Protein AF-0000000082895063 (afdb_homodimer)

Radius of gyration: 37.81 Å; Cα contacts (8 Å, |Δi|>4): 625; chains: 2; bounding box: 54×129×69 Å

Foldseek 3Di:
DQDPVNVVLVVLLVCFQPQVVFQAWEAEPNDIGGDHLVLCVVQFVLSVCCVVVCVPVPPHSYHYDYQAHPVLVSQLSSCSRRVDRDDDDPVSLLSNLVVCLVRVPVSSVVVSLVVCLVVDDLQCLQVQLQSCVVSVPVVSNVSSLVVCQAVVVSNLPYVSLLVHDPVSLLSNLQVHHPPDDLVSNLLSVLSSCVSCVVCVVCVLVSLVSRPLVPDDPVSLVPDDPVSSVVSVVSVVVVVVVVVVVD/DQDPVNVVLVVLLVCFQPQVVFQAWEAEPNDIGGDHLVLCVVQFVLSVCCVVVCVPVPPHSYHYDYQAHPVLVSQLSSCSRRVDRDDDDPVSLLSNLVVCLVRVPVSSVVRSLVVCLVVDDLQCLQVQLQSCVVSVPVVSNVSSLVVCQAVVVSNLPYVSLLVHDPVSLLSNLQVHHPPDDLVSNLLSVLSSCVSCVVCVVCVLVSLVSRPLVPDDPVSLVPDDPVSSVVSVVSVVVVVVVVVVVD

pLDDT: mean 90.24, std 10.37, range [38.94, 98.44]

Organism: Panagrellus redivivus (NCBI:txid6233)

Structure (mmCIF, N/CA/C/O backbone):
data_AF-0000000082895063-model_v1
#
loop_
_entity.id
_entity.type
_entity.pdbx_description
1 polymer 'BTB domain-containing protein'
#
loop_
_atom_site.group_PDB
_atom_site.id
_atom_site.type_symbol
_atom_site.label_atom_id
_atom_site.label_alt_id
_atom_site.label_comp_id
_atom_site.label_asym_id
_atom_site.label_entity_id
_atom_site.label_seq_id
_atom_site.pdbx_PDB_ins_code
_atom_site.Cartn_x
_atom_site.Cartn_y
_atom_site.Cartn_z
_atom_site.occupancy
_atom_site.B_iso_or_equiv
_atom_site.auth_seq_id
_atom_site.auth_comp_id
_atom_site.auth_asym_id
_atom_site.auth_atom_id
_atom_site.pdbx_PDB_model_num
ATOM 1 N N . MET A 1 1 ? -6.609 -13.266 4.059 1 52.47 1 MET A N 1
ATOM 2 C CA . MET A 1 1 ? -5.238 -13.453 3.6 1 52.47 1 MET A CA 1
ATOM 3 C C . MET A 1 1 ? -4.652 -12.148 3.074 1 52.47 1 MET A C 1
ATOM 5 O O . MET A 1 1 ? -5.383 -11.297 2.561 1 52.47 1 MET A O 1
ATOM 9 N N . ALA A 1 2 ? -3.572 -11.992 3.398 1 65.88 2 ALA A N 1
ATOM 10 C CA . ALA A 1 2 ? -2.955 -10.719 3.031 1 65.88 2 ALA A CA 1
ATOM 11 C C . ALA A 1 2 ? -2.965 -10.523 1.518 1 65.88 2 ALA A C 1
ATOM 13 O O . ALA A 1 2 ? -2.643 -11.445 0.763 1 65.88 2 ALA A O 1
ATOM 14 N N . THR A 1 3 ? -3.561 -9.398 1.114 1 83.06 3 THR A N 1
ATOM 15 C CA . THR A 1 3 ? -3.584 -9.086 -0.309 1 83.06 3 THR A CA 1
ATOM 16 C C . THR A 1 3 ? -2.182 -8.758 -0.814 1 83.06 3 THR A C 1
ATOM 18 O O . THR A 1 3 ? -1.252 -8.594 -0.021 1 83.06 3 THR A O 1
ATOM 21 N N . GLY A 1 4 ? -1.984 -8.875 -2.049 1 87.88 4 GLY A N 1
ATOM 22 C CA . GLY A 1 4 ? -0.728 -8.477 -2.662 1 87.88 4 GLY A CA 1
ATOM 23 C C . GLY A 1 4 ? -0.306 -7.066 -2.301 1 87.88 4 GLY A C 1
ATOM 24 O O . GLY A 1 4 ? 0.881 -6.801 -2.102 1 87.88 4 GLY A O 1
ATOM 25 N N . ILE A 1 5 ? -1.251 -6.242 -2.07 1 90.44 5 ILE A N 1
ATOM 26 C CA . ILE A 1 5 ? -1.004 -4.848 -1.712 1 90.44 5 ILE A CA 1
ATOM 27 C C . ILE A 1 5 ? -0.494 -4.77 -0.275 1 90.44 5 ILE A C 1
ATOM 29 O O . ILE A 1 5 ? 0.453 -4.035 0.014 1 90.44 5 ILE A O 1
ATOM 33 N N . ASP A 1 6 ? -1.131 -5.578 0.596 1 92.56 6 ASP A N 1
ATOM 34 C CA . ASP A 1 6 ? -0.684 -5.617 1.984 1 92.56 6 ASP A CA 1
ATOM 35 C C . ASP A 1 6 ? 0.779 -6.043 2.08 1 92.56 6 ASP A C 1
ATOM 37 O O . ASP A 1 6 ? 1.545 -5.488 2.867 1 92.56 6 ASP A O 1
ATOM 41 N N . CYS A 1 7 ? 1.082 -6.992 1.25 1 92 7 CYS A N 1
ATOM 42 C CA . CYS A 1 7 ? 2.453 -7.496 1.244 1 92 7 CYS A CA 1
ATOM 43 C C . CYS A 1 7 ? 3.42 -6.43 0.738 1 92 7 CYS A C 1
ATOM 45 O O . CYS A 1 7 ? 4.5 -6.25 1.302 1 92 7 CYS A O 1
ATOM 47 N N . LEU A 1 8 ? 3 -5.754 -0.27 1 94.81 8 LEU A N 1
ATOM 48 C CA . LEU A 1 8 ? 3.828 -4.688 -0.82 1 94.81 8 LEU A CA 1
ATOM 49 C C . LEU A 1 8 ? 4.098 -3.613 0.228 1 94.81 8 LEU A C 1
ATOM 51 O O . LEU A 1 8 ? 5.25 -3.232 0.449 1 94.81 8 LEU A O 1
ATOM 55 N N . VAL A 1 9 ? 3.08 -3.125 0.876 1 95.38 9 VAL A N 1
ATOM 56 C CA . VAL A 1 9 ? 3.176 -2.059 1.866 1 95.38 9 VAL A CA 1
ATOM 57 C C . VAL A 1 9 ? 4.078 -2.498 3.018 1 95.38 9 VAL A C 1
ATOM 59 O O . VAL A 1 9 ? 4.934 -1.735 3.473 1 95.38 9 VAL A O 1
ATOM 62 N N . LYS A 1 10 ? 3.896 -3.76 3.396 1 95.5 10 LYS A N 1
ATOM 63 C CA . LYS A 1 10 ? 4.688 -4.293 4.5 1 95.5 10 LYS A CA 1
ATOM 64 C C . LYS A 1 10 ? 6.164 -4.383 4.125 1 95.5 10 LYS A C 1
ATOM 66 O O . LYS A 1 10 ? 7.035 -3.99 4.902 1 95.5 10 LYS A O 1
ATOM 71 N N . GLN A 1 11 ? 6.391 -4.863 3.014 1 94.94 11 GLN A N 1
ATOM 72 C CA . GLN A 1 11 ? 7.77 -5.082 2.584 1 94.94 11 GLN A CA 1
ATOM 73 C C . GLN A 1 11 ? 8.492 -3.758 2.352 1 94.94 11 GLN A C 1
ATOM 75 O O . GLN A 1 11 ? 9.664 -3.613 2.701 1 94.94 11 GLN A O 1
ATOM 80 N N . ILE A 1 12 ? 7.793 -2.801 1.774 1 96.56 12 ILE A N 1
ATOM 81 C CA . ILE A 1 12 ? 8.383 -1.475 1.634 1 96.56 12 ILE A CA 1
ATOM 82 C C . ILE A 1 12 ? 8.586 -0.849 3.012 1 96.56 12 ILE A C 1
ATOM 84 O O . ILE A 1 12 ? 9.617 -0.233 3.279 1 96.56 12 ILE A O 1
ATOM 88 N N . GLY A 1 13 ? 7.562 -1.01 3.832 1 97 13 GLY A N 1
ATOM 89 C CA . GLY A 1 13 ? 7.652 -0.51 5.195 1 97 13 GLY A CA 1
ATOM 90 C C . GLY A 1 13 ? 8.844 -1.058 5.953 1 97 13 GLY A C 1
ATOM 91 O O . GLY A 1 13 ? 9.406 -0.377 6.816 1 97 13 GLY A O 1
ATOM 92 N N . ASP A 1 14 ? 9.234 -2.271 5.602 1 96.5 14 ASP A N 1
ATOM 93 C CA . ASP A 1 14 ? 10.352 -2.93 6.281 1 96.5 14 ASP A CA 1
ATOM 94 C C . ASP A 1 14 ? 11.672 -2.227 5.984 1 96.5 14 ASP A C 1
ATOM 96 O O . ASP A 1 14 ? 12.664 -2.441 6.68 1 96.5 14 ASP A O 1
ATOM 100 N N . LEU A 1 15 ? 11.664 -1.4 5 1 96.88 15 LEU A N 1
ATOM 101 C CA . LEU A 1 15 ? 12.875 -0.655 4.66 1 96.88 15 LEU A CA 1
ATOM 102 C C . LEU A 1 15 ? 13.086 0.504 5.629 1 96.88 15 LEU A C 1
ATOM 104 O O . LEU A 1 15 ? 14.188 1.058 5.703 1 96.88 15 LEU A O 1
ATOM 108 N N . TYR A 1 16 ? 12.016 0.877 6.352 1 96.94 16 TYR A N 1
ATOM 109 C CA . TYR A 1 16 ? 12.07 1.995 7.285 1 96.94 16 TYR A CA 1
ATOM 110 C C . TYR A 1 16 ? 13.172 1.788 8.312 1 96.94 16 TYR A C 1
ATOM 112 O O . TYR A 1 16 ? 13.148 0.815 9.07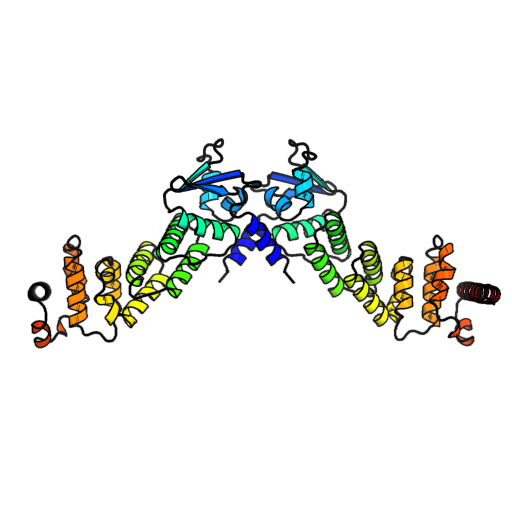 1 96.94 16 TYR A O 1
ATOM 120 N N . LEU A 1 17 ? 14.188 2.643 8.266 1 95.94 17 LEU A N 1
ATOM 121 C CA . LEU A 1 17 ? 15.344 2.691 9.148 1 95.94 17 LEU A CA 1
ATOM 122 C C . LEU A 1 17 ? 16.203 1.439 8.992 1 95.94 17 LEU A C 1
ATOM 124 O O . LEU A 1 17 ? 16.922 1.057 9.914 1 95.94 17 LEU A O 1
ATOM 128 N N . ASN A 1 18 ? 15.969 0.751 7.891 1 93.5 18 ASN A N 1
ATOM 129 C CA . ASN A 1 18 ? 16.812 -0.405 7.59 1 93.5 18 ASN A CA 1
ATOM 130 C C . ASN A 1 18 ? 18.094 0.006 6.887 1 93.5 18 ASN A C 1
ATOM 132 O O . ASN A 1 18 ? 18.062 0.599 5.805 1 93.5 18 ASN A O 1
ATOM 136 N N . GLU A 1 19 ? 19.172 -0.323 7.445 1 91.31 19 GLU A N 1
ATOM 137 C CA . GLU A 1 19 ? 20.469 0.069 6.902 1 91.31 19 GLU A CA 1
ATOM 138 C C . GLU A 1 19 ? 20.844 -0.791 5.703 1 91.31 19 GLU A C 1
ATOM 140 O O . GLU A 1 19 ? 21.656 -0.378 4.867 1 91.31 19 GLU A O 1
ATOM 145 N N . GLU A 1 20 ? 20.031 -1.882 5.664 1 82.62 20 GLU A N 1
ATOM 146 C CA . GLU A 1 20 ? 20.344 -2.783 4.559 1 82.62 20 GLU A CA 1
ATOM 147 C C . GLU A 1 20 ? 20 -2.148 3.215 1 82.62 20 GLU A C 1
ATOM 149 O O . GLU A 1 20 ? 18.875 -1.661 3.023 1 82.62 20 GLU A O 1
ATOM 154 N N . GLN A 1 21 ? 20.859 -1.847 2.338 1 83.44 21 GLN A N 1
ATOM 155 C CA . GLN A 1 21 ? 20.766 -1.361 0.965 1 83.44 21 GLN A CA 1
ATOM 156 C C . GLN A 1 21 ? 20.516 0.144 0.93 1 83.44 21 GLN A C 1
ATOM 158 O O . GLN A 1 21 ? 20.094 0.684 -0.093 1 83.44 21 GLN A O 1
ATOM 163 N N . SER A 1 22 ? 20.5 0.754 2.207 1 91.94 22 SER A N 1
ATOM 164 C CA . SER A 1 22 ? 20.406 2.211 2.211 1 91.94 22 SER A CA 1
ATOM 165 C C . SER A 1 22 ? 21.5 2.84 1.362 1 91.94 22 SER A C 1
ATOM 167 O O . SER A 1 22 ? 22.625 2.328 1.311 1 91.94 22 SER A O 1
ATOM 169 N N . ASP A 1 23 ? 21.156 3.84 0.649 1 90.5 23 ASP A N 1
ATOM 170 C CA . ASP A 1 23 ? 22.141 4.469 -0.213 1 90.5 23 ASP A CA 1
ATOM 171 C C . ASP A 1 23 ? 22.219 5.973 0.047 1 90.5 23 ASP A C 1
ATOM 173 O O . ASP A 1 23 ? 22.938 6.691 -0.655 1 90.5 23 ASP A O 1
ATOM 177 N N . VAL A 1 24 ? 21.547 6.457 1.042 1 92.19 24 VAL A N 1
ATOM 178 C CA . VAL A 1 24 ? 21.609 7.859 1.438 1 92.19 24 VAL A CA 1
ATOM 179 C C . VAL A 1 24 ? 21.375 7.984 2.943 1 92.19 24 VAL A C 1
ATOM 181 O O . VAL A 1 24 ? 20.688 7.164 3.541 1 92.19 24 VAL A O 1
ATOM 184 N N . THR A 1 25 ? 22.031 8.859 3.537 1 94.62 25 THR A N 1
ATOM 185 C CA . THR A 1 25 ? 21.875 9.141 4.961 1 94.62 25 THR A CA 1
ATOM 186 C C . THR A 1 25 ? 21.328 10.547 5.18 1 94.62 25 THR A C 1
ATOM 188 O O . THR A 1 25 ? 21.875 11.523 4.66 1 94.62 25 THR A O 1
ATOM 191 N N . ILE A 1 26 ? 20.281 10.664 5.926 1 94.44 26 ILE A N 1
ATOM 192 C CA . ILE A 1 26 ? 19.703 11.953 6.258 1 94.44 26 ILE A CA 1
ATOM 193 C C . ILE A 1 26 ? 20.141 12.375 7.66 1 94.44 26 ILE A C 1
ATOM 195 O O . ILE A 1 26 ? 20.016 11.594 8.609 1 94.44 26 ILE A O 1
ATOM 199 N N . VAL A 1 27 ? 20.672 13.508 7.75 1 96 27 VAL A N 1
ATOM 200 C CA . VAL A 1 27 ? 21.156 14.008 9.039 1 96 27 VAL A CA 1
ATOM 201 C C . VAL A 1 27 ? 20.25 15.133 9.523 1 96 27 VAL A C 1
ATOM 203 O O . VAL A 1 27 ? 20 16.094 8.805 1 96 27 VAL A O 1
ATOM 206 N N . VAL A 1 28 ? 19.672 14.969 10.703 1 96.38 28 VAL A N 1
ATOM 207 C CA . VAL A 1 28 ? 18.812 15.961 11.344 1 96.38 28 VAL A CA 1
ATOM 208 C C . VAL A 1 28 ? 19.297 16.203 12.773 1 96.38 28 VAL A C 1
ATOM 210 O O . VAL A 1 28 ? 19.297 15.297 13.609 1 96.38 28 VAL A O 1
ATOM 213 N N . GLN A 1 29 ? 19.719 17.328 13.07 1 96.69 29 GLN A N 1
ATOM 214 C CA . GLN A 1 29 ? 20.172 17.719 14.398 1 96.69 29 GLN A CA 1
ATOM 215 C C . GLN A 1 29 ? 21.266 16.766 14.898 1 96.69 29 GLN A C 1
ATOM 217 O O . GLN A 1 29 ? 21.234 16.312 16.047 1 96.69 29 GLN A O 1
ATOM 222 N N . GLY A 1 30 ? 22.125 16.344 14.031 1 95.06 30 GLY A N 1
ATOM 223 C CA . GLY A 1 30 ? 23.266 15.516 14.391 1 95.06 30 GLY A CA 1
ATOM 224 C C . GLY A 1 30 ? 22.953 14.031 14.383 1 95.06 30 GLY A C 1
ATOM 225 O O . GLY A 1 30 ? 23.844 13.203 14.508 1 95.06 30 GLY A O 1
ATOM 226 N N . PHE A 1 31 ? 21.688 13.734 14.234 1 97.06 31 PHE A N 1
ATOM 227 C CA . PHE A 1 31 ? 21.297 12.328 14.156 1 97.06 31 PHE A CA 1
ATOM 228 C C . PHE A 1 31 ? 21.266 11.867 12.703 1 97.06 31 PHE A C 1
ATOM 230 O O . PHE A 1 31 ? 20.812 12.602 11.82 1 97.06 31 PHE A O 1
ATOM 237 N N . SER A 1 32 ? 21.734 10.633 12.523 1 96.19 32 SER A N 1
ATOM 238 C CA . SER A 1 32 ? 21.797 10.078 11.172 1 96.19 32 SER A CA 1
ATOM 239 C C . SER A 1 32 ? 20.703 9.023 10.969 1 96.19 32 SER A C 1
ATOM 241 O O . SER A 1 32 ? 20.531 8.133 11.797 1 96.19 32 SER A O 1
ATOM 243 N N . PHE A 1 33 ? 19.969 9.156 9.875 1 97.12 33 PHE A N 1
ATOM 244 C CA . PHE A 1 33 ? 18.922 8.211 9.516 1 97.12 33 PHE A CA 1
ATOM 245 C C . PHE A 1 33 ? 19.188 7.602 8.148 1 97.12 33 PHE A C 1
ATOM 247 O O . PHE A 1 33 ? 19.219 8.312 7.137 1 97.12 33 PHE A O 1
ATOM 254 N N . PRO A 1 34 ? 19.406 6.262 8.133 1 96.88 34 PRO A N 1
ATOM 255 C CA . PRO A 1 34 ? 19.547 5.629 6.816 1 96.88 34 PRO A CA 1
ATOM 256 C C . PRO A 1 34 ? 18.266 5.691 5.992 1 96.88 34 PRO A C 1
ATOM 258 O O . PRO A 1 34 ? 17.172 5.562 6.539 1 96.88 34 PRO A O 1
ATOM 261 N N . ALA A 1 35 ? 18.375 5.973 4.695 1 95.69 35 ALA A N 1
ATOM 262 C CA . ALA A 1 35 ? 17.219 6.039 3.805 1 95.69 35 ALA A CA 1
ATOM 263 C C . ALA A 1 35 ? 17.578 5.527 2.412 1 95.69 35 ALA A C 1
ATOM 265 O O . ALA A 1 35 ? 18.672 5.027 2.188 1 95.69 35 ALA A O 1
ATOM 266 N N . HIS A 1 36 ? 16.672 5.434 1.548 1 94.06 36 HIS A N 1
ATOM 267 C CA . HIS A 1 36 ? 16.812 4.953 0.178 1 94.06 36 HIS A CA 1
ATOM 268 C C . HIS A 1 36 ? 16.422 6.023 -0.828 1 94.06 36 HIS A C 1
ATOM 270 O O . HIS A 1 36 ? 15.289 6.52 -0.799 1 94.06 36 HIS A O 1
ATOM 276 N N . ARG A 1 37 ? 17.328 6.371 -1.665 1 92.19 37 ARG A N 1
ATOM 277 C CA . ARG A 1 37 ? 17.141 7.445 -2.635 1 92.19 37 ARG A CA 1
ATOM 278 C C . ARG A 1 37 ? 15.875 7.215 -3.453 1 92.19 37 ARG A C 1
ATOM 280 O O . ARG A 1 37 ? 15.094 8.148 -3.682 1 92.19 37 ARG A O 1
ATOM 287 N N . LEU A 1 38 ? 15.664 5.996 -3.902 1 92.94 38 LEU A N 1
ATOM 288 C CA . LEU A 1 38 ? 14.531 5.656 -4.75 1 92.94 38 LEU A CA 1
ATOM 289 C C . LEU A 1 38 ? 13.211 5.957 -4.039 1 92.94 38 LEU A C 1
ATOM 2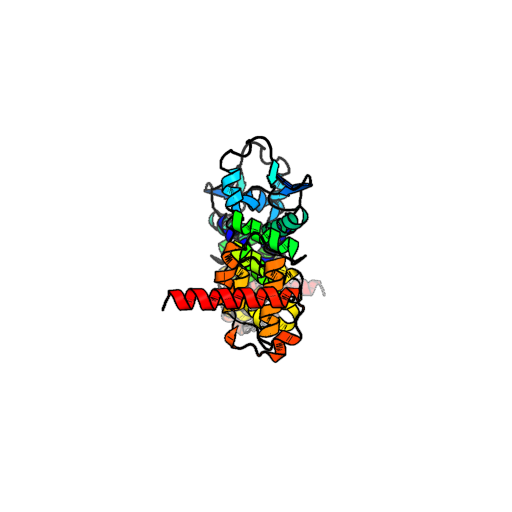91 O O . LEU A 1 38 ? 12.312 6.559 -4.621 1 92.94 38 LEU A O 1
ATOM 295 N N . ILE A 1 39 ? 13.094 5.551 -2.779 1 95 39 ILE A N 1
ATOM 296 C CA . ILE A 1 39 ? 11.867 5.73 -2.014 1 95 39 ILE A CA 1
ATOM 297 C C . ILE A 1 39 ? 11.641 7.215 -1.733 1 95 39 ILE A C 1
ATOM 299 O O . ILE A 1 39 ? 10.539 7.727 -1.912 1 95 39 ILE A O 1
ATOM 303 N N . LEU A 1 40 ? 12.727 7.902 -1.344 1 93.12 40 LEU A N 1
ATOM 304 C CA . LEU A 1 40 ? 12.625 9.32 -1.021 1 93.12 40 LEU A CA 1
ATOM 305 C C . LEU A 1 40 ? 12.164 10.117 -2.236 1 93.12 40 LEU A C 1
ATOM 307 O O . LEU A 1 40 ? 11.234 10.922 -2.139 1 93.12 40 LEU A O 1
ATOM 311 N N . THR A 1 41 ? 12.805 9.891 -3.379 1 91.88 41 THR A N 1
ATOM 312 C CA . THR A 1 41 ? 12.523 10.672 -4.578 1 91.88 41 THR A CA 1
ATOM 313 C C . THR A 1 41 ? 11.148 10.328 -5.133 1 91.88 41 THR A C 1
ATOM 315 O O . THR A 1 41 ? 10.469 11.188 -5.703 1 91.88 41 THR A O 1
ATOM 318 N N . GLN A 1 42 ? 10.742 9.125 -4.949 1 93 42 GLN A N 1
ATOM 319 C CA . GLN A 1 42 ? 9.445 8.703 -5.473 1 93 42 GLN A CA 1
ATOM 320 C C . GLN A 1 42 ? 8.305 9.234 -4.613 1 93 42 GLN A C 1
ATOM 322 O O . GLN A 1 42 ? 7.238 9.57 -5.133 1 93 42 GLN A O 1
ATOM 327 N N . ARG A 1 43 ? 8.531 9.344 -3.314 1 92.62 43 ARG A N 1
ATOM 328 C CA . ARG A 1 43 ? 7.473 9.688 -2.369 1 92.62 43 ARG A CA 1
ATOM 329 C C . ARG A 1 43 ? 7.43 11.188 -2.117 1 92.62 43 ARG A C 1
ATOM 331 O O . ARG A 1 43 ? 6.398 11.727 -1.711 1 92.62 43 ARG A O 1
ATOM 338 N N . CYS A 1 44 ? 8.594 11.891 -2.379 1 90.75 44 CYS A N 1
ATOM 339 C CA . CYS A 1 44 ? 8.719 13.305 -2.055 1 90.75 44 CYS A CA 1
ATOM 340 C C . CYS A 1 44 ? 9.375 14.07 -3.199 1 90.75 44 CYS A C 1
ATOM 342 O O . CYS A 1 44 ? 10.562 13.898 -3.463 1 90.75 44 CYS A O 1
ATOM 344 N N . THR A 1 45 ? 8.672 14.922 -3.779 1 84.88 45 THR A N 1
ATOM 345 C CA . THR A 1 45 ? 9.156 15.672 -4.93 1 84.88 45 THR A CA 1
ATOM 346 C C . THR A 1 45 ? 10.352 16.547 -4.543 1 84.88 45 THR A C 1
ATOM 348 O O . THR A 1 45 ? 11.25 16.766 -5.355 1 84.88 45 THR A O 1
ATOM 351 N N . TYR A 1 46 ? 10.312 17.016 -3.318 1 84.12 46 TYR A N 1
ATOM 352 C CA . TYR A 1 46 ? 11.422 17.828 -2.836 1 84.12 46 TYR A CA 1
ATOM 353 C C . TYR A 1 46 ? 12.742 17.078 -2.947 1 84.12 46 TYR A C 1
ATOM 355 O O . TYR A 1 46 ? 13.734 17.609 -3.438 1 84.12 46 TYR A O 1
ATOM 363 N N . PHE A 1 47 ? 12.734 15.828 -2.553 1 85.44 47 PHE A N 1
ATOM 364 C CA . PHE A 1 47 ? 13.953 15.023 -2.602 1 85.44 47 PHE A CA 1
ATOM 365 C C . PHE A 1 47 ? 14.336 14.711 -4.043 1 85.44 47 PHE A C 1
ATOM 367 O O . PHE A 1 47 ? 15.523 14.586 -4.363 1 85.44 47 PHE A O 1
ATOM 374 N N . LYS A 1 48 ? 13.297 14.625 -4.82 1 83.81 48 LYS A N 1
ATOM 375 C CA . LYS A 1 48 ? 13.555 14.391 -6.238 1 83.81 48 LYS A CA 1
ATOM 376 C C . LYS A 1 48 ? 14.359 15.539 -6.844 1 83.81 48 LYS A C 1
ATOM 378 O O . LYS A 1 48 ? 15.352 15.305 -7.547 1 83.81 48 LYS A O 1
ATOM 383 N N . THR A 1 49 ? 14.016 16.703 -6.527 1 81.75 49 THR A N 1
ATOM 384 C CA . THR A 1 49 ? 14.68 17.906 -7.035 1 81.75 49 THR A CA 1
ATOM 385 C C . THR A 1 49 ? 16.062 18.062 -6.406 1 81.75 49 THR A C 1
ATOM 387 O O . THR A 1 49 ? 17.047 18.328 -7.105 1 81.75 49 THR A O 1
ATOM 390 N N . MET A 1 50 ? 16.141 17.797 -5.121 1 79.88 50 MET A N 1
ATOM 391 C CA . MET A 1 50 ? 17.391 17.953 -4.371 1 79.88 50 MET A CA 1
ATOM 392 C C . MET A 1 50 ? 18.438 16.953 -4.848 1 79.88 50 MET A C 1
ATOM 394 O O . MET A 1 50 ? 19.594 17.312 -5.051 1 79.88 50 MET A O 1
ATOM 398 N N . LEU A 1 51 ? 18.047 15.742 -5.047 1 78.56 51 LEU A N 1
ATOM 399 C CA . LEU A 1 51 ? 18.984 14.68 -5.383 1 78.56 51 LEU A CA 1
ATOM 400 C C . LEU A 1 51 ? 19.312 14.695 -6.871 1 78.56 51 LEU A C 1
ATOM 402 O O . LEU A 1 51 ? 20.422 14.297 -7.27 1 78.56 51 LEU A O 1
ATOM 406 N N . ASN A 1 52 ? 18.422 15.211 -7.68 1 74.94 52 ASN A N 1
ATOM 407 C CA . ASN A 1 52 ? 18.672 15.273 -9.117 1 74.94 52 ASN A CA 1
ATOM 408 C C . ASN A 1 52 ? 19.484 16.516 -9.492 1 74.94 52 ASN A C 1
ATOM 410 O O . ASN A 1 52 ? 20.125 16.547 -10.539 1 74.94 52 ASN A O 1
ATOM 414 N N . SER A 1 53 ? 19.266 17.672 -8.805 1 67 53 SER A N 1
ATOM 415 C CA . SER A 1 53 ? 19.938 18.922 -9.117 1 67 53 SER A CA 1
ATOM 416 C C . SER A 1 53 ? 21.438 18.828 -8.836 1 67 53 SER A C 1
ATOM 418 O O . SER A 1 53 ? 22.203 19.703 -9.242 1 67 53 SER A O 1
ATOM 420 N N . GLY A 1 54 ? 22 17.781 -8.602 1 60.66 54 GLY A N 1
ATOM 421 C CA . GLY A 1 54 ? 23.422 17.703 -8.32 1 60.66 54 GLY A CA 1
ATOM 422 C C . GLY A 1 54 ? 23.828 18.453 -7.066 1 60.66 54 GLY A C 1
ATOM 423 O O . GLY A 1 54 ? 25.016 18.641 -6.793 1 60.66 54 GLY A O 1
ATOM 424 N N . LEU A 1 55 ? 22.969 19.234 -6.547 1 54.91 55 LEU A N 1
ATOM 425 C CA . LEU A 1 55 ? 23.281 20.031 -5.367 1 54.91 55 LEU A CA 1
ATOM 426 C C . LEU A 1 55 ? 23.875 19.172 -4.262 1 54.91 55 LEU A C 1
ATOM 428 O O . LEU A 1 55 ? 24.547 19.672 -3.367 1 54.91 55 LEU A O 1
ATOM 432 N N . VAL A 1 56 ? 23.312 18 -4.113 1 53.78 56 VAL A N 1
ATOM 433 C CA . VAL A 1 56 ? 23.969 17.109 -3.166 1 53.78 56 VAL A CA 1
ATOM 434 C C . VAL A 1 56 ? 25.266 16.578 -3.77 1 53.78 56 VAL A C 1
ATOM 436 O O . VAL A 1 56 ? 25.266 16.062 -4.887 1 53.78 56 VAL A O 1
ATOM 439 N N . GLU A 1 57 ? 26.328 17.109 -3.484 1 49.19 57 GLU A N 1
ATOM 440 C CA . GLU A 1 57 ? 27.625 16.594 -3.926 1 49.19 57 GLU A CA 1
ATOM 441 C C . GLU A 1 57 ? 27.562 15.094 -4.188 1 49.19 57 GLU A C 1
ATOM 443 O O . GLU A 1 57 ? 27.078 14.328 -3.354 1 49.19 57 GLU A O 1
ATOM 448 N N . SER A 1 58 ? 27.391 14.789 -5.418 1 48.91 58 SER A N 1
ATOM 449 C CA . SER A 1 58 ? 27.391 13.453 -6.012 1 48.91 58 SER A CA 1
ATOM 450 C C . SER A 1 58 ? 27.969 12.422 -5.059 1 48.91 58 SER A C 1
ATOM 452 O O . SER A 1 58 ? 27.531 11.266 -5.039 1 48.91 58 SER A O 1
ATOM 454 N N . THR A 1 59 ? 29.062 12.891 -4.406 1 51.16 59 THR A N 1
ATOM 455 C CA . THR A 1 59 ? 29.922 11.93 -3.711 1 51.16 59 THR A CA 1
ATOM 456 C C . THR A 1 59 ? 29.375 11.641 -2.314 1 51.16 59 THR A C 1
ATOM 458 O O . THR A 1 59 ? 29.625 10.57 -1.755 1 51.16 59 THR A O 1
ATOM 461 N N . SER A 1 60 ? 28.734 12.625 -1.624 1 61.12 60 SER A N 1
ATOM 462 C CA . SER A 1 60 ? 28.422 12.336 -0.228 1 61.12 60 SER A CA 1
ATOM 463 C C . SER A 1 60 ? 26.984 11.852 -0.074 1 61.12 60 SER A C 1
ATOM 465 O O . SER A 1 60 ? 26.062 12.469 -0.603 1 61.12 60 SER A O 1
ATOM 467 N N . ASN A 1 61 ? 26.625 10.641 -0.023 1 80.75 61 ASN A N 1
ATOM 468 C CA . ASN A 1 61 ? 25.422 9.891 0.307 1 80.75 61 ASN A CA 1
ATOM 469 C C . ASN A 1 61 ? 24.75 10.43 1.568 1 80.75 61 ASN A C 1
ATOM 471 O O . ASN A 1 61 ? 24.188 9.672 2.35 1 80.75 61 ASN A O 1
ATOM 475 N N . ARG A 1 62 ? 25.031 11.891 1.81 1 88.06 62 ARG A N 1
ATOM 476 C CA . ARG A 1 62 ? 24.469 12.445 3.039 1 88.06 62 ARG A CA 1
ATOM 477 C C . ARG A 1 62 ? 23.672 13.711 2.754 1 88.06 62 ARG A C 1
ATOM 479 O O . ARG A 1 62 ? 24.125 14.594 2.016 1 88.06 62 ARG A O 1
ATOM 486 N N . ILE A 1 63 ? 22.5 13.922 3.248 1 89.06 63 ILE A N 1
ATOM 487 C CA . ILE A 1 63 ? 21.625 15.078 3.135 1 89.06 63 ILE A CA 1
ATOM 488 C C . ILE A 1 63 ? 21.297 15.617 4.527 1 89.06 63 ILE A C 1
ATOM 490 O O . ILE A 1 63 ? 20.875 14.867 5.406 1 89.06 63 ILE A O 1
ATOM 494 N N . GLU A 1 64 ? 21.484 16.906 4.727 1 91.88 64 GLU A N 1
ATOM 495 C CA . GLU A 1 64 ? 21.188 17.516 6.016 1 91.88 64 GLU A CA 1
ATOM 496 C C . GLU A 1 64 ? 19.875 18.312 5.949 1 91.88 64 GLU A C 1
ATOM 498 O O . GLU A 1 64 ? 19.703 19.141 5.047 1 91.88 64 GLU A O 1
ATOM 503 N N . ILE A 1 65 ? 19.062 18.109 6.855 1 92.06 65 ILE A N 1
ATOM 504 C CA . ILE A 1 65 ? 17.797 18.828 6.977 1 92.06 65 ILE A CA 1
ATOM 505 C C . ILE A 1 65 ? 17.766 19.609 8.289 1 92.06 65 ILE A C 1
ATOM 507 O O . ILE A 1 65 ? 17.984 19.047 9.359 1 92.06 65 ILE A O 1
ATOM 511 N N . HIS A 1 66 ? 17.422 20.891 8.242 1 93.12 66 HIS A N 1
ATOM 512 C CA . HIS A 1 66 ? 17.484 21.75 9.406 1 93.12 66 HIS A CA 1
ATOM 513 C C . HIS A 1 66 ? 16.109 22.219 9.844 1 93.12 66 HIS A C 1
ATOM 515 O O . HIS A 1 66 ? 15.953 22.812 10.914 1 93.12 66 HIS A O 1
ATOM 521 N N . GLU A 1 67 ? 15.086 21.859 9.117 1 91.75 67 GLU A N 1
ATOM 522 C CA . GLU A 1 67 ? 13.773 22.469 9.273 1 91.75 67 GLU A CA 1
ATOM 523 C C . GLU A 1 67 ? 12.914 21.688 10.266 1 91.75 67 GLU A C 1
ATOM 525 O O . GLU A 1 67 ? 11.797 22.109 10.586 1 91.75 67 GLU A O 1
ATOM 530 N N . ILE A 1 68 ? 13.5 20.625 10.773 1 94.75 68 ILE A N 1
ATOM 531 C CA . ILE A 1 68 ? 12.672 19.75 11.594 1 94.75 68 ILE A CA 1
ATOM 532 C C . ILE A 1 68 ? 13.531 19.094 12.68 1 94.75 68 ILE A C 1
ATOM 534 O O . ILE A 1 68 ? 14.75 18.984 12.531 1 94.75 68 ILE A O 1
ATOM 538 N N . SER A 1 69 ? 12.891 18.75 13.773 1 96.5 69 SER A N 1
ATOM 539 C CA . SER A 1 69 ? 13.586 18.016 14.82 1 96.5 69 SER A CA 1
ATOM 540 C C . SER A 1 69 ? 13.797 16.547 14.422 1 96.5 69 SER A C 1
ATOM 542 O O . SER A 1 69 ? 13.172 16.062 13.477 1 96.5 69 SER A O 1
ATOM 544 N N . ALA A 1 70 ? 14.633 15.812 15.164 1 96.69 70 ALA A N 1
ATOM 545 C CA . ALA A 1 70 ? 14.883 14.398 14.906 1 96.69 70 ALA A CA 1
ATOM 546 C C . ALA A 1 70 ? 13.625 13.57 15.109 1 96.69 70 ALA A C 1
ATOM 548 O O . ALA A 1 70 ? 13.312 12.695 14.297 1 96.69 70 ALA A O 1
ATOM 549 N N . ASP A 1 71 ? 12.906 13.898 16.156 1 96.19 71 ASP A N 1
ATOM 550 C CA . ASP A 1 71 ? 11.68 13.164 16.469 1 96.19 71 ASP A CA 1
ATOM 551 C C . ASP A 1 71 ? 10.609 13.414 15.406 1 96.19 71 ASP A C 1
ATOM 553 O O . ASP A 1 71 ? 9.922 12.492 14.977 1 96.19 71 ASP A O 1
ATOM 557 N N . GLY A 1 72 ? 10.484 14.68 15.016 1 96.06 72 GLY A N 1
ATOM 558 C CA . GLY A 1 72 ? 9.547 15 13.953 1 96.06 72 GLY A CA 1
ATOM 559 C C . GLY A 1 72 ? 9.898 14.336 12.633 1 96.06 72 GLY A C 1
ATOM 560 O O . GLY A 1 72 ? 9.008 13.867 11.922 1 96.06 72 GLY A O 1
ATOM 561 N N . PHE A 1 73 ? 11.219 14.234 12.391 1 96.62 73 PHE A N 1
ATOM 562 C CA . PHE A 1 73 ? 11.672 13.641 11.141 1 96.62 73 PHE A CA 1
ATOM 563 C C . PHE A 1 73 ? 11.367 12.141 11.117 1 96.62 73 PHE A C 1
ATOM 565 O O . PHE A 1 73 ? 11.023 11.594 10.07 1 96.62 73 PHE A O 1
ATOM 572 N N . LEU A 1 74 ? 11.484 11.531 12.25 1 96.75 74 LEU A N 1
ATOM 573 C CA . LEU A 1 74 ? 11.164 10.109 12.352 1 96.75 74 LEU A CA 1
ATOM 574 C C . LEU A 1 74 ? 9.711 9.844 11.969 1 96.75 74 LEU A C 1
ATOM 576 O O . LEU A 1 74 ? 9.414 8.867 11.281 1 96.75 74 LEU A O 1
ATOM 580 N N . VAL A 1 75 ? 8.828 10.727 12.383 1 95.88 75 VAL A N 1
ATOM 581 C CA . VAL A 1 75 ? 7.414 10.602 12.062 1 95.88 75 VAL A CA 1
ATOM 582 C C . VAL A 1 75 ? 7.207 10.766 10.562 1 95.88 75 VAL A C 1
ATOM 584 O O . VAL A 1 75 ? 6.484 9.984 9.938 1 95.88 75 VAL A O 1
ATOM 587 N N . PHE A 1 76 ? 7.926 11.742 10.055 1 96.44 76 PHE A N 1
ATOM 588 C CA . PHE A 1 76 ? 7.844 12.016 8.617 1 96.44 76 PHE A CA 1
ATOM 589 C C . PHE A 1 76 ? 8.406 10.844 7.816 1 96.44 76 PHE A C 1
ATOM 591 O O . PHE A 1 76 ? 7.773 10.375 6.867 1 96.44 76 PHE A O 1
ATOM 598 N N . LEU A 1 77 ? 9.531 10.352 8.211 1 97.06 77 LEU A N 1
ATOM 599 C CA . LEU A 1 77 ? 10.203 9.266 7.508 1 97.06 77 LEU A CA 1
ATOM 600 C C . LEU A 1 77 ? 9.375 7.992 7.551 1 97.06 77 LEU A C 1
ATOM 602 O O . LEU A 1 77 ? 9.336 7.238 6.574 1 97.06 77 LEU A O 1
ATOM 606 N N . GLU A 1 78 ? 8.758 7.77 8.688 1 96.5 78 GLU A N 1
ATOM 607 C CA . GLU A 1 78 ? 7.871 6.613 8.789 1 96.5 78 GLU A CA 1
ATOM 608 C C . GLU A 1 78 ? 6.75 6.688 7.754 1 96.5 78 GLU A C 1
ATOM 610 O O . GLU A 1 78 ? 6.418 5.688 7.121 1 96.5 78 GLU A O 1
ATOM 615 N N . TRP A 1 79 ? 6.215 7.859 7.582 1 96.12 79 TRP A N 1
ATOM 616 C CA . TRP A 1 79 ? 5.16 8.039 6.586 1 96.12 79 TRP A CA 1
ATOM 617 C C . TRP A 1 79 ? 5.684 7.742 5.184 1 96.12 79 TRP A C 1
ATOM 619 O O . TRP A 1 79 ? 4.98 7.141 4.371 1 96.12 79 TRP A O 1
ATOM 629 N N . VAL A 1 80 ? 6.863 8.156 4.949 1 96.62 80 VAL A N 1
ATOM 630 C CA . VAL A 1 80 ? 7.453 7.977 3.627 1 96.62 80 VAL A CA 1
ATOM 631 C C . VAL A 1 80 ? 7.477 6.492 3.271 1 96.62 80 VAL A C 1
ATOM 633 O O . VAL A 1 80 ? 7.172 6.113 2.137 1 96.62 80 VAL A O 1
ATOM 636 N N . TYR A 1 81 ? 7.711 5.648 4.227 1 97.19 81 TYR A N 1
ATOM 637 C CA . TYR A 1 81 ? 7.949 4.234 3.951 1 97.19 81 TYR A CA 1
ATOM 638 C C . TYR A 1 81 ? 6.672 3.422 4.133 1 97.19 81 TYR A C 1
ATOM 640 O O . TYR A 1 81 ? 6.512 2.355 3.537 1 97.19 81 TYR A O 1
ATOM 648 N N . THR A 1 82 ? 5.77 3.914 4.938 1 96.5 82 THR A N 1
ATOM 649 C CA . THR A 1 82 ? 4.645 3.059 5.305 1 96.5 82 THR A CA 1
ATOM 650 C C . THR A 1 82 ? 3.324 3.678 4.852 1 96.5 82 THR A C 1
ATOM 652 O O . THR A 1 82 ? 2.299 2.996 4.801 1 96.5 82 THR A O 1
ATOM 655 N N . GLY A 1 83 ? 3.301 4.953 4.621 1 94.81 83 GLY A N 1
ATOM 656 C CA . GLY A 1 83 ? 2.07 5.656 4.297 1 94.81 83 GLY A CA 1
ATOM 657 C C . GLY A 1 83 ? 1.25 6.02 5.523 1 94.81 83 GLY A C 1
ATOM 658 O O . GLY A 1 83 ? 0.194 6.645 5.406 1 94.81 83 GLY A O 1
ATOM 659 N N . LEU A 1 84 ? 1.774 5.707 6.664 1 94.12 84 LEU A N 1
ATOM 660 C CA . LEU A 1 84 ? 1.033 5.957 7.898 1 94.12 84 LEU A CA 1
ATOM 661 C C . LEU A 1 84 ? 1.667 7.094 8.688 1 94.12 84 LEU A C 1
ATOM 663 O O . LEU A 1 84 ? 2.893 7.172 8.805 1 94.12 84 LEU A O 1
ATOM 667 N N . LEU A 1 85 ? 0.836 7.988 9.078 1 93.88 85 LEU A N 1
ATOM 668 C CA . LEU A 1 85 ? 1.261 9.07 9.961 1 93.88 85 LEU A CA 1
ATOM 669 C C . LEU A 1 85 ? 0.725 8.867 11.375 1 93.88 85 LEU A C 1
ATOM 671 O O . LEU A 1 85 ? -0.485 8.938 11.602 1 93.88 85 LEU A O 1
ATOM 675 N N . ARG A 1 86 ? 1.623 8.586 12.289 1 91.38 86 ARG A N 1
ATOM 676 C CA . ARG A 1 86 ? 1.222 8.352 13.672 1 91.38 86 ARG A CA 1
ATOM 677 C C . ARG A 1 86 ? 1.257 9.648 14.477 1 91.38 86 ARG A C 1
ATOM 679 O O . ARG A 1 86 ? 2.176 10.453 14.328 1 91.38 86 ARG A O 1
ATOM 686 N N . PHE A 1 87 ? 0.196 9.75 15.281 1 92.5 87 PHE A N 1
ATOM 687 C CA . PHE A 1 87 ? 0.197 10.898 16.172 1 92.5 87 PHE A CA 1
ATOM 688 C C . PHE A 1 87 ? 1.091 10.648 17.375 1 92.5 87 PHE A C 1
ATOM 690 O O . PHE A 1 87 ? 0.865 9.703 18.141 1 92.5 87 PHE A O 1
ATOM 697 N N . THR A 1 88 ? 2.047 11.398 17.531 1 93.25 88 THR A N 1
ATOM 698 C CA . THR A 1 88 ? 2.93 11.297 18.688 1 93.25 88 THR A CA 1
ATOM 699 C C . THR A 1 88 ? 2.715 12.477 19.641 1 93.25 88 THR A C 1
ATOM 701 O O . THR A 1 88 ? 2.51 12.289 20.844 1 93.25 88 THR A O 1
ATOM 704 N N . SER A 1 89 ? 2.744 13.703 19.188 1 95.56 89 SER A N 1
ATOM 705 C CA . SER A 1 89 ? 2.475 14.938 19.906 1 95.56 89 SER A CA 1
ATOM 706 C C . SER A 1 89 ? 2.018 16.047 18.969 1 95.56 89 SER A C 1
ATOM 708 O O . SER A 1 89 ? 2.201 15.961 17.75 1 95.56 89 SER A O 1
ATOM 710 N N . ILE A 1 90 ? 1.471 17.031 19.594 1 95.25 90 ILE A N 1
ATOM 711 C CA . ILE A 1 90 ? 1.03 18.172 18.812 1 95.25 90 ILE A CA 1
ATOM 712 C C . ILE A 1 90 ? 2.236 18.859 18.156 1 95.25 90 ILE A C 1
ATOM 714 O O . ILE A 1 90 ? 2.221 19.141 16.969 1 95.25 90 ILE A O 1
ATOM 718 N N . ASP A 1 91 ? 3.25 19 18.922 1 94.81 91 ASP A N 1
ATOM 719 C CA . ASP A 1 91 ? 4.445 19.703 18.438 1 94.81 91 ASP A CA 1
ATOM 720 C C . ASP A 1 91 ? 5.062 18.969 17.25 1 94.81 91 ASP A C 1
ATOM 722 O O . ASP A 1 91 ? 5.383 19.578 16.234 1 94.81 91 ASP A O 1
ATOM 726 N N . GLU A 1 92 ? 5.219 17.703 17.391 1 95.06 92 GLU A N 1
ATOM 727 C CA . GLU A 1 92 ? 5.816 16.922 16.312 1 95.06 92 GLU A CA 1
ATOM 728 C C . GLU A 1 92 ? 4.918 16.906 15.078 1 95.06 92 GLU A C 1
ATOM 730 O O . GLU A 1 92 ? 5.406 16.984 13.945 1 95.06 92 GLU A O 1
ATOM 735 N N . THR A 1 93 ? 3.613 16.844 15.297 1 96.5 93 THR A N 1
ATOM 736 C CA . THR A 1 93 ? 2.67 16.859 14.188 1 96.5 93 THR A CA 1
ATOM 737 C C . THR A 1 93 ? 2.725 18.203 13.453 1 96.5 93 THR A C 1
ATOM 739 O O . THR A 1 93 ? 2.684 18.234 12.219 1 96.5 93 THR A O 1
ATOM 742 N N . LEU A 1 94 ? 2.896 19.266 14.211 1 95.62 94 LEU A N 1
ATOM 743 C CA . LEU A 1 94 ? 3.014 20.594 13.609 1 95.62 94 LEU A CA 1
ATOM 744 C C . LEU A 1 94 ? 4.309 20.719 12.812 1 95.62 94 LEU A C 1
ATOM 746 O O . LEU A 1 94 ? 4.332 21.328 11.742 1 95.62 94 LEU A O 1
ATOM 750 N N . GLU A 1 95 ? 5.359 20.094 13.328 1 95.69 95 GLU A N 1
ATOM 751 C CA . GLU A 1 95 ? 6.621 20.109 12.594 1 95.69 95 GLU A CA 1
ATOM 752 C C . GLU A 1 95 ? 6.488 19.375 11.258 1 95.69 95 GLU A C 1
ATOM 754 O O . GLU A 1 95 ? 7.008 19.844 10.242 1 95.69 95 GLU A O 1
ATOM 759 N N . VAL A 1 96 ? 5.84 18.266 11.273 1 96.44 96 VAL A N 1
ATOM 760 C CA . VAL A 1 96 ? 5.672 17.453 10.078 1 96.44 96 VAL A CA 1
ATOM 761 C C . VAL A 1 96 ? 4.852 18.203 9.039 1 96.44 96 VAL A C 1
ATOM 763 O O . VAL A 1 96 ? 5.203 18.219 7.855 1 96.44 96 VAL A O 1
ATOM 766 N N . ILE A 1 97 ? 3.748 18.828 9.516 1 96 97 ILE A N 1
ATOM 767 C CA . ILE A 1 97 ? 2.898 19.531 8.57 1 96 97 ILE A CA 1
ATOM 768 C C . ILE A 1 97 ? 3.66 20.719 7.98 1 96 97 ILE A C 1
ATOM 770 O O . ILE A 1 97 ? 3.502 21.047 6.805 1 96 97 ILE A O 1
ATOM 774 N N . ARG A 1 98 ? 4.523 21.375 8.734 1 94.88 98 ARG A N 1
ATOM 775 C CA . ARG A 1 98 ? 5.34 22.484 8.242 1 94.88 98 ARG A CA 1
ATOM 776 C C . ARG A 1 98 ? 6.324 22 7.18 1 94.88 98 ARG A C 1
ATOM 778 O O . ARG A 1 98 ? 6.465 22.625 6.129 1 94.88 98 ARG A O 1
ATOM 785 N N . LEU A 1 99 ? 6.941 20.906 7.477 1 94.25 99 LEU A N 1
ATOM 786 C CA . LEU A 1 99 ? 7.883 20.328 6.523 1 94.25 99 LEU A CA 1
ATOM 787 C C . LEU A 1 99 ? 7.176 19.938 5.227 1 94.25 99 LEU A C 1
ATOM 789 O O . LEU A 1 99 ? 7.68 20.219 4.133 1 94.25 99 LEU A O 1
ATOM 793 N N . ALA A 1 100 ? 6.062 19.281 5.414 1 94.38 100 ALA A N 1
ATOM 794 C CA . ALA A 1 100 ? 5.281 18.844 4.258 1 94.38 100 ALA A CA 1
ATOM 795 C C . ALA A 1 100 ? 4.855 20.047 3.408 1 94.38 100 ALA A C 1
ATOM 797 O O . ALA A 1 100 ? 4.801 19.953 2.18 1 94.38 100 ALA A O 1
ATOM 798 N N . HIS A 1 101 ? 4.492 21.125 4.098 1 93.19 101 HIS A N 1
ATOM 799 C CA . HIS A 1 101 ? 4.125 22.359 3.404 1 93.19 101 HIS A CA 1
ATOM 800 C C . HIS A 1 101 ? 5.301 22.906 2.602 1 93.19 101 HIS A C 1
ATOM 802 O O . HIS A 1 101 ? 5.145 23.266 1.434 1 93.19 101 HIS A O 1
ATOM 808 N N . MET A 1 102 ? 6.457 22.859 3.191 1 90.44 102 MET A N 1
ATOM 809 C CA . MET A 1 102 ? 7.672 23.328 2.531 1 90.44 102 MET A CA 1
ATOM 810 C C . MET A 1 102 ? 7.996 22.469 1.313 1 90.44 102 MET A C 1
ATOM 812 O O . MET A 1 102 ? 8.406 22.984 0.275 1 90.44 102 MET A O 1
ATOM 816 N N . TYR A 1 103 ? 7.809 21.172 1.499 1 89.12 103 TYR A N 1
ATOM 817 C CA . TYR A 1 103 ? 8.18 20.234 0.453 1 89.12 103 TYR A CA 1
ATOM 818 C C . TYR A 1 103 ? 7.004 19.969 -0.481 1 89.12 103 TYR A C 1
ATOM 820 O O . TYR A 1 103 ? 7.113 19.172 -1.418 1 89.12 103 TYR A O 1
ATOM 828 N N . GLN A 1 104 ? 5.891 20.578 -0.251 1 89.19 104 GLN A N 1
ATOM 829 C CA . GLN A 1 104 ? 4.691 20.531 -1.077 1 89.19 104 GLN A CA 1
ATOM 830 C C . GLN A 1 104 ? 4.172 19.109 -1.201 1 89.19 104 GLN A C 1
ATOM 832 O O . GLN A 1 104 ? 3.902 18.625 -2.307 1 89.19 104 GLN A O 1
ATOM 837 N N . ILE A 1 105 ? 4.066 18.469 -0.1 1 91.69 105 ILE A N 1
ATOM 838 C CA . ILE A 1 105 ? 3.49 17.125 -0.03 1 91.69 105 ILE A CA 1
ATOM 839 C C . ILE A 1 105 ? 2.072 17.203 0.531 1 91.69 105 ILE A C 1
ATOM 841 O O . ILE A 1 105 ? 1.865 17.047 1.737 1 91.69 105 ILE A O 1
ATOM 845 N N . THR A 1 106 ? 1.131 17.328 -0.303 1 89.69 106 THR A N 1
ATOM 846 C CA . THR A 1 106 ? -0.252 17.609 0.06 1 89.69 106 THR A CA 1
ATOM 847 C C . THR A 1 106 ? -0.852 16.453 0.86 1 89.69 106 THR A C 1
ATOM 849 O O . THR A 1 106 ? -1.635 16.672 1.785 1 89.69 106 THR A O 1
ATOM 852 N N . GLU A 1 107 ? -0.387 15.266 0.523 1 89.88 107 GLU A N 1
ATOM 853 C CA . GLU A 1 107 ? -0.938 14.094 1.193 1 89.88 107 GLU A CA 1
ATOM 854 C C . GLU A 1 107 ? -0.622 14.109 2.686 1 89.88 107 GLU A C 1
ATOM 856 O O . GLU A 1 107 ? -1.482 13.805 3.512 1 89.88 107 GLU A O 1
ATOM 861 N N . VAL A 1 108 ? 0.512 14.492 2.965 1 93.31 108 VAL A N 1
ATOM 862 C CA . VAL A 1 108 ? 0.944 14.516 4.359 1 93.31 108 VAL A CA 1
ATOM 863 C C . VAL A 1 108 ? 0.242 15.656 5.098 1 93.31 108 VAL A C 1
ATOM 865 O O . VAL A 1 108 ? -0.142 15.508 6.258 1 93.31 108 VAL A O 1
ATOM 868 N N . ILE A 1 109 ? 0.081 16.797 4.434 1 94 109 ILE A N 1
ATOM 869 C CA . ILE A 1 109 ? -0.573 17.953 5.039 1 94 109 ILE A CA 1
ATOM 870 C C . ILE A 1 109 ? -1.981 17.562 5.488 1 94 109 ILE A C 1
ATOM 872 O O . ILE A 1 109 ? -2.363 17.812 6.633 1 94 109 ILE A O 1
ATOM 876 N N . ASP A 1 110 ? -2.641 16.906 4.637 1 92.75 110 ASP A N 1
ATOM 877 C CA . ASP A 1 110 ? -4.02 16.531 4.93 1 92.75 110 ASP A CA 1
ATOM 878 C C . ASP A 1 110 ? -4.09 15.531 6.078 1 92.75 110 ASP A C 1
ATOM 880 O O . ASP A 1 110 ? -4.949 15.633 6.953 1 92.75 110 ASP A O 1
ATOM 884 N N . LEU A 1 111 ? -3.182 14.602 6 1 93.5 111 LEU A N 1
ATOM 885 C CA . LEU A 1 111 ? -3.154 13.586 7.051 1 93.5 111 LEU A CA 1
ATOM 886 C C . LEU A 1 111 ? -2.824 14.211 8.398 1 93.5 111 LEU A C 1
ATOM 888 O O . LEU A 1 111 ? -3.486 13.93 9.398 1 93.5 111 LEU A O 1
ATOM 892 N N . ALA A 1 112 ? -1.913 15.008 8.43 1 95.69 112 ALA A N 1
ATOM 893 C CA . ALA A 1 112 ? -1.491 15.656 9.672 1 95.69 112 ALA A CA 1
ATOM 894 C C . ALA A 1 112 ? -2.582 16.578 10.203 1 95.69 112 ALA A C 1
ATOM 896 O O . ALA A 1 112 ? -2.832 16.625 11.406 1 95.69 112 ALA A O 1
ATOM 897 N N . ALA A 1 113 ? -3.221 17.344 9.297 1 95.94 113 ALA A N 1
ATOM 898 C CA . ALA A 1 113 ? -4.32 18.219 9.688 1 95.94 113 ALA A CA 1
ATOM 899 C C . ALA A 1 113 ? -5.445 17.438 10.352 1 95.94 113 ALA A C 1
ATOM 901 O O . ALA A 1 113 ? -6 17.859 11.367 1 95.94 113 ALA A O 1
ATOM 902 N N . ASN A 1 114 ? -5.68 16.328 9.797 1 95 114 ASN A N 1
ATOM 903 C CA . ASN A 1 114 ? -6.727 15.477 10.359 1 95 114 ASN A CA 1
ATOM 904 C C . ASN A 1 114 ? -6.352 14.969 11.742 1 95 114 ASN A C 1
ATOM 906 O O . ASN A 1 114 ? -7.203 14.875 12.633 1 95 114 ASN A O 1
ATOM 910 N N . LEU A 1 115 ? -5.152 14.656 11.906 1 95.5 115 LEU A N 1
ATOM 911 C CA . LEU A 1 115 ? -4.672 14.211 13.211 1 95.5 115 LEU A CA 1
ATOM 912 C C . LEU A 1 115 ? -4.785 15.336 14.242 1 95.5 115 LEU A C 1
ATOM 914 O O . LEU A 1 115 ? -5.188 15.094 15.383 1 95.5 115 LEU A O 1
ATOM 918 N N . LEU A 1 116 ? -4.469 16.469 13.805 1 97.06 116 LEU A N 1
ATOM 919 C CA . LEU A 1 116 ? -4.559 17.609 14.711 1 97.06 116 LEU A CA 1
ATOM 920 C C . LEU A 1 116 ? -6.008 17.875 15.109 1 97.06 116 LEU A C 1
ATOM 922 O O . LEU A 1 116 ? -6.305 18.078 16.297 1 97.06 116 LEU A O 1
ATOM 926 N N . LYS A 1 117 ? -6.891 17.812 14.172 1 96.88 117 LYS A N 1
ATOM 927 C CA . LYS A 1 117 ? -8.305 18.062 14.414 1 96.88 117 LYS A CA 1
ATOM 928 C C . LYS A 1 117 ? -8.867 17.094 15.453 1 96.88 117 LYS A C 1
ATOM 930 O O . LYS A 1 117 ? -9.672 17.469 16.297 1 96.88 117 LYS A O 1
ATOM 935 N N . LYS A 1 118 ? -8.383 15.898 15.383 1 96.56 118 LYS A N 1
ATOM 936 C CA . LYS A 1 118 ? -8.875 14.852 16.281 1 96.56 118 LYS A CA 1
ATOM 937 C C . LYS A 1 118 ? -8.305 15.016 17.688 1 96.56 118 LYS A C 1
ATOM 939 O O . LYS A 1 118 ? -8.789 14.383 18.625 1 96.56 118 LYS A O 1
ATOM 944 N N . ASN A 1 119 ? -7.332 15.922 17.812 1 97.12 119 ASN A N 1
ATOM 945 C CA . ASN A 1 119 ? -6.656 16.031 19.094 1 97.12 119 ASN A CA 1
ATOM 946 C C . ASN A 1 119 ? -6.703 17.453 19.641 1 97.12 119 ASN A C 1
ATOM 948 O O . ASN A 1 119 ? -5.828 17.859 20.406 1 97.12 119 ASN A O 1
ATOM 952 N N . PHE A 1 120 ? -7.711 18.188 19.266 1 97.44 120 PHE A N 1
ATOM 953 C CA . PHE A 1 120 ? -7.895 19.547 19.75 1 97.44 120 PHE A CA 1
ATOM 954 C C . PHE A 1 120 ? -8.133 19.547 21.266 1 97.44 120 PHE A C 1
ATOM 956 O O . PHE A 1 120 ? -8.859 18.688 21.781 1 97.44 120 PHE A O 1
ATOM 963 N N . THR A 1 121 ? -7.531 20.344 21.953 1 97.56 121 THR A N 1
ATOM 964 C CA . THR A 1 121 ? -7.809 20.688 23.344 1 97.56 121 THR A CA 1
ATOM 965 C C . THR A 1 121 ? -7.797 22.203 23.531 1 97.56 121 THR A C 1
ATOM 967 O O . THR A 1 121 ? -7.242 22.938 22.719 1 97.56 121 THR A O 1
ATOM 970 N N . PRO A 1 122 ? -8.438 22.672 24.578 1 97.62 122 PRO A N 1
ATOM 971 C CA . PRO A 1 122 ? -8.398 24.109 24.844 1 97.62 122 PRO A CA 1
ATOM 972 C C . PRO A 1 122 ? -6.973 24.656 24.938 1 97.62 122 PRO A C 1
ATOM 974 O O . PRO A 1 122 ? -6.707 25.781 24.516 1 97.62 122 PRO A O 1
ATOM 977 N N . GLU A 1 123 ? -6.055 23.844 25.375 1 97.06 123 GLU A N 1
ATOM 978 C CA . GLU A 1 123 ? -4.688 24.297 25.625 1 97.06 123 GLU A CA 1
ATOM 979 C C . GLU A 1 123 ? -3.883 24.359 24.328 1 97.06 123 GLU A C 1
ATOM 981 O O . GLU A 1 123 ? -2.941 25.141 24.219 1 97.06 123 GLU A O 1
ATOM 986 N N . ASN A 1 124 ? -4.309 23.547 23.312 1 97.31 124 ASN A N 1
ATOM 987 C CA . ASN A 1 124 ? -3.434 23.469 22.141 1 97.31 124 ASN A CA 1
ATOM 988 C C . ASN A 1 124 ? -4.062 24.141 20.922 1 97.31 124 ASN A C 1
ATOM 990 O O . ASN A 1 124 ? -3.371 24.438 19.953 1 97.31 124 ASN A O 1
ATOM 994 N N . VAL A 1 125 ? -5.344 24.453 20.906 1 98.25 125 VAL A N 1
ATOM 995 C CA . VAL A 1 125 ? -6.09 24.844 19.719 1 98.25 125 VAL A CA 1
ATOM 996 C C . VAL A 1 125 ? -5.586 26.188 19.188 1 98.25 125 VAL A C 1
ATOM 998 O O . VAL A 1 125 ? -5.531 26.406 17.984 1 98.25 125 VAL A O 1
ATOM 1001 N N . CYS A 1 126 ? -5.211 27.109 20.094 1 98.12 126 CYS A N 1
ATOM 1002 C CA . CYS A 1 126 ? -4.754 28.422 19.641 1 98.12 126 CYS A CA 1
ATOM 1003 C C . CYS A 1 126 ? -3.447 28.312 18.875 1 98.12 126 CYS A C 1
ATOM 1005 O O . CYS A 1 126 ? -3.275 28.969 17.844 1 98.12 126 CYS A O 1
ATOM 1007 N N . ASN A 1 127 ? -2.57 27.453 19.359 1 97 127 ASN A N 1
ATOM 1008 C CA . ASN A 1 127 ? -1.319 27.219 18.656 1 97 127 ASN A CA 1
ATOM 1009 C C . ASN A 1 127 ? -1.564 26.594 17.281 1 97 127 ASN A C 1
ATOM 1011 O O . ASN A 1 127 ? -0.916 26.953 16.297 1 97 127 ASN A O 1
ATOM 1015 N N . ILE A 1 128 ? -2.439 25.672 17.219 1 98.19 128 ILE A N 1
ATOM 1016 C CA . ILE A 1 128 ? -2.777 25 15.977 1 98.19 128 ILE A CA 1
ATOM 1017 C C . ILE A 1 128 ? -3.406 25.984 15.008 1 98.19 128 ILE A C 1
ATOM 1019 O O . ILE A 1 128 ? -3.111 25.969 13.812 1 98.19 128 ILE A O 1
ATOM 1023 N N . LEU A 1 129 ? -4.273 26.906 15.547 1 98.31 129 LEU A N 1
ATOM 1024 C CA . LEU A 1 129 ? -4.914 27.922 14.727 1 98.31 129 LEU A CA 1
ATOM 1025 C C . LEU A 1 129 ? -3.879 28.844 14.094 1 98.31 129 LEU A C 1
ATOM 1027 O O . LEU A 1 129 ? -3.945 29.141 12.898 1 98.31 129 LEU A O 1
ATOM 1031 N N . ASN A 1 130 ? -2.918 29.25 14.93 1 97.56 130 ASN A N 1
ATOM 1032 C CA . ASN A 1 130 ? -1.833 30.062 14.406 1 97.56 130 ASN A CA 1
ATOM 1033 C C . ASN A 1 130 ? -1.13 29.375 13.234 1 97.56 130 ASN A C 1
ATOM 1035 O O . ASN A 1 130 ? -0.88 30 12.203 1 97.56 130 ASN A O 1
ATOM 1039 N N . GLU A 1 131 ? -0.859 28.094 13.359 1 96.12 131 GLU A N 1
ATOM 1040 C CA . GLU A 1 131 ? -0.163 27.328 12.336 1 96.12 131 GLU A CA 1
ATOM 1041 C C . GLU A 1 131 ? -1.033 27.156 11.094 1 96.12 131 GLU A C 1
ATOM 1043 O O . GLU A 1 131 ? -0.538 27.234 9.961 1 96.12 131 GLU A O 1
ATOM 1048 N N . ALA A 1 132 ? -2.297 26.875 11.312 1 97.31 132 ALA A N 1
ATOM 1049 C CA . ALA A 1 132 ? -3.234 26.688 10.211 1 97.31 132 ALA A CA 1
ATOM 1050 C C . ALA A 1 132 ? -3.293 27.922 9.32 1 97.31 132 ALA A C 1
ATOM 1052 O O . ALA A 1 132 ? -3.287 27.812 8.094 1 97.31 132 ALA A O 1
ATOM 1053 N N . ILE A 1 133 ? -3.281 29.109 9.961 1 96.88 133 ILE A N 1
ATOM 1054 C CA . ILE A 1 133 ? -3.338 30.375 9.234 1 96.88 133 ILE A CA 1
ATOM 1055 C C . ILE A 1 133 ? -2.025 30.594 8.492 1 96.88 133 ILE A C 1
ATOM 1057 O O . ILE A 1 133 ? -2.029 30.969 7.312 1 96.88 133 ILE A O 1
ATOM 1061 N N . LEU A 1 134 ? -0.914 30.328 9.18 1 93.62 134 LEU A N 1
ATOM 1062 C CA . LEU A 1 134 ? 0.405 30.484 8.578 1 93.62 134 LEU A CA 1
ATOM 1063 C C . LEU A 1 134 ? 0.54 29.609 7.336 1 93.62 134 LEU A C 1
ATOM 1065 O O . LEU A 1 134 ? 1.127 30.016 6.332 1 93.62 134 LEU A O 1
ATOM 1069 N N . LEU A 1 135 ? -0.044 28.453 7.387 1 93.06 135 LEU A N 1
ATOM 1070 C CA . LEU A 1 135 ? 0.062 27.484 6.293 1 93.06 135 LEU A CA 1
ATOM 1071 C C . LEU A 1 135 ? -1.062 27.688 5.281 1 93.06 135 LEU A C 1
ATOM 1073 O O . LEU A 1 135 ? -1.131 26.984 4.273 1 93.06 135 LEU A O 1
ATOM 1077 N N . SER A 1 136 ? -1.97 28.578 5.539 1 94.38 136 SER A N 1
ATOM 1078 C CA . SER A 1 136 ? -3.127 28.875 4.699 1 94.38 136 SER A CA 1
ATOM 1079 C C . SER A 1 136 ? -3.967 27.625 4.465 1 94.38 136 SER A C 1
ATOM 1081 O O . SER A 1 136 ? -4.41 27.359 3.344 1 94.38 136 SER A O 1
ATOM 1083 N N . HIS A 1 137 ? -4.031 26.781 5.445 1 95.06 137 HIS A N 1
ATOM 1084 C CA . HIS A 1 137 ? -4.887 25.609 5.371 1 95.06 137 HIS A CA 1
ATOM 1085 C C . HIS A 1 137 ? -6.309 25.922 5.816 1 95.06 137 HIS A C 1
ATOM 1087 O O . HIS A 1 137 ? -6.605 25.922 7.016 1 95.06 137 HIS A O 1
ATOM 1093 N N . ALA A 1 138 ? -7.211 26.031 4.98 1 95.88 138 ALA A N 1
ATOM 1094 C CA . ALA A 1 138 ? -8.547 26.578 5.207 1 95.88 138 ALA A CA 1
ATOM 1095 C C . ALA A 1 138 ? -9.352 25.688 6.141 1 95.88 138 ALA A C 1
ATOM 1097 O O . ALA A 1 138 ? -9.961 26.172 7.102 1 95.88 138 ALA A O 1
ATOM 1098 N N . GLU A 1 139 ? -9.289 24.438 5.84 1 96.25 139 GLU A N 1
ATOM 1099 C CA . GLU A 1 139 ? -10.133 23.531 6.609 1 96.25 139 GLU A CA 1
ATOM 1100 C C . GLU A 1 139 ? -9.68 23.453 8.062 1 96.25 139 GLU A C 1
ATOM 1102 O O . GLU A 1 139 ? -10.5 23.5 8.984 1 96.25 139 GLU A O 1
ATOM 1107 N N . LEU A 1 140 ? -8.43 23.281 8.266 1 97.31 140 LEU A N 1
ATOM 1108 C CA . LEU A 1 140 ? -7.902 23.25 9.625 1 97.31 140 LEU A CA 1
ATOM 1109 C C . LEU A 1 140 ? -8.195 24.547 10.367 1 97.31 140 LEU A C 1
ATOM 1111 O O . LEU A 1 140 ? -8.547 24.531 11.547 1 97.31 140 LEU A O 1
ATOM 1115 N N . THR A 1 141 ? -8.141 25.656 9.664 1 98.06 141 THR A N 1
ATOM 1116 C CA . THR A 1 141 ? -8.445 26.969 10.242 1 98.06 141 THR A CA 1
ATOM 1117 C C . THR A 1 141 ? -9.914 27.031 10.664 1 98.06 141 THR A C 1
ATOM 1119 O O . THR A 1 141 ? -10.219 27.406 11.797 1 98.06 141 THR A O 1
ATOM 1122 N N . ARG A 1 142 ? -10.68 26.641 9.789 1 97.75 142 ARG A N 1
ATOM 1123 C CA . ARG A 1 142 ? -12.117 26.688 10.055 1 97.75 142 ARG A CA 1
ATOM 1124 C C . ARG A 1 142 ? -12.469 25.812 11.258 1 97.75 142 ARG A C 1
ATOM 1126 O O . ARG A 1 142 ? -13.242 26.234 12.125 1 97.75 142 ARG A O 1
ATOM 1133 N N . CYS A 1 143 ? -11.922 24.688 11.289 1 98.19 143 CYS A N 1
ATOM 1134 C CA . CYS A 1 143 ? -12.227 23.766 12.375 1 98.19 143 CYS A CA 1
ATOM 1135 C C . CYS A 1 143 ? -11.688 24.281 13.703 1 98.19 143 CYS A C 1
ATOM 1137 O O . CYS A 1 143 ? -12.344 24.156 14.734 1 98.19 143 CYS A O 1
ATOM 1139 N N . ALA A 1 144 ? -10.562 24.828 13.672 1 98.44 144 ALA A N 1
ATOM 1140 C CA . ALA A 1 144 ? -9.969 25.375 14.891 1 98.44 144 ALA A CA 1
ATOM 1141 C C . ALA A 1 144 ? -10.789 26.547 15.414 1 98.44 144 ALA A C 1
ATOM 1143 O O . ALA A 1 144 ? -11.062 26.641 16.609 1 98.44 144 ALA A O 1
ATOM 1144 N N . VAL A 1 145 ? -11.211 27.406 14.539 1 98 145 VAL A N 1
ATOM 1145 C CA . VAL A 1 145 ? -12.023 28.562 14.922 1 98 145 VAL A CA 1
ATOM 1146 C C . VAL A 1 145 ? -13.344 28.078 15.523 1 98 145 VAL A C 1
ATOM 1148 O O . VAL A 1 145 ? -13.805 28.609 16.531 1 98 145 VAL A O 1
ATOM 1151 N N . SER A 1 146 ? -13.891 27.109 14.875 1 97.94 146 SER A N 1
ATOM 1152 C CA . SER A 1 146 ? -15.148 26.562 15.367 1 97.94 146 SER A CA 1
ATOM 1153 C C . SER A 1 146 ? -14.977 25.969 16.766 1 97.94 146 SER A C 1
ATOM 1155 O O . SER A 1 146 ? -15.867 26.094 17.609 1 97.94 146 SER A O 1
ATOM 1157 N N . PHE A 1 147 ? -13.914 25.344 16.953 1 98.19 147 PHE A N 1
ATOM 1158 C CA . PHE A 1 147 ? -13.625 24.781 18.266 1 98.19 147 PHE A CA 1
ATOM 1159 C C . PHE A 1 147 ? -13.508 25.875 19.312 1 98.19 147 PHE A C 1
ATOM 1161 O O . PHE A 1 147 ? -14.039 25.734 20.422 1 98.19 147 PHE A O 1
ATOM 1168 N N . VAL A 1 148 ? -12.836 26.953 19.047 1 97.5 148 VAL A N 1
ATOM 1169 C CA . VAL A 1 148 ? -12.688 28.078 19.953 1 97.5 148 VAL A CA 1
ATOM 1170 C C . VAL A 1 148 ? -14.062 28.688 20.25 1 97.5 148 VAL A C 1
ATOM 1172 O O . VAL A 1 148 ? -14.344 29.078 21.391 1 97.5 148 VAL A O 1
ATOM 1175 N N . LYS A 1 149 ? -14.859 28.75 19.219 1 96.88 149 LYS A N 1
ATOM 1176 C CA . LYS A 1 149 ? -16.203 29.297 19.359 1 96.88 149 LYS A CA 1
ATOM 1177 C C . LYS A 1 149 ? -17 28.516 20.406 1 96.88 149 LYS A C 1
ATOM 1179 O O . LYS A 1 149 ? -17.656 29.109 21.266 1 96.88 149 LYS A O 1
ATOM 1184 N N . VAL A 1 150 ? -16.859 27.25 20.312 1 96.62 150 VAL A N 1
ATOM 1185 C CA . VAL A 1 150 ? -17.688 26.375 21.141 1 96.62 150 VAL A CA 1
ATOM 1186 C C . VAL A 1 150 ? -17.094 26.297 22.547 1 96.62 150 VAL A C 1
ATOM 1188 O O . VAL A 1 150 ? -17.828 26.281 23.547 1 96.62 150 VAL A O 1
ATOM 1191 N N . ARG A 1 151 ? -15.75 26.359 22.672 1 96 151 ARG A N 1
ATOM 1192 C CA . ARG A 1 151 ? -15.102 26.188 23.969 1 96 151 ARG A CA 1
ATOM 1193 C C . ARG A 1 151 ? -14.461 27.5 24.422 1 96 151 ARG A C 1
ATOM 1195 O O . ARG A 1 151 ? -13.438 27.484 25.125 1 96 151 ARG A O 1
ATOM 1202 N N . GLY A 1 152 ? -15.031 28.547 24.078 1 95.06 152 GLY A N 1
ATOM 1203 C CA . GLY A 1 152 ? -14.461 29.875 24.312 1 95.06 152 GLY A CA 1
ATOM 1204 C C . GLY A 1 152 ? -14.305 30.188 25.781 1 95.06 152 GLY A C 1
ATOM 1205 O O . GLY A 1 152 ? -13.312 30.797 26.188 1 95.06 152 GLY A O 1
ATOM 1206 N N . SER A 1 153 ? -15.266 29.734 26.594 1 93.31 153 SER A N 1
ATOM 1207 C CA . SER A 1 153 ? -15.242 30.031 28.016 1 93.31 153 SER A CA 1
ATOM 1208 C C . SER A 1 153 ? -13.961 29.531 28.672 1 93.31 153 SER A C 1
ATOM 1210 O O . SER A 1 153 ? -13.414 30.172 29.562 1 93.31 153 SER A O 1
ATOM 1212 N N . GLU A 1 154 ? -13.438 28.469 28.172 1 95.69 154 GLU A N 1
ATOM 1213 C CA . GLU A 1 154 ? -12.227 27.859 28.719 1 95.69 154 GLU A CA 1
ATOM 1214 C C . GLU A 1 154 ? -10.977 28.453 28.078 1 95.69 154 GLU A C 1
ATOM 1216 O O . GLU A 1 154 ? -9.969 28.672 28.75 1 95.69 154 GLU A O 1
ATOM 1221 N N . ILE A 1 155 ? -11.047 28.812 26.875 1 97.56 155 ILE A N 1
ATOM 1222 C CA . ILE A 1 155 ? -9.883 29.109 26.047 1 97.56 155 ILE A CA 1
ATOM 1223 C C . ILE A 1 155 ? -9.453 30.562 26.281 1 97.56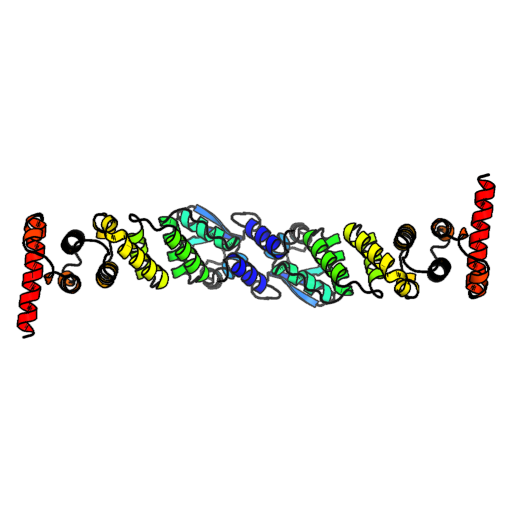 155 ILE A C 1
ATOM 1225 O O . ILE A 1 155 ? -8.258 30.859 26.328 1 97.56 155 ILE A O 1
ATOM 1229 N N . LEU A 1 156 ? -10.359 31.5 26.531 1 95.5 156 LEU A N 1
ATOM 1230 C CA . LEU A 1 156 ? -10.117 32.938 26.625 1 95.5 156 LEU A CA 1
ATOM 1231 C C . LEU A 1 156 ? -9.172 33.25 27.781 1 95.5 156 LEU A C 1
ATOM 1233 O O . LEU A 1 156 ? -8.445 34.25 27.734 1 95.5 156 LEU A O 1
ATOM 1237 N N . ASN A 1 157 ? -9.148 32.375 28.766 1 91.94 157 ASN A N 1
ATOM 1238 C CA . ASN A 1 157 ? -8.359 32.656 29.969 1 91.94 157 ASN A CA 1
ATOM 1239 C C . ASN A 1 157 ? -7.02 31.938 29.938 1 91.94 157 ASN A C 1
ATOM 1241 O O . ASN A 1 157 ? -6.227 32.062 30.875 1 91.94 157 ASN A O 1
ATOM 1245 N N . LEU A 1 158 ? -6.762 31.281 28.922 1 96.31 158 LEU A N 1
ATOM 1246 C CA . LEU A 1 158 ? -5.52 30.516 28.828 1 96.31 158 LEU A CA 1
ATOM 1247 C C . LEU A 1 158 ? -4.41 31.359 28.219 1 96.31 158 LEU A C 1
ATOM 1249 O O . LEU A 1 158 ? -4.676 32.281 27.438 1 96.31 158 LEU A O 1
ATOM 1253 N N . ASP A 1 159 ? -3.182 31.047 28.594 1 96.81 159 ASP A N 1
ATOM 1254 C CA . ASP A 1 159 ? -2.021 31.766 28.062 1 96.81 159 ASP A CA 1
ATOM 1255 C C . ASP A 1 159 ? -1.906 31.578 26.547 1 96.81 159 ASP A C 1
ATOM 1257 O O . ASP A 1 159 ? -1.437 32.469 25.844 1 96.81 159 ASP A O 1
ATOM 1261 N N . SER A 1 160 ? -2.441 30.453 26.109 1 96.75 160 SER A N 1
ATOM 1262 C CA . SER A 1 160 ? -2.369 30.156 24.688 1 96.75 160 SER A CA 1
ATOM 1263 C C . SER A 1 160 ? -3.17 31.172 23.875 1 96.75 160 SER A C 1
ATOM 1265 O O . SER A 1 160 ? -2.799 31.5 22.75 1 96.75 160 SER A O 1
ATOM 1267 N N . PHE A 1 161 ? -4.207 31.734 24.453 1 97.75 161 PHE A N 1
ATOM 1268 C CA . PHE A 1 161 ? -5.016 32.75 23.781 1 97.75 161 PHE A CA 1
ATOM 1269 C C . PHE A 1 161 ? -4.207 34.031 23.547 1 97.75 161 PHE A C 1
ATOM 1271 O O . PHE A 1 161 ? -4.324 34.656 22.484 1 97.75 161 PHE A O 1
ATOM 1278 N N . LYS A 1 162 ? -3.365 34.281 24.5 1 97.12 162 LYS A N 1
ATOM 1279 C CA . LYS A 1 162 ? -2.557 35.5 24.422 1 97.12 162 LYS A CA 1
ATOM 1280 C C . LYS A 1 162 ? -1.472 35.375 23.359 1 97.12 162 LYS A C 1
ATOM 1282 O O . LYS A 1 162 ? -0.875 36.375 22.953 1 97.12 162 LYS A O 1
ATOM 1287 N N . ARG A 1 163 ? -1.299 34.188 22.875 1 96.75 163 ARG A N 1
ATOM 1288 C CA . ARG A 1 163 ? -0.238 33.969 21.906 1 96.75 163 ARG A CA 1
ATOM 1289 C C . ARG A 1 163 ? -0.802 33.844 20.5 1 96.75 163 ARG A C 1
ATOM 1291 O O . ARG A 1 163 ? -0.059 33.625 19.531 1 96.75 163 ARG A O 1
ATOM 1298 N N . LEU A 1 164 ? -2.053 34.094 20.344 1 97.75 164 LEU A N 1
ATOM 1299 C CA . LEU A 1 164 ? -2.658 34.125 19.016 1 97.75 164 LEU A CA 1
ATOM 1300 C C . LEU A 1 164 ? -2.047 35.219 18.172 1 97.75 164 LEU A C 1
ATOM 1302 O O . LEU A 1 164 ? -1.748 36.312 18.672 1 97.75 164 LEU A O 1
ATOM 1306 N N . SER A 1 165 ? -1.866 34.906 16.938 1 96.88 165 SER A N 1
ATOM 1307 C CA . SER A 1 165 ? -1.524 35.969 16.016 1 96.88 165 SER A CA 1
ATOM 1308 C C . SER A 1 165 ? -2.68 36.969 15.852 1 96.88 165 SER A C 1
ATOM 1310 O O . SER A 1 165 ? -3.822 36.656 16.188 1 96.88 165 SER A O 1
ATOM 1312 N N . LYS A 1 166 ? -2.346 38.094 15.359 1 96.12 166 LYS A N 1
ATOM 1313 C CA . LYS A 1 166 ? -3.367 39.125 15.117 1 96.12 166 LYS A CA 1
ATOM 1314 C C . LYS A 1 166 ? -4.469 38.594 14.203 1 96.12 166 LYS A C 1
ATOM 1316 O O . LYS A 1 166 ? -5.656 38.75 14.492 1 96.12 166 LYS A O 1
ATOM 1321 N N . ASP A 1 167 ? -4.078 37.906 13.156 1 96.12 167 ASP A N 1
ATOM 1322 C CA . ASP A 1 167 ? -5.035 37.406 12.188 1 96.12 167 ASP A CA 1
ATOM 1323 C C . ASP A 1 167 ? -5.93 36.344 12.82 1 96.12 167 ASP A C 1
ATOM 1325 O O . ASP A 1 167 ? -7.133 36.281 12.562 1 96.12 167 ASP A O 1
ATOM 1329 N N . ALA A 1 168 ? -5.352 35.5 13.578 1 97.62 168 ALA A N 1
ATOM 1330 C CA . ALA A 1 168 ? -6.117 34.469 14.258 1 97.62 168 ALA A CA 1
ATOM 1331 C C . ALA A 1 168 ? -7.129 35.062 15.234 1 97.62 168 ALA A C 1
ATOM 1333 O O . ALA A 1 168 ? -8.273 34.625 15.305 1 97.62 168 ALA A O 1
ATOM 1334 N N . LEU A 1 169 ? -6.652 36.062 15.984 1 97.56 169 LEU A N 1
ATOM 1335 C CA . LEU A 1 169 ? -7.531 36.75 16.938 1 97.56 169 LEU A CA 1
ATOM 1336 C C . LEU A 1 169 ? -8.727 37.344 16.219 1 97.56 169 LEU A C 1
ATOM 1338 O O . LEU A 1 169 ? -9.867 37.219 16.672 1 97.56 169 LEU A O 1
ATOM 1342 N N . ILE A 1 170 ? -8.461 38.031 15.164 1 95.88 170 ILE A N 1
ATOM 1343 C CA . ILE A 1 170 ? -9.523 38.688 14.398 1 95.88 170 ILE A CA 1
ATOM 1344 C C . ILE A 1 170 ? -10.516 37.625 13.914 1 95.88 170 ILE A C 1
ATOM 1346 O O . ILE A 1 170 ? -11.734 37.812 14 1 95.88 170 ILE A O 1
ATOM 1350 N N . MET A 1 171 ? -10.031 36.5 13.477 1 95.94 171 MET A N 1
ATOM 1351 C CA . MET A 1 171 ? -10.898 35.438 12.977 1 95.94 171 MET A CA 1
ATOM 1352 C C . MET A 1 171 ? -11.781 34.906 14.086 1 95.94 171 MET A C 1
ATOM 1354 O O . MET A 1 171 ? -12.953 34.594 13.867 1 95.94 171 MET A O 1
ATOM 1358 N N . VAL A 1 172 ? -11.172 34.688 15.203 1 96.88 172 VAL A N 1
ATOM 1359 C CA . VAL A 1 172 ? -11.914 34.188 16.359 1 96.88 172 VAL A CA 1
ATOM 1360 C C . VAL A 1 172 ? -13.023 35.188 16.719 1 96.88 172 VAL A C 1
ATOM 1362 O O . VAL A 1 172 ? -14.172 34.781 16.953 1 96.88 172 VAL A O 1
ATOM 1365 N N . LEU A 1 173 ? -12.727 36.469 16.75 1 95.25 173 LEU A N 1
ATOM 1366 C CA . LEU A 1 173 ? -13.68 37.5 17.141 1 95.25 173 LEU A CA 1
ATOM 1367 C C . LEU A 1 173 ? -14.789 37.625 16.094 1 95.25 173 LEU A C 1
ATOM 1369 O O . LEU A 1 173 ? -15.953 37.844 16.438 1 95.25 173 LEU A O 1
ATOM 1373 N N . GLU A 1 174 ? -14.43 37.5 14.875 1 94.12 174 GLU A N 1
ATOM 1374 C CA . GLU A 1 174 ? -15.398 37.594 13.789 1 94.12 174 GLU A CA 1
ATOM 1375 C C . GLU A 1 174 ? -16.391 36.438 13.852 1 94.12 174 GLU A C 1
ATOM 1377 O O . GLU A 1 174 ? -17.562 36.594 13.492 1 94.12 174 GLU A O 1
ATOM 1382 N N . ASN A 1 175 ? -15.945 35.281 14.234 1 93.88 175 ASN A N 1
ATOM 1383 C CA . ASN A 1 175 ? -16.797 34.094 14.305 1 93.88 175 ASN A CA 1
ATOM 1384 C C . ASN A 1 175 ? -17.578 34.062 15.617 1 93.88 175 ASN A C 1
ATOM 1386 O O . ASN A 1 175 ? -18.594 33.375 15.711 1 93.88 175 ASN A O 1
ATOM 1390 N N . GLY A 1 176 ? -17.047 34.75 16.609 1 90.31 176 GLY A N 1
ATOM 1391 C CA . GLY A 1 176 ? -17.734 34.812 17.891 1 90.31 176 GLY A CA 1
ATOM 1392 C C . GLY A 1 176 ? -17.406 33.688 18.812 1 90.31 176 GLY A C 1
ATOM 1393 O O . GLY A 1 176 ? -16.797 32.688 18.406 1 90.31 176 GLY A O 1
ATOM 1394 N N . VAL A 1 177 ? -17.672 33.906 20.078 1 88.62 177 VAL A N 1
ATOM 1395 C CA . VAL A 1 177 ? -17.516 32.906 21.125 1 88.62 177 VAL A CA 1
ATOM 1396 C C . VAL A 1 177 ? -18.859 32.625 21.781 1 88.62 177 VAL A C 1
ATOM 1398 O O . VAL A 1 177 ? -19.594 33.562 22.109 1 88.62 177 VAL A O 1
ATOM 1401 N N . SER A 1 178 ? -19.188 31.375 21.859 1 88.06 178 SER A N 1
ATOM 1402 C CA . SER A 1 178 ? -20.5 31 22.391 1 88.06 178 SER A CA 1
ATOM 1403 C C . SER A 1 178 ? -20.5 30.969 23.906 1 88.06 178 SER A C 1
ATOM 1405 O O . SER A 1 178 ? -19.516 30.547 24.531 1 88.06 178 SER A O 1
ATOM 1407 N N . GLU A 1 179 ? -21.594 31.391 24.484 1 89.44 179 GLU A N 1
ATOM 1408 C CA . GLU A 1 179 ? -21.906 31.219 25.906 1 89.44 179 GLU A CA 1
ATOM 1409 C C . GLU A 1 179 ? -20.891 31.969 26.781 1 89.44 179 GLU A C 1
ATOM 1411 O O . GLU A 1 179 ? -20.453 31.438 27.797 1 89.44 179 GLU A O 1
ATOM 1416 N N . VAL A 1 180 ? -20.391 33 26.359 1 90.5 180 VAL A N 1
ATOM 1417 C CA . VAL A 1 180 ? -19.484 33.875 27.125 1 90.5 180 VAL A CA 1
ATOM 1418 C C . VAL A 1 180 ? -20.016 35.312 27.094 1 90.5 180 VAL A C 1
ATOM 1420 O O . VAL A 1 180 ? -20.562 35.75 26.094 1 90.5 180 VAL A O 1
ATOM 1423 N N . PHE A 1 181 ? -19.906 35.938 28.219 1 85.94 181 PHE A N 1
ATOM 1424 C CA . PHE A 1 181 ? -20.297 37.344 28.266 1 85.94 181 PHE A CA 1
ATOM 1425 C C . PHE A 1 181 ? -19.344 38.219 27.438 1 85.94 181 PHE A C 1
ATOM 1427 O O . PHE A 1 181 ? -18.156 37.906 27.359 1 85.94 181 PHE A O 1
ATOM 1434 N N . TYR A 1 182 ? -19.953 39.25 26.859 1 89.12 182 TYR A N 1
ATOM 1435 C CA . TYR A 1 182 ? -19.172 40.156 26.016 1 89.12 182 TYR A CA 1
ATOM 1436 C C . TYR A 1 182 ? -18 40.75 26.781 1 89.12 182 TYR A C 1
ATOM 1438 O O . TYR A 1 182 ? -16.906 40.906 26.234 1 89.12 182 TYR A O 1
ATOM 1446 N N . ILE A 1 183 ? -18.219 40.969 28.016 1 90.25 183 ILE A N 1
ATOM 1447 C CA . ILE A 1 183 ? -17.188 41.594 28.828 1 90.25 183 ILE A CA 1
ATOM 1448 C C . ILE A 1 183 ? -16.016 40.656 28.984 1 90.25 183 ILE A C 1
ATOM 1450 O O . ILE A 1 183 ? -14.859 41.094 29.047 1 90.25 183 ILE A O 1
ATOM 1454 N N . ASP A 1 184 ? -16.266 39.375 29.078 1 92.12 184 ASP A N 1
ATOM 1455 C CA . ASP A 1 184 ? -15.203 38.406 29.219 1 92.12 184 ASP A CA 1
ATOM 1456 C C . ASP A 1 184 ? -14.328 38.344 27.953 1 92.12 184 ASP A C 1
ATOM 1458 O O . ASP A 1 184 ? -13.117 38.188 28.047 1 92.12 184 ASP A O 1
ATOM 1462 N N . VAL A 1 185 ? -15 38.5 26.828 1 94.31 185 VAL A N 1
ATOM 1463 C CA . VAL A 1 185 ? -14.281 38.531 25.562 1 94.31 185 VAL A CA 1
ATOM 1464 C C . VAL A 1 185 ? -13.383 39.781 25.516 1 94.31 185 VAL A C 1
ATOM 1466 O O . VAL A 1 185 ? -12.211 39.688 25.141 1 94.31 185 VAL A O 1
ATOM 1469 N N . VAL A 1 186 ? -13.938 40.875 25.922 1 92.94 186 VAL A N 1
ATOM 1470 C CA . VAL A 1 186 ? -13.195 42.125 25.906 1 92.94 186 VAL A CA 1
ATOM 1471 C C . VAL A 1 186 ? -11.992 42.031 26.828 1 92.94 186 VAL A C 1
ATOM 1473 O O . VAL A 1 186 ? -10.883 42.438 26.469 1 92.94 186 VAL A O 1
ATOM 1476 N N . CYS A 1 187 ? -12.188 41.5 27.984 1 93.12 187 CYS A N 1
ATOM 1477 C CA . CYS A 1 187 ? -11.102 41.344 28.938 1 93.12 187 CYS A CA 1
ATOM 1478 C C . CYS A 1 187 ? -10 40.469 28.391 1 93.12 187 CYS A C 1
ATOM 1480 O O . CYS A 1 187 ? -8.812 40.75 28.547 1 93.12 187 CYS A O 1
ATOM 1482 N N . ALA A 1 188 ? -10.375 39.406 27.766 1 95.06 188 ALA A N 1
ATOM 1483 C CA . ALA A 1 188 ? -9.406 38.5 27.156 1 95.06 188 ALA A CA 1
ATOM 1484 C C . ALA A 1 188 ? -8.594 39.188 26.078 1 95.06 188 ALA A C 1
ATOM 1486 O O . ALA A 1 188 ? -7.383 39 25.969 1 95.06 188 ALA A O 1
ATOM 1487 N N . VAL A 1 189 ? -9.273 40 25.25 1 95.88 189 VAL A N 1
ATOM 1488 C CA . VAL A 1 189 ? -8.609 40.719 24.172 1 95.88 189 VAL A CA 1
ATOM 1489 C C . VAL A 1 189 ? -7.648 41.75 24.734 1 95.88 189 VAL A C 1
ATOM 1491 O O . VAL A 1 189 ? -6.543 41.938 24.219 1 95.88 189 VAL A O 1
ATOM 1494 N N . VAL A 1 190 ? -8.094 42.406 25.781 1 94.06 190 VAL A N 1
ATOM 1495 C CA . VAL A 1 190 ? -7.203 43.344 26.438 1 94.06 190 VAL A CA 1
ATOM 1496 C C . VAL A 1 190 ? -5.965 42.625 26.969 1 94.06 190 VAL A C 1
ATOM 1498 O O . VAL A 1 190 ? -4.852 43.156 26.859 1 94.06 190 VAL A O 1
ATOM 1501 N N . GLY A 1 191 ? -6.195 41.469 27.562 1 94.81 191 GLY A N 1
ATOM 1502 C CA . GLY A 1 191 ? -5.066 40.656 27.969 1 94.81 191 GLY A CA 1
ATOM 1503 C C . GLY A 1 191 ? -4.129 40.312 26.828 1 94.81 191 GLY A C 1
ATOM 1504 O O . GLY A 1 191 ? -2.906 40.344 27 1 94.81 191 GLY A O 1
ATOM 1505 N N . TRP A 1 192 ? -4.719 39.969 25.734 1 96.75 192 TRP A N 1
ATOM 1506 C CA . TRP A 1 192 ? -3.939 39.688 24.531 1 96.75 192 TRP A CA 1
ATOM 1507 C C . TRP A 1 192 ? -3.148 40.906 24.094 1 96.75 192 TRP A C 1
ATOM 1509 O O . TRP A 1 192 ? -1.972 40.812 23.75 1 96.75 192 TRP A O 1
ATOM 1519 N N . MET A 1 193 ? -3.695 42.156 24.125 1 94.62 193 MET A N 1
ATOM 1520 C CA . MET A 1 193 ? -3.045 43.406 23.734 1 94.62 193 MET A CA 1
ATOM 1521 C C . MET A 1 193 ? -1.839 43.688 24.625 1 94.62 193 MET A C 1
ATOM 1523 O O . MET A 1 193 ? -0.779 44.094 24.125 1 94.62 193 MET A O 1
ATOM 1527 N N . LYS A 1 194 ? -2.041 43.438 25.859 1 93.12 194 LYS A N 1
ATOM 1528 C CA . LYS A 1 194 ? -0.964 43.656 26.812 1 93.12 194 LYS A CA 1
ATOM 1529 C C . LYS A 1 194 ? 0.209 42.719 26.562 1 93.12 194 LYS A C 1
ATOM 1531 O O . LYS A 1 194 ? 1.368 43.094 26.734 1 93.12 194 LYS A O 1
ATOM 1536 N N . ALA A 1 195 ? -0.154 41.562 26.156 1 95.5 195 ALA A N 1
ATOM 1537 C CA . ALA A 1 195 ? 0.863 40.531 25.906 1 95.5 195 ALA A CA 1
ATOM 1538 C C . ALA A 1 195 ? 1.533 40.75 24.562 1 95.5 195 ALA A C 1
ATOM 1540 O O . ALA A 1 195 ? 2.604 40.188 24.297 1 95.5 195 ALA A O 1
ATOM 1541 N N . ASN A 1 196 ? 0.875 41.562 23.688 1 96 196 ASN A N 1
ATOM 1542 C CA . ASN A 1 196 ? 1.377 41.781 22.344 1 96 196 ASN A CA 1
ATOM 1543 C C . ASN A 1 196 ? 1.497 43.25 22.016 1 96 196 ASN A C 1
ATOM 1545 O O . ASN A 1 196 ? 0.908 43.719 21.031 1 96 196 ASN A O 1
ATOM 1549 N N . PRO A 1 197 ? 2.365 43.969 22.672 1 93 197 PRO A N 1
ATOM 1550 C CA . PRO A 1 197 ? 2.465 45.406 22.484 1 93 197 PRO A CA 1
ATOM 1551 C C . PRO A 1 197 ? 2.961 45.781 21.094 1 93 197 PRO A C 1
ATOM 1553 O O . PRO A 1 197 ? 2.666 46.906 20.609 1 93 197 PRO A O 1
ATOM 1556 N N . ASN A 1 198 ? 3.676 44.938 20.453 1 93.81 198 ASN A N 1
ATOM 1557 C CA . ASN A 1 198 ? 4.199 45.188 19.109 1 93.81 198 ASN A CA 1
ATOM 1558 C C . ASN A 1 198 ? 3.08 45.375 18.094 1 93.81 198 ASN A C 1
ATOM 1560 O O . ASN A 1 198 ? 3.301 45.875 17 1 93.81 198 ASN A O 1
ATOM 1564 N N . ASN A 1 199 ? 1.879 44.969 18.5 1 91.31 199 ASN A N 1
ATOM 1565 C CA . ASN A 1 199 ? 0.729 45.062 17.609 1 91.31 199 ASN A CA 1
ATOM 1566 C C . ASN A 1 199 ? -0.116 46.312 17.906 1 91.31 199 ASN A C 1
ATOM 1568 O O . ASN A 1 199 ? -1.275 46.406 17.5 1 91.31 199 ASN A O 1
ATOM 1572 N N . SER A 1 200 ? 0.381 47.219 18.562 1 88.75 200 SER A N 1
ATOM 1573 C CA . SER A 1 200 ? -0.369 48.375 19.062 1 88.75 200 SER A CA 1
ATOM 1574 C C . SER A 1 200 ? -1.063 49.125 17.922 1 88.75 200 SER A C 1
ATOM 1576 O O . SER A 1 200 ? -2.162 49.656 18.094 1 88.75 200 SER A O 1
ATOM 1578 N N . ALA A 1 201 ? -0.444 49.156 16.781 1 88.81 201 ALA A N 1
ATOM 1579 C CA . ALA A 1 201 ? -1.019 49.844 15.617 1 88.81 201 ALA A CA 1
ATOM 1580 C C . ALA A 1 201 ? -2.309 49.156 15.164 1 88.81 201 ALA A C 1
ATOM 1582 O O . ALA A 1 201 ? -3.158 49.781 14.531 1 88.81 201 ALA A O 1
ATOM 1583 N N . GLU A 1 202 ? -2.479 47.906 15.555 1 89.62 202 GLU A N 1
ATOM 1584 C CA . GLU A 1 202 ? -3.615 47.125 15.078 1 89.62 202 GLU A CA 1
ATOM 1585 C C . GLU A 1 202 ? -4.734 47.094 16.125 1 89.62 202 GLU A C 1
ATOM 1587 O O . GLU A 1 202 ? -5.809 46.531 15.859 1 89.62 202 GLU A O 1
ATOM 1592 N N . PHE A 1 203 ? -4.52 47.656 17.234 1 89.38 203 PHE A N 1
ATOM 1593 C CA . PHE A 1 203 ? -5.48 47.531 18.328 1 89.38 203 PHE A CA 1
ATOM 1594 C C . PHE A 1 203 ? -6.816 48.156 17.922 1 89.38 203 PHE A C 1
ATOM 1596 O O . PHE A 1 203 ? -7.875 47.625 18.266 1 89.38 203 PHE A O 1
ATOM 1603 N N . HIS A 1 204 ? -6.711 49.219 17.219 1 86.31 204 HIS A N 1
ATOM 1604 C CA . HIS A 1 204 ? -7.934 49.875 16.766 1 86.31 204 HIS A CA 1
ATOM 1605 C C . HIS A 1 204 ? -8.742 48.969 15.859 1 86.31 204 HIS A C 1
ATOM 1607 O O . HIS A 1 204 ? -9.961 48.844 16.031 1 86.31 204 HIS A O 1
ATOM 1613 N N . ASN A 1 205 ? -8.055 48.438 14.953 1 90 205 ASN A N 1
ATOM 1614 C CA . ASN A 1 205 ? -8.719 47.5 14.023 1 90 205 ASN A CA 1
ATOM 1615 C C . ASN A 1 205 ? -9.344 46.312 14.758 1 90 205 ASN A C 1
ATOM 1617 O O . ASN A 1 205 ? -10.43 45.875 14.398 1 90 205 ASN A O 1
ATOM 1621 N N . ILE A 1 206 ? -8.633 45.781 15.711 1 92.88 206 ILE A N 1
ATOM 1622 C CA . ILE A 1 206 ? -9.109 44.656 16.516 1 92.88 206 ILE A CA 1
ATOM 1623 C C . ILE A 1 206 ? -10.359 45.062 17.281 1 92.88 206 ILE A C 1
ATOM 1625 O O . ILE A 1 206 ? -11.328 44.281 17.359 1 92.88 206 ILE A O 1
ATOM 1629 N N . SER A 1 207 ? -10.391 46.281 17.812 1 89.56 207 SER A N 1
ATOM 1630 C CA . SER A 1 207 ? -11.484 46.781 18.656 1 89.56 207 SER A CA 1
ATOM 1631 C C . SER A 1 207 ? -12.789 46.875 17.859 1 89.56 207 SER A C 1
ATOM 1633 O O . SER A 1 207 ? -13.875 46.75 18.438 1 89.56 207 SER A O 1
ATOM 1635 N N . LYS A 1 208 ? -12.719 46.969 16.562 1 89.56 208 LYS A N 1
ATOM 1636 C CA . LYS A 1 208 ? -13.898 47.031 15.703 1 89.56 208 LYS A CA 1
ATOM 1637 C C . LYS A 1 208 ? -14.68 45.719 15.727 1 89.56 208 LYS A C 1
ATOM 1639 O O . LYS A 1 208 ? -15.875 45.719 15.43 1 89.56 208 LYS A O 1
ATOM 1644 N N . HIS A 1 209 ? -14.023 44.656 16.141 1 91.44 209 HIS A N 1
ATOM 1645 C CA . HIS A 1 209 ? -14.656 43.344 16.141 1 91.44 209 HIS A CA 1
ATOM 1646 C C . HIS A 1 209 ? -15.227 43.031 17.516 1 91.44 209 HIS A C 1
ATOM 1648 O O . HIS A 1 209 ? -15.797 41.938 17.719 1 91.44 209 HIS A O 1
ATOM 1654 N N . LEU A 1 210 ? -15.055 43.938 18.453 1 91.25 210 LEU A N 1
ATOM 1655 C CA . LEU A 1 210 ? -15.602 43.781 19.797 1 91.25 210 LEU A CA 1
ATOM 1656 C C . LEU A 1 210 ? -16.953 44.469 19.922 1 91.25 210 LEU A C 1
ATOM 1658 O O . LEU A 1 210 ? -17.172 45.531 19.359 1 91.25 210 LEU A O 1
ATOM 1662 N N . LYS A 1 211 ? -17.859 43.812 20.531 1 86.56 211 LYS A N 1
ATOM 1663 C CA . LYS A 1 211 ? -19.156 44.406 20.797 1 86.56 211 LYS A CA 1
ATOM 1664 C C . LYS A 1 211 ? -19.125 45.25 22.078 1 86.56 211 LYS A C 1
ATOM 1666 O O . LYS A 1 211 ? -19.844 44.938 23.047 1 86.56 211 LYS A O 1
ATOM 1671 N N . LEU A 1 212 ? -18.469 46.406 22.016 1 84.56 212 LEU A N 1
ATOM 1672 C CA . LEU A 1 212 ? -18.25 47.219 23.188 1 84.56 212 LEU A CA 1
ATOM 1673 C C . LEU A 1 212 ? -19.562 47.906 23.609 1 84.56 212 LEU A C 1
ATOM 1675 O O . LEU A 1 212 ? -19.797 48.094 24.812 1 84.56 212 LEU A O 1
ATOM 1679 N N . SER A 1 213 ? -20.375 48.094 22.625 1 80.75 213 SER A N 1
ATOM 1680 C CA . SER A 1 213 ? -21.625 48.781 22.891 1 80.75 213 SER A CA 1
ATOM 1681 C C . SER A 1 213 ? -22.594 47.906 23.656 1 80.75 213 SER A C 1
ATOM 1683 O O . SER A 1 213 ? -23.547 48.375 24.266 1 80.75 213 SER A O 1
ATOM 1685 N N . SER A 1 214 ? -22.297 46.656 23.719 1 83.06 214 SER A N 1
ATOM 1686 C CA . SER A 1 214 ? -23.188 45.719 24.359 1 83.06 214 SER A CA 1
ATOM 1687 C C . SER A 1 214 ? -22.781 45.438 25.797 1 83.06 214 SER A C 1
ATOM 1689 O O . SER A 1 214 ? -23.422 44.688 26.5 1 83.06 214 SER A O 1
ATOM 1691 N N . ILE A 1 215 ? -21.781 46.188 26.219 1 85.75 215 ILE A N 1
ATOM 1692 C CA . ILE A 1 215 ? -21.297 45.969 27.578 1 85.75 215 ILE A CA 1
ATOM 1693 C C . ILE A 1 215 ? -22.047 46.875 28.547 1 85.75 215 ILE A C 1
ATOM 1695 O O . ILE A 1 215 ? -22.203 48.094 28.297 1 85.75 215 ILE A O 1
ATOM 1699 N N . GLU A 1 216 ? -22.453 46.344 29.609 1 82.88 216 GLU A N 1
ATOM 1700 C CA . GLU A 1 216 ? -23.156 47.125 30.641 1 82.88 216 GLU A CA 1
ATOM 1701 C C . GLU A 1 216 ? -22.156 47.75 31.609 1 82.88 216 GLU A C 1
ATOM 1703 O O . GLU A 1 216 ? -21.109 47.156 31.906 1 82.88 216 GLU A O 1
ATOM 1708 N N . LEU A 1 217 ? -22.5 48.906 32.094 1 81.19 217 LEU A N 1
ATOM 1709 C CA . LEU A 1 217 ? -21.641 49.625 33.031 1 81.19 217 LEU A CA 1
ATOM 1710 C C . LEU A 1 217 ? -21.359 48.812 34.281 1 81.19 217 LEU A C 1
ATOM 1712 O O . LEU A 1 217 ? -20.25 48.875 34.812 1 81.19 217 LEU A O 1
ATOM 1716 N N . GLY A 1 218 ? -22.312 48.125 34.625 1 84.31 218 GLY A N 1
ATOM 1717 C CA . GLY A 1 218 ? -22.141 47.312 35.812 1 84.31 218 GLY A CA 1
ATOM 1718 C C . GLY A 1 218 ? -21.062 46.25 35.656 1 84.31 218 GLY A C 1
ATOM 1719 O O . GLY A 1 218 ? -20.375 45.906 36.625 1 84.31 218 GLY A O 1
ATOM 1720 N N . GLU A 1 219 ? -20.969 45.844 34.5 1 86.44 219 GLU A N 1
ATOM 1721 C CA . GLU A 1 219 ? -19.953 44.812 34.219 1 86.44 219 GLU A CA 1
ATOM 1722 C C . GLU A 1 219 ? -18.547 45.406 34.25 1 86.44 219 GLU A C 1
ATOM 1724 O O . GLU A 1 219 ? -17.594 44.719 34.594 1 86.44 219 GLU A O 1
ATOM 1729 N N . LEU A 1 220 ? -18.422 46.625 33.969 1 85.12 220 LEU A N 1
ATOM 1730 C CA . LEU A 1 220 ? -17.141 47.312 33.906 1 85.12 220 LEU A CA 1
ATOM 1731 C C . LEU A 1 220 ? -16.594 47.562 35.312 1 85.12 220 LEU A C 1
ATOM 1733 O O . LEU A 1 220 ? -15.375 47.656 35.5 1 85.12 220 LEU A O 1
ATOM 1737 N N . GLU A 1 221 ? -17.453 47.531 36.219 1 84.5 221 GLU A N 1
ATOM 1738 C CA . GLU A 1 221 ? -17.062 47.781 37.594 1 84.5 221 GLU A CA 1
ATOM 1739 C C . GLU A 1 221 ? -16.266 46.594 38.156 1 84.5 221 GLU A C 1
ATOM 1741 O O . GLU A 1 221 ? -15.438 46.781 39.062 1 84.5 221 GLU A O 1
ATOM 1746 N N . ALA A 1 222 ? -16.531 45.5 37.625 1 84.62 222 ALA A N 1
ATOM 1747 C CA . ALA A 1 222 ? -15.922 44.281 38.156 1 84.62 222 ALA A CA 1
ATOM 1748 C C . ALA A 1 222 ? -14.562 44 37.531 1 84.62 222 ALA A C 1
ATOM 1750 O O . ALA A 1 222 ? -13.828 43.125 37.938 1 84.62 222 ALA A O 1
ATOM 1751 N N . VAL A 1 223 ? -14.195 44.875 36.656 1 88.5 223 VAL A N 1
ATOM 1752 C CA . VAL A 1 223 ? -12.977 44.625 35.875 1 88.5 223 VAL A CA 1
ATOM 1753 C C . VAL A 1 223 ? -11.797 45.312 36.562 1 88.5 223 VAL A C 1
ATOM 1755 O O . VAL A 1 223 ? -11.953 46.375 37.156 1 88.5 223 VAL A O 1
ATOM 1758 N N . PRO A 1 224 ? -10.664 44.719 36.562 1 88.62 224 PRO A N 1
ATOM 1759 C CA . PRO A 1 224 ? -9.484 45.375 37.125 1 88.62 224 PRO A CA 1
ATOM 1760 C C . PRO A 1 224 ? -9.227 46.75 36.469 1 88.62 224 PRO A C 1
ATOM 1762 O O . PRO A 1 224 ? -9.477 46.938 35.281 1 88.62 224 PRO A O 1
ATOM 1765 N N . VAL A 1 225 ? -8.617 47.594 37.219 1 88.44 225 VAL A N 1
ATOM 1766 C CA . VAL A 1 225 ? -8.453 49 36.844 1 88.44 225 VAL A CA 1
ATOM 1767 C C . VAL A 1 225 ? -7.625 49.094 35.562 1 88.44 225 VAL A C 1
ATOM 1769 O O . VAL A 1 225 ? -7.922 49.875 34.656 1 88.44 225 VAL A O 1
ATOM 1772 N N . GLU A 1 226 ? -6.605 48.344 35.5 1 88.31 226 GLU A N 1
ATOM 1773 C CA . GLU A 1 226 ? -5.734 48.375 34.344 1 88.31 226 GLU A CA 1
ATOM 1774 C C . GLU A 1 226 ? -6.496 48 33.062 1 88.31 226 GLU A C 1
ATOM 1776 O O . GLU A 1 226 ? -6.254 48.562 32 1 88.31 226 GLU A O 1
ATOM 1781 N N . THR A 1 227 ? -7.344 47.094 33.188 1 89.25 227 THR A N 1
ATOM 1782 C CA . THR A 1 227 ? -8.172 46.656 32.094 1 89.25 227 THR A CA 1
ATOM 1783 C C . THR A 1 227 ? -9.234 47.688 31.75 1 89.25 227 THR A C 1
ATOM 1785 O O . THR A 1 227 ? -9.516 47.969 30.578 1 89.25 227 THR A O 1
ATOM 1788 N N . PHE A 1 228 ? -9.758 48.188 32.781 1 87.44 228 PHE A N 1
ATOM 1789 C CA . PHE A 1 228 ? -10.766 49.219 32.625 1 87.44 228 PHE A CA 1
ATOM 1790 C C . PHE A 1 228 ? -10.227 50.406 31.828 1 87.44 228 PHE A C 1
ATOM 1792 O O . PHE A 1 228 ? -10.891 50.875 30.906 1 87.44 228 PHE A O 1
ATOM 1799 N N . ASP A 1 229 ? -9.07 50.812 32.094 1 88.12 229 ASP A N 1
ATOM 1800 C CA . ASP A 1 229 ? -8.453 51.969 31.438 1 88.12 229 ASP A CA 1
ATOM 1801 C C . ASP A 1 229 ? -8.297 51.688 29.938 1 88.12 229 ASP A C 1
ATOM 1803 O O . ASP A 1 229 ? -8.508 52.562 29.109 1 88.12 229 ASP A O 1
ATOM 1807 N N . VAL A 1 230 ? -7.922 50.5 29.656 1 88.38 230 VAL A N 1
ATOM 1808 C CA . VAL A 1 230 ? -7.719 50.125 28.266 1 88.38 230 VAL A CA 1
ATOM 1809 C C . VAL A 1 230 ? -9.055 50.156 27.531 1 88.38 230 VAL A C 1
ATOM 1811 O O . VAL A 1 230 ? -9.141 50.625 26.391 1 88.38 230 VAL A O 1
ATOM 1814 N N . ILE A 1 231 ? -10.094 49.625 28.125 1 87.38 231 ILE A N 1
ATOM 1815 C CA . ILE A 1 231 ? -11.422 49.562 27.531 1 87.38 231 ILE A CA 1
ATOM 1816 C C . ILE A 1 231 ? -11.914 50.969 27.234 1 87.38 231 ILE A C 1
ATOM 1818 O O . ILE A 1 231 ? -12.422 51.25 26.156 1 87.38 231 ILE A O 1
ATOM 1822 N N . VAL A 1 232 ? -11.664 51.812 28.188 1 85.31 232 VAL A N 1
ATOM 1823 C CA . VAL A 1 232 ? -12.094 53.188 28.047 1 85.31 232 VAL A CA 1
ATOM 1824 C C . VAL A 1 232 ? -11.336 53.875 26.891 1 85.31 232 VAL A C 1
ATOM 1826 O O . VAL A 1 232 ? -11.93 54.594 26.094 1 85.31 232 VAL A O 1
ATOM 1829 N N . ASP A 1 233 ? -10.133 53.656 26.875 1 86.88 233 ASP A N 1
ATOM 1830 C CA . ASP A 1 233 ? -9.32 54.219 25.797 1 86.88 233 ASP A CA 1
ATOM 1831 C C . ASP A 1 233 ? -9.812 53.75 24.438 1 86.88 233 ASP A C 1
ATOM 1833 O O . ASP A 1 233 ? -9.859 54.531 23.484 1 86.88 233 ASP A O 1
ATOM 1837 N N . LEU A 1 234 ? -10.117 52.469 24.375 1 85.5 234 LEU A N 1
ATOM 1838 C CA . LEU A 1 234 ? -10.633 51.906 23.125 1 85.5 234 LEU A CA 1
ATOM 1839 C C . LEU A 1 234 ? -11.953 52.562 22.734 1 85.5 234 LEU A C 1
ATOM 1841 O O . LEU A 1 234 ? -12.18 52.875 21.562 1 85.5 234 LEU A O 1
ATOM 1845 N N . LEU A 1 235 ? -12.797 52.75 23.719 1 82.94 235 LEU A N 1
ATOM 1846 C CA . LEU A 1 235 ? -14.086 53.406 23.484 1 82.94 235 LEU A CA 1
ATOM 1847 C C . LEU A 1 235 ? -13.906 54.844 23.016 1 82.94 235 LEU A C 1
ATOM 1849 O O . LEU A 1 235 ? -14.602 55.281 22.109 1 82.94 235 LEU A O 1
ATOM 1853 N N . ARG A 1 236 ? -12.992 55.5 23.625 1 83.12 236 ARG A N 1
ATOM 1854 C CA . ARG A 1 236 ? -12.68 56.875 23.266 1 83.12 236 ARG A CA 1
ATOM 1855 C C . ARG A 1 236 ? -12.234 56.969 21.797 1 83.12 236 ARG A C 1
ATOM 1857 O O . ARG A 1 236 ? -12.648 57.844 21.078 1 83.12 236 ARG A O 1
ATOM 1864 N N . GLN A 1 237 ? -11.453 56.125 21.422 1 83.19 237 GLN A N 1
ATOM 1865 C CA . GLN A 1 237 ? -10.938 56.094 20.062 1 83.19 237 GLN A CA 1
ATOM 1866 C C . GLN A 1 237 ? -12.055 55.812 19.062 1 83.19 237 GLN A C 1
ATOM 1868 O O . GLN A 1 237 ? -12.078 56.406 17.984 1 83.19 237 GLN A O 1
ATOM 1873 N N . ARG A 1 238 ? -12.922 54.906 19.406 1 79.88 238 ARG A N 1
ATOM 1874 C CA . ARG A 1 238 ? -14.031 54.562 18.531 1 79.88 238 ARG A CA 1
ATOM 1875 C C . ARG A 1 238 ? -14.977 55.75 18.344 1 79.88 238 ARG A C 1
ATOM 1877 O O . ARG A 1 238 ? -15.492 55.969 17.25 1 79.88 238 ARG A O 1
ATOM 1884 N N . ILE A 1 239 ? -15.227 56.469 19.391 1 80 239 ILE A N 1
ATOM 1885 C CA . ILE A 1 239 ? -16.141 57.625 19.375 1 80 239 ILE A CA 1
ATOM 1886 C C . ILE A 1 239 ? -15.508 58.781 18.578 1 80 239 ILE A C 1
ATOM 1888 O O . ILE A 1 239 ? -16.188 59.438 17.781 1 80 239 ILE A O 1
ATOM 1892 N N . THR A 1 240 ? -14.312 59 18.781 1 78.31 240 THR A N 1
ATOM 1893 C CA . THR A 1 240 ? -13.609 60.062 18.109 1 78.31 240 THR A CA 1
ATOM 1894 C C . THR A 1 240 ? -13.516 59.812 16.609 1 78.31 240 THR A C 1
ATOM 1896 O O . THR A 1 240 ? -13.68 60.719 15.797 1 78.31 240 THR A O 1
ATOM 1899 N N . LYS A 1 241 ? -13.305 58.719 16.094 1 75 241 LYS A N 1
ATOM 1900 C CA . LYS A 1 241 ? -13.188 58.375 14.68 1 75 241 LYS A CA 1
ATOM 1901 C C . LYS A 1 241 ? -14.555 58.344 14.008 1 75 241 LYS A C 1
ATOM 1903 O O . LYS A 1 241 ? -14.68 58.625 12.82 1 75 241 LYS A O 1
ATOM 1908 N N . GLN A 1 242 ? -15.516 57.812 14.797 1 63.88 242 GLN A N 1
ATOM 1909 C CA . GLN A 1 242 ? -16.875 57.906 14.273 1 63.88 242 GLN A CA 1
ATOM 1910 C C . GLN A 1 242 ? -17.297 59.375 14.109 1 63.88 242 GLN A C 1
ATOM 1912 O O . GLN A 1 242 ? -18.047 59.688 13.188 1 63.88 242 GLN A O 1
ATOM 1917 N N . SER A 1 243 ? -16.812 60.156 15.055 1 56.91 243 SER A N 1
ATOM 1918 C CA . SER A 1 243 ? -17.125 61.562 14.969 1 56.91 243 SER A CA 1
ATOM 1919 C C . SER A 1 243 ? -16.422 62.219 13.789 1 56.91 243 SER A C 1
ATOM 1921 O O . SER A 1 243 ? -16.922 63.188 13.227 1 56.91 243 SER A O 1
ATOM 1923 N N . VAL A 1 244 ? -15.359 61.75 13.461 1 54.78 244 VAL A N 1
ATOM 1924 C CA . VAL A 1 244 ? -14.648 62.344 12.328 1 54.78 244 VAL A CA 1
ATOM 1925 C C . VAL A 1 244 ? -15.289 61.875 11.023 1 54.78 244 VAL A C 1
ATOM 1927 O O . VAL A 1 244 ? -15.109 62.5 9.977 1 54.78 244 VAL A O 1
ATOM 1930 N N . LEU A 1 245 ? -15.812 60.656 11.062 1 47.75 245 LEU A N 1
ATOM 1931 C CA . LEU A 1 245 ? -16.484 60.188 9.859 1 47.75 245 LEU A CA 1
ATOM 1932 C C . LEU A 1 245 ? -17.859 60.844 9.719 1 47.75 245 LEU A C 1
ATOM 1934 O O . LEU A 1 245 ? -18.531 60.688 8.688 1 47.75 245 LEU A O 1
ATOM 1938 N N . LEU A 1 246 ? -18.359 61.469 10.797 1 38.94 246 LEU A N 1
ATOM 1939 C CA . LEU A 1 246 ? -19.531 62.344 10.641 1 38.94 246 LEU A CA 1
ATOM 1940 C C . LEU A 1 246 ? -19.109 63.781 10.336 1 38.94 246 LEU A C 1
ATOM 1942 O O . LEU A 1 246 ? -18.156 64.25 10.93 1 38.94 246 LEU A O 1
ATOM 1946 N N . MET B 1 1 ? -10.93 9.992 0.569 1 52.53 1 MET B N 1
ATOM 1947 C CA . MET B 1 1 ? -9.617 10.562 0.262 1 52.53 1 MET B CA 1
ATOM 1948 C C . MET B 1 1 ? -8.539 9.492 0.315 1 52.53 1 MET B C 1
ATOM 1950 O O . MET B 1 1 ? -8.648 8.531 1.078 1 52.53 1 MET B O 1
ATOM 1954 N N . ALA B 1 2 ? -7.785 9.586 -0.526 1 65.69 2 ALA B N 1
ATOM 1955 C CA . ALA B 1 2 ? -6.762 8.547 -0.622 1 65.69 2 ALA B CA 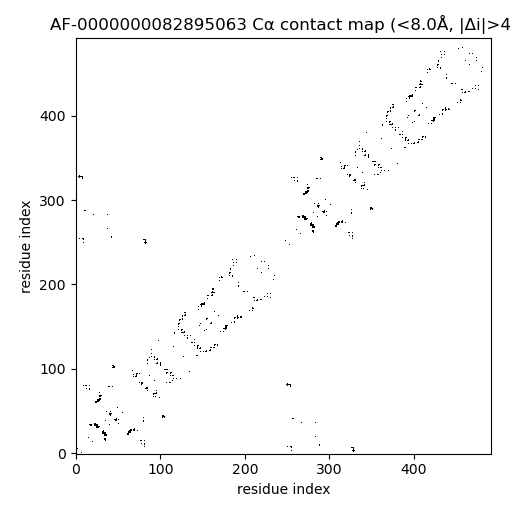1
ATOM 1956 C C . ALA B 1 2 ? -5.934 8.477 0.657 1 65.69 2 ALA B C 1
ATOM 1958 O O . ALA B 1 2 ? -5.52 9.5 1.195 1 65.69 2 ALA B O 1
ATOM 1959 N N . THR B 1 3 ? -5.914 7.273 1.229 1 83.19 3 THR B N 1
ATOM 1960 C CA . THR B 1 3 ? -5.109 7.07 2.43 1 83.19 3 THR B CA 1
ATOM 1961 C C . THR B 1 3 ? -3.619 7.16 2.105 1 83.19 3 THR B C 1
ATOM 1963 O O . THR B 1 3 ? -3.234 7.172 0.934 1 83.19 3 THR B O 1
ATOM 1966 N N . GLY B 1 4 ? -2.848 7.418 3.059 1 88 4 GLY B N 1
ATOM 1967 C CA . GLY B 1 4 ? -1.403 7.41 2.898 1 88 4 GLY B CA 1
ATOM 1968 C C . GLY B 1 4 ? -0.881 6.133 2.268 1 88 4 GLY B C 1
ATOM 1969 O O . GLY B 1 4 ? 0.052 6.168 1.463 1 88 4 GLY B O 1
ATOM 1970 N N . ILE B 1 5 ? -1.559 5.078 2.494 1 90.56 5 ILE B N 1
ATOM 1971 C CA . ILE B 1 5 ? -1.184 3.775 1.958 1 90.56 5 ILE B CA 1
ATOM 1972 C C . ILE B 1 5 ? -1.495 3.721 0.464 1 90.56 5 ILE B C 1
ATOM 1974 O O . ILE B 1 5 ? -0.683 3.238 -0.329 1 90.56 5 ILE B O 1
ATOM 1978 N N . ASP B 1 6 ? -2.674 4.262 0.115 1 92.69 6 ASP B N 1
ATOM 1979 C CA . ASP B 1 6 ? -3.041 4.309 -1.297 1 92.69 6 ASP B CA 1
ATOM 1980 C C . ASP B 1 6 ? -2.012 5.094 -2.105 1 92.69 6 ASP B C 1
ATOM 1982 O O . ASP B 1 6 ? -1.655 4.699 -3.219 1 92.69 6 ASP B O 1
ATOM 1986 N N . CYS B 1 7 ? -1.579 6.156 -1.489 1 92.12 7 CYS B N 1
ATOM 1987 C CA . CYS B 1 7 ? -0.592 6.992 -2.16 1 92.12 7 CYS B CA 1
ATOM 1988 C C . CYS B 1 7 ? 0.733 6.258 -2.316 1 92.12 7 CYS B C 1
ATOM 1990 O O . CYS B 1 7 ? 1.36 6.316 -3.375 1 92.12 7 CYS B O 1
ATOM 1992 N N . LEU B 1 8 ? 1.101 5.57 -1.288 1 94.75 8 LEU B N 1
ATOM 1993 C CA . LEU B 1 8 ? 2.338 4.801 -1.334 1 94.75 8 LEU B CA 1
ATOM 1994 C C . LEU B 1 8 ? 2.287 3.758 -2.447 1 94.75 8 LEU B C 1
ATOM 1996 O O . LEU B 1 8 ? 3.207 3.674 -3.266 1 94.75 8 LEU B O 1
ATOM 2000 N N . VAL B 1 9 ? 1.247 2.982 -2.502 1 95.44 9 VAL B N 1
ATOM 2001 C CA . VAL B 1 9 ? 1.084 1.905 -3.473 1 95.44 9 VAL B CA 1
ATOM 2002 C C . VAL B 1 9 ? 1.102 2.479 -4.887 1 95.44 9 VAL B C 1
ATOM 2004 O O . VAL B 1 9 ? 1.757 1.931 -5.777 1 95.44 9 VAL B O 1
ATOM 2007 N N . LYS B 1 10 ? 0.419 3.615 -5.02 1 95.5 10 LYS B N 1
ATOM 2008 C CA . LYS B 1 10 ? 0.349 4.254 -6.332 1 95.5 10 LYS B CA 1
ATOM 2009 C C . LYS B 1 10 ? 1.722 4.75 -6.773 1 95.5 10 LYS B C 1
ATOM 2011 O O . LYS B 1 10 ? 2.125 4.539 -7.918 1 95.5 10 LYS B O 1
ATOM 2016 N N . GLN B 1 11 ? 2.371 5.355 -5.91 1 94.81 11 GLN B N 1
ATOM 2017 C CA . GLN B 1 11 ? 3.66 5.949 -6.25 1 94.81 11 GLN B CA 1
ATOM 2018 C C . GLN B 1 11 ? 4.707 4.875 -6.527 1 94.81 11 GLN B C 1
ATOM 2020 O O . GLN B 1 11 ? 5.516 5.016 -7.445 1 94.81 11 GLN B O 1
ATOM 2025 N N . ILE B 1 12 ? 4.684 3.82 -5.746 1 96.56 12 ILE B N 1
ATOM 2026 C CA . ILE B 1 12 ? 5.582 2.707 -6.035 1 96.56 12 ILE B CA 1
ATOM 2027 C C . ILE B 1 12 ? 5.184 2.055 -7.355 1 96.56 12 ILE B C 1
ATOM 2029 O O . ILE B 1 12 ? 6.047 1.711 -8.172 1 96.56 12 ILE B O 1
ATOM 2033 N N . GLY B 1 13 ? 3.891 1.883 -7.508 1 97 13 GLY B N 1
ATOM 2034 C CA . GLY B 1 13 ? 3.381 1.324 -8.75 1 97 13 GLY B CA 1
ATOM 2035 C C . GLY B 1 13 ? 3.816 2.105 -9.977 1 97 13 GLY B C 1
ATOM 2036 O O . GLY B 1 13 ? 4 1.529 -11.055 1 97 13 GLY B O 1
ATOM 2037 N N . ASP B 1 14 ? 4 3.406 -9.789 1 96.5 14 ASP B N 1
ATOM 2038 C CA . ASP B 1 14 ? 4.383 4.277 -10.898 1 96.5 14 ASP B CA 1
ATOM 2039 C C . ASP B 1 14 ? 5.793 3.963 -11.383 1 96.5 14 ASP B C 1
ATOM 2041 O O . ASP B 1 14 ? 6.188 4.375 -12.477 1 96.5 14 ASP B O 1
ATOM 2045 N N . LEU B 1 15 ? 6.523 3.242 -10.609 1 96.94 15 LEU B N 1
ATOM 2046 C CA . LEU B 1 15 ? 7.875 2.865 -11 1 96.94 15 LEU B CA 1
ATOM 2047 C C . LEU B 1 15 ? 7.848 1.732 -12.023 1 96.94 15 LEU B C 1
ATOM 2049 O O . LEU B 1 15 ? 8.844 1.481 -12.703 1 96.94 15 LEU B O 1
ATOM 2053 N N . TYR B 1 16 ? 6.699 1.035 -12.109 1 97 16 TYR B N 1
ATOM 2054 C CA . TYR B 1 16 ? 6.555 -0.093 -13.023 1 97 16 TYR B CA 1
ATOM 2055 C C . TYR B 1 16 ? 6.859 0.323 -14.461 1 97 16 TYR B C 1
ATOM 2057 O O . TYR B 1 16 ? 6.195 1.201 -15.016 1 97 16 TYR B O 1
ATOM 2065 N N . LEU B 1 17 ? 7.926 -0.235 -15.008 1 95.94 17 LEU B N 1
ATOM 2066 C CA . LEU B 1 17 ? 8.414 -0.042 -16.375 1 95.94 17 LEU B CA 1
ATOM 2067 C C . LEU B 1 17 ? 8.875 1.397 -16.578 1 95.94 17 LEU B C 1
ATOM 2069 O O . LEU B 1 17 ? 8.883 1.888 -17.719 1 95.94 17 LEU B O 1
ATOM 2073 N N . ASN B 1 18 ? 9.078 2.076 -15.469 1 93.5 18 ASN B N 1
ATOM 2074 C CA . ASN B 1 18 ? 9.617 3.43 -15.562 1 93.5 18 ASN B CA 1
ATOM 2075 C C . ASN B 1 18 ? 11.141 3.42 -15.664 1 93.5 18 ASN B C 1
ATOM 2077 O O . ASN B 1 18 ? 11.828 2.92 -14.766 1 93.5 18 ASN B O 1
ATOM 2081 N N . GLU B 1 19 ? 11.633 3.979 -16.672 1 91.44 19 GLU B N 1
ATOM 2082 C CA . GLU B 1 19 ? 13.07 3.975 -16.906 1 91.44 19 GLU B CA 1
ATOM 2083 C C . GLU B 1 19 ? 13.781 4.996 -16.031 1 91.44 19 GLU B C 1
ATOM 2085 O O . GLU B 1 19 ? 14.984 4.875 -15.773 1 91.44 19 GLU B O 1
ATOM 2090 N N . GLU B 1 20 ? 12.844 5.836 -15.492 1 82.62 20 GLU B N 1
ATOM 2091 C CA . GLU B 1 20 ? 13.438 6.867 -14.641 1 82.62 20 GLU B CA 1
ATOM 2092 C C . GLU B 1 20 ? 14.023 6.27 -13.367 1 82.62 20 GLU B C 1
ATOM 2094 O O . GLU B 1 20 ? 13.352 5.52 -12.664 1 82.62 20 GLU B O 1
ATOM 2099 N N . GLN B 1 21 ? 15.25 6.25 -13.094 1 83.69 21 GLN B N 1
ATOM 2100 C CA . GLN B 1 21 ? 16.016 5.863 -11.914 1 83.69 21 GLN B CA 1
ATOM 2101 C C . GLN B 1 21 ? 16.234 4.352 -11.867 1 83.69 21 GLN B C 1
ATOM 2103 O O . GLN B 1 21 ? 16.562 3.799 -10.82 1 83.69 21 GLN B O 1
ATOM 2108 N N . SER B 1 22 ? 15.719 3.67 -13.008 1 92 22 SER B N 1
ATOM 2109 C CA . SER B 1 22 ? 16.016 2.242 -13.062 1 92 22 SER B CA 1
ATOM 2110 C C . SER B 1 22 ? 17.516 1.988 -12.961 1 92 22 SER B C 1
ATOM 2112 O O . SER B 1 22 ? 18.328 2.781 -13.461 1 92 22 SER B O 1
ATOM 2114 N N . ASP B 1 23 ? 17.859 0.986 -12.258 1 90.5 23 ASP B N 1
ATOM 2115 C CA . ASP B 1 23 ? 19.281 0.705 -12.094 1 90.5 23 ASP B CA 1
ATOM 2116 C C . ASP B 1 23 ? 19.609 -0.74 -12.469 1 90.5 23 ASP B C 1
ATOM 2118 O O . ASP B 1 23 ? 20.75 -1.192 -12.297 1 90.5 23 ASP B O 1
ATOM 2122 N N . VAL B 1 24 ? 18.656 -1.462 -13 1 92.19 24 VAL B N 1
ATOM 2123 C CA . VAL B 1 24 ? 18.875 -2.824 -13.477 1 92.19 24 VAL B CA 1
ATOM 2124 C C . VAL B 1 24 ? 17.938 -3.115 -14.648 1 92.19 24 VAL B C 1
ATOM 2126 O O . VAL B 1 24 ? 16.844 -2.555 -14.719 1 92.19 24 VAL B O 1
ATOM 2129 N N . THR B 1 25 ? 18.375 -3.838 -15.555 1 94.56 25 THR B N 1
ATOM 2130 C CA . THR B 1 25 ? 17.578 -4.254 -16.703 1 94.56 25 THR B CA 1
ATOM 2131 C C . THR B 1 25 ? 17.375 -5.766 -16.703 1 94.56 25 THR B C 1
ATOM 2133 O O . THR B 1 25 ? 18.344 -6.523 -16.625 1 94.56 25 THR B O 1
ATOM 2136 N N . ILE B 1 26 ? 16.188 -6.199 -16.797 1 94.44 26 ILE B N 1
ATOM 2137 C CA . ILE B 1 26 ? 15.875 -7.625 -16.875 1 94.44 26 ILE B CA 1
ATOM 2138 C C . ILE B 1 26 ? 15.609 -8.016 -18.328 1 94.44 26 ILE B C 1
ATOM 2140 O O . ILE B 1 26 ? 14.812 -7.371 -19.016 1 94.44 26 ILE B O 1
ATOM 2144 N N . VAL B 1 27 ? 16.281 -8.977 -18.766 1 96.06 27 VAL B N 1
ATOM 2145 C CA . VAL B 1 27 ? 16.125 -9.43 -20.141 1 96.06 27 VAL B CA 1
ATOM 2146 C C . VAL B 1 27 ? 15.43 -10.781 -20.172 1 96.06 27 VAL B C 1
ATOM 2148 O O . VAL B 1 27 ? 15.859 -11.727 -19.5 1 96.06 27 VAL B O 1
ATOM 2151 N N . VAL B 1 28 ? 14.312 -10.867 -20.859 1 96.44 28 VAL B N 1
ATOM 2152 C CA . VAL B 1 28 ? 13.539 -12.094 -21.047 1 96.44 28 VAL B CA 1
ATOM 2153 C C . VAL B 1 28 ? 13.25 -12.312 -22.531 1 96.44 28 VAL B C 1
ATOM 2155 O O . VAL B 1 28 ? 12.578 -11.492 -23.156 1 96.44 28 VAL B O 1
ATOM 2158 N N . GLN B 1 29 ? 13.719 -13.305 -23.078 1 96.69 29 GLN B N 1
ATOM 2159 C CA . GLN B 1 29 ? 13.5 -13.656 -24.469 1 96.69 29 GLN B CA 1
ATOM 2160 C C . GLN B 1 29 ? 13.883 -12.5 -25.391 1 96.69 29 GLN B C 1
ATOM 2162 O O . GLN B 1 29 ? 13.141 -12.156 -26.312 1 96.69 29 GLN B O 1
ATOM 2167 N N . GLY B 1 30 ? 14.93 -11.805 -25.078 1 95.06 30 GLY B N 1
ATOM 2168 C CA . GLY B 1 30 ? 15.453 -10.734 -25.906 1 95.06 30 GLY B CA 1
ATOM 2169 C C . GLY B 1 30 ? 14.82 -9.391 -25.625 1 95.06 30 GLY B C 1
ATOM 2170 O O . GLY B 1 30 ? 15.266 -8.367 -26.141 1 95.06 30 GLY B O 1
ATOM 2171 N N . PHE B 1 31 ? 13.781 -9.422 -24.828 1 97 31 PHE B N 1
ATOM 2172 C CA . PHE B 1 31 ? 13.141 -8.164 -24.453 1 97 31 PHE B CA 1
ATOM 2173 C C . PHE B 1 31 ? 13.75 -7.617 -23.172 1 97 31 PHE B C 1
ATOM 2175 O O . PHE B 1 31 ? 14.031 -8.375 -22.234 1 97 31 PHE B O 1
ATOM 2182 N N . SER B 1 32 ? 13.914 -6.293 -23.172 1 96.19 32 SER B N 1
ATOM 2183 C CA . SER B 1 32 ? 14.516 -5.641 -22.016 1 96.19 32 SER B CA 1
ATOM 2184 C C . SER B 1 32 ? 13.477 -4.891 -21.203 1 96.19 32 SER B C 1
ATOM 2186 O O . SER B 1 32 ? 12.664 -4.137 -21.75 1 96.19 32 SER B O 1
ATOM 2188 N N . PHE B 1 33 ? 13.484 -5.117 -19.891 1 97.12 33 PHE B N 1
ATOM 2189 C CA . PHE B 1 33 ? 12.57 -4.457 -18.969 1 97.12 33 PHE B CA 1
ATOM 2190 C C . PHE B 1 33 ? 13.336 -3.699 -17.891 1 97.12 33 PHE B C 1
ATOM 2192 O O . PHE B 1 33 ? 14.086 -4.297 -17.109 1 97.12 33 PHE B O 1
ATOM 2199 N N . PRO B 1 34 ? 13.18 -2.35 -17.891 1 96.88 34 PRO B N 1
ATOM 2200 C CA . PRO B 1 34 ? 13.812 -1.609 -16.797 1 96.88 34 PRO B CA 1
ATOM 2201 C C . PRO B 1 34 ? 13.219 -1.941 -15.438 1 96.88 34 PRO B C 1
ATOM 2203 O O . PRO B 1 34 ? 12.008 -2.146 -15.32 1 96.88 34 PRO B O 1
ATOM 2206 N N . ALA B 1 35 ? 14.062 -2.094 -14.414 1 95.75 35 ALA B N 1
ATOM 2207 C CA . ALA B 1 35 ? 13.602 -2.393 -13.062 1 95.75 35 ALA B CA 1
ATOM 2208 C C . ALA B 1 35 ? 14.477 -1.705 -12.016 1 95.75 35 ALA B C 1
ATOM 2210 O O . ALA B 1 35 ? 15.367 -0.924 -12.367 1 95.75 35 ALA B O 1
ATOM 2211 N N . HIS B 1 36 ? 14.172 -1.782 -10.797 1 94.12 36 HIS B N 1
ATOM 2212 C CA . HIS B 1 36 ? 14.875 -1.181 -9.672 1 94.12 36 HIS B CA 1
ATOM 2213 C C . HIS B 1 36 ? 15.352 -2.244 -8.688 1 94.12 36 HIS B C 1
ATOM 2215 O O . HIS B 1 36 ? 14.547 -3.018 -8.164 1 94.12 36 HIS B O 1
ATOM 2221 N N . ARG B 1 37 ? 16.625 -2.271 -8.477 1 92.19 37 ARG B N 1
ATOM 2222 C CA . ARG B 1 37 ? 17.25 -3.285 -7.629 1 92.19 37 ARG B CA 1
ATOM 2223 C C . ARG B 1 37 ? 16.578 -3.336 -6.258 1 92.19 37 ARG B C 1
ATOM 2225 O O . ARG B 1 37 ? 16.312 -4.418 -5.73 1 92.19 37 ARG B O 1
ATOM 2232 N N . LEU B 1 38 ? 16.328 -2.176 -5.676 1 93 38 LEU B N 1
ATOM 2233 C CA . LEU B 1 38 ? 15.758 -2.086 -4.336 1 93 38 LEU B CA 1
ATOM 2234 C C . LEU B 1 38 ? 14.398 -2.77 -4.281 1 93 38 LEU B C 1
ATOM 2236 O O . LEU B 1 38 ? 14.125 -3.543 -3.361 1 93 38 LEU B O 1
ATOM 2240 N N . ILE B 1 39 ? 13.539 -2.508 -5.266 1 95.06 39 ILE B N 1
ATOM 2241 C CA . ILE B 1 39 ? 12.188 -3.057 -5.289 1 95.06 39 ILE B CA 1
ATOM 2242 C C . ILE B 1 39 ? 12.25 -4.566 -5.523 1 95.06 39 ILE B C 1
ATOM 2244 O O . ILE B 1 39 ? 11.57 -5.332 -4.836 1 95.06 39 ILE B O 1
ATOM 2248 N N . LEU B 1 40 ? 13.109 -4.969 -6.465 1 93.12 40 LEU B N 1
ATOM 2249 C CA . LEU B 1 40 ? 13.227 -6.383 -6.789 1 93.12 40 LEU B CA 1
ATOM 2250 C C . LEU B 1 40 ? 13.688 -7.184 -5.574 1 93.12 40 LEU B C 1
ATOM 2252 O O . LEU B 1 40 ? 13.094 -8.203 -5.234 1 93.12 40 LEU B O 1
ATOM 2256 N N . THR B 1 41 ? 14.758 -6.707 -4.926 1 91.88 41 THR B N 1
ATOM 2257 C CA . THR B 1 41 ? 15.359 -7.438 -3.816 1 91.88 41 THR B CA 1
ATOM 2258 C C . THR B 1 41 ? 14.438 -7.426 -2.6 1 91.88 41 THR B C 1
ATOM 2260 O O . THR B 1 41 ? 14.406 -8.383 -1.824 1 91.88 41 THR B O 1
ATOM 2263 N N . GLN B 1 42 ? 13.695 -6.387 -2.457 1 93.06 42 GLN B N 1
ATOM 2264 C CA . GLN B 1 42 ? 12.805 -6.273 -1.306 1 93.06 42 GLN B CA 1
ATOM 2265 C C . GLN B 1 42 ? 11.57 -7.148 -1.476 1 93.06 42 GLN B C 1
ATOM 2267 O O . GLN B 1 42 ? 11.055 -7.707 -0.501 1 93.06 42 GLN B O 1
ATOM 2272 N N . ARG B 1 43 ? 11.094 -7.297 -2.705 1 92.75 43 ARG B N 1
ATOM 2273 C CA . ARG B 1 43 ? 9.836 -7.977 -2.982 1 92.75 43 ARG B CA 1
ATOM 2274 C C . ARG B 1 43 ? 10.062 -9.453 -3.289 1 92.75 43 ARG B C 1
ATOM 2276 O O . ARG B 1 43 ? 9.148 -10.273 -3.129 1 92.75 43 ARG B O 1
ATOM 2283 N N . CYS B 1 44 ? 11.32 -9.805 -3.732 1 90.94 44 CYS B N 1
ATOM 2284 C CA . CYS B 1 44 ? 11.625 -11.156 -4.176 1 90.94 44 CYS B CA 1
ATOM 2285 C C . CYS B 1 44 ? 12.953 -11.641 -3.604 1 90.94 44 CYS B C 1
ATOM 2287 O O . CYS B 1 44 ? 14.016 -11.141 -3.982 1 90.94 44 CYS B O 1
ATOM 2289 N N . THR B 1 45 ? 12.906 -12.594 -2.814 1 85.31 45 THR B N 1
ATOM 2290 C CA . THR B 1 45 ? 14.094 -13.109 -2.145 1 85.31 45 THR B CA 1
ATOM 2291 C C . THR B 1 45 ? 15.086 -13.672 -3.16 1 85.31 45 THR B C 1
ATOM 2293 O O . THR B 1 45 ? 16.297 -13.594 -2.955 1 85.31 45 THR B O 1
ATOM 2296 N N . TYR B 1 46 ? 14.539 -14.227 -4.223 1 84.62 46 TYR B N 1
ATOM 2297 C CA . TYR B 1 46 ? 15.398 -14.758 -5.273 1 84.62 46 TYR B CA 1
ATOM 2298 C C . TYR B 1 46 ? 16.328 -13.68 -5.809 1 84.62 46 TYR B C 1
ATOM 2300 O O . TYR B 1 46 ? 17.531 -13.906 -5.953 1 84.62 46 TYR B O 1
ATOM 2308 N N . PHE B 1 47 ? 15.805 -12.516 -6.043 1 85.88 47 PHE B N 1
ATOM 2309 C CA . PHE B 1 47 ? 16.609 -11.422 -6.574 1 85.88 47 PHE B CA 1
ATOM 2310 C C . PHE B 1 47 ? 17.594 -10.906 -5.527 1 85.88 47 PHE B C 1
ATOM 2312 O O . PHE B 1 47 ? 18.688 -10.453 -5.859 1 85.88 47 PHE B O 1
ATOM 2319 N N . LYS B 1 48 ? 17.125 -11.039 -4.316 1 84.19 48 LYS B N 1
ATOM 2320 C CA . LYS B 1 48 ? 18.016 -10.641 -3.23 1 84.19 48 LYS B CA 1
ATOM 2321 C C . LYS B 1 48 ? 19.281 -11.484 -3.223 1 84.19 48 LYS B C 1
ATOM 2323 O O . LYS B 1 48 ? 20.391 -10.953 -3.121 1 84.19 48 LYS B O 1
ATOM 2328 N N . THR B 1 49 ? 19.141 -12.719 -3.404 1 81.94 49 THR B N 1
ATOM 2329 C CA . THR B 1 49 ? 20.266 -13.664 -3.408 1 81.94 49 THR B CA 1
ATOM 2330 C C . THR B 1 49 ? 21.094 -13.508 -4.676 1 81.94 49 THR B C 1
ATOM 2332 O O . THR B 1 49 ? 22.328 -13.453 -4.613 1 81.94 49 THR B O 1
ATOM 2335 N N . MET B 1 50 ? 20.422 -13.32 -5.785 1 80.12 50 MET B N 1
ATOM 2336 C CA . MET B 1 50 ? 21.078 -13.203 -7.082 1 80.12 50 MET B CA 1
ATOM 2337 C C . MET B 1 50 ? 21.922 -11.938 -7.152 1 80.12 50 MET B C 1
ATOM 2339 O O . MET B 1 50 ? 23.062 -11.977 -7.617 1 80.12 50 MET B O 1
ATOM 2343 N N . LEU B 1 51 ? 21.406 -10.859 -6.688 1 78.88 51 LEU B N 1
ATOM 2344 C CA . LEU B 1 51 ? 22.062 -9.562 -6.816 1 78.88 51 LEU B CA 1
ATOM 2345 C C . LEU B 1 51 ? 23.109 -9.383 -5.727 1 78.88 51 LEU B C 1
ATOM 2347 O O . LEU B 1 51 ? 24.109 -8.68 -5.926 1 78.88 51 LEU B O 1
ATOM 2351 N N . ASN B 1 52 ? 22.922 -10.047 -4.602 1 75 52 ASN B N 1
ATOM 2352 C CA . ASN B 1 52 ? 23.891 -9.93 -3.514 1 75 52 ASN B CA 1
ATOM 2353 C C . ASN B 1 52 ? 25.078 -10.883 -3.705 1 75 52 ASN B C 1
ATOM 2355 O O . ASN B 1 52 ? 26.141 -10.672 -3.143 1 75 52 ASN B O 1
ATOM 2359 N N . SER B 1 53 ? 24.859 -12.109 -4.266 1 66.88 53 SER B N 1
ATOM 2360 C CA . SER B 1 53 ? 25.891 -13.117 -4.438 1 66.88 53 SER B CA 1
ATOM 2361 C C . SER B 1 53 ? 26.953 -12.656 -5.438 1 66.88 53 SER B C 1
ATOM 2363 O O . SER B 1 53 ? 28.016 -13.273 -5.555 1 66.88 53 SER B O 1
ATOM 2365 N N . GLY B 1 54 ? 27.031 -11.508 -5.848 1 60.44 54 GLY B N 1
ATOM 2366 C CA . GLY B 1 54 ? 28.031 -11.086 -6.816 1 60.44 54 GLY B CA 1
ATOM 2367 C C . GLY B 1 54 ? 27.906 -11.797 -8.148 1 60.44 54 GLY B C 1
ATOM 2368 O O . GLY B 1 54 ? 28.766 -11.664 -9.016 1 60.44 54 GLY B O 1
ATOM 2369 N N . LEU B 1 55 ? 27.141 -12.82 -8.195 1 54.69 55 LEU B N 1
ATOM 2370 C CA . LEU B 1 55 ? 27 -13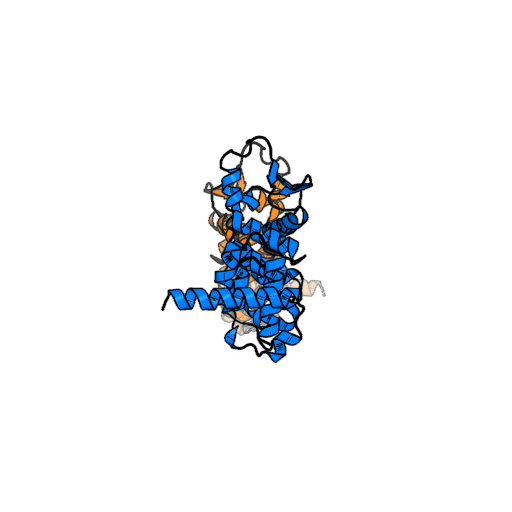.594 -9.422 1 54.69 55 LEU B CA 1
ATOM 2371 C C . LEU B 1 55 ? 26.672 -12.695 -10.602 1 54.69 55 LEU B C 1
ATOM 2373 O O . LEU B 1 55 ? 26.891 -13.062 -11.758 1 54.69 55 LEU B O 1
ATOM 2377 N N . VAL B 1 56 ? 25.812 -11.75 -10.344 1 53.44 56 VAL B N 1
ATOM 2378 C CA . VAL B 1 56 ? 25.609 -10.797 -11.43 1 53.44 56 VAL B CA 1
ATOM 2379 C C . VAL B 1 56 ? 26.828 -9.906 -11.578 1 53.44 56 VAL B C 1
ATOM 2381 O O . VAL B 1 56 ? 27.297 -9.312 -10.594 1 53.44 56 VAL B O 1
ATOM 2384 N N . GLU B 1 57 ? 27.688 -10.18 -12.414 1 48.81 57 GLU B N 1
ATOM 2385 C CA . GLU B 1 57 ? 28.812 -9.312 -12.703 1 48.81 57 GLU B CA 1
ATOM 2386 C C . GLU B 1 57 ? 28.516 -7.863 -12.344 1 48.81 57 GLU B C 1
ATOM 2388 O O . GLU B 1 57 ? 27.484 -7.324 -12.742 1 48.81 57 GLU B O 1
ATOM 2393 N N . SER B 1 58 ? 28.922 -7.5 -11.188 1 49.03 58 SER B N 1
ATOM 2394 C CA . SER B 1 58 ? 28.875 -6.168 -10.586 1 49.03 58 SER B CA 1
ATOM 2395 C C . SER B 1 58 ? 28.578 -5.098 -11.633 1 49.03 58 SER B C 1
ATOM 2397 O O . SER B 1 58 ? 27.906 -4.109 -11.336 1 49.03 58 SER B O 1
ATOM 2399 N N . THR B 1 59 ? 29.25 -5.316 -12.781 1 51.16 59 THR B N 1
ATOM 2400 C CA . THR B 1 59 ? 29.328 -4.227 -13.742 1 51.16 59 THR B CA 1
ATOM 2401 C C . THR B 1 59 ? 28.094 -4.184 -14.625 1 51.16 59 THR B C 1
ATOM 2403 O O . THR B 1 59 ? 27.75 -3.137 -15.18 1 51.16 59 THR B O 1
ATOM 2406 N N . SER B 1 60 ? 27.484 -5.34 -15 1 61.06 60 SER B N 1
ATOM 2407 C CA . SER B 1 60 ? 26.422 -5.23 -16 1 61.06 60 SER B CA 1
ATOM 2408 C C . SER B 1 60 ? 25.047 -5.16 -15.352 1 61.06 60 SER B C 1
ATOM 2410 O O . SER B 1 60 ? 24.719 -5.977 -14.484 1 61.06 60 SER B O 1
ATOM 2412 N N . ASN B 1 61 ? 24.438 -4.086 -15.078 1 80.75 61 ASN B N 1
ATOM 2413 C CA . ASN B 1 61 ? 23.078 -3.691 -14.68 1 80.75 61 ASN B CA 1
ATOM 2414 C C . ASN B 1 61 ? 22.016 -4.48 -15.445 1 80.75 61 ASN B C 1
ATOM 2416 O O . ASN B 1 61 ? 20.953 -3.947 -15.758 1 80.75 61 ASN B O 1
ATOM 2420 N N . ARG B 1 62 ? 22.5 -5.84 -15.891 1 88.12 62 ARG B N 1
ATOM 2421 C CA . ARG B 1 62 ? 21.547 -6.609 -16.688 1 88.12 62 ARG B CA 1
ATOM 2422 C C . ARG B 1 62 ? 21.375 -8.016 -16.109 1 88.12 62 ARG B C 1
ATOM 2424 O O . ARG B 1 62 ? 22.359 -8.688 -15.797 1 88.12 62 ARG B O 1
ATOM 2431 N N . ILE B 1 63 ? 20.219 -8.562 -15.93 1 89.06 63 ILE B N 1
ATOM 2432 C CA . ILE B 1 63 ? 19.875 -9.898 -15.469 1 89.06 63 ILE B CA 1
ATOM 2433 C C . ILE B 1 63 ? 19.016 -10.609 -16.516 1 89.06 63 ILE B C 1
ATOM 2435 O O . ILE B 1 63 ? 18.016 -10.062 -17 1 89.06 63 ILE B O 1
ATOM 2439 N N . GLU B 1 64 ? 19.406 -11.805 -16.875 1 91.88 64 GLU B N 1
ATOM 2440 C CA . GLU B 1 64 ? 18.641 -12.57 -17.859 1 91.88 64 GLU B CA 1
ATOM 2441 C C . GLU B 1 64 ? 17.828 -13.68 -17.188 1 91.88 64 GLU B C 1
ATOM 2443 O O . GLU B 1 64 ? 18.359 -14.445 -16.391 1 91.88 64 GLU B O 1
ATOM 2448 N N . ILE B 1 65 ? 16.641 -13.766 -17.516 1 92.19 65 ILE B N 1
ATOM 2449 C CA . ILE B 1 65 ? 15.734 -14.797 -17 1 92.19 65 ILE B CA 1
ATOM 2450 C C . ILE B 1 65 ? 15.219 -15.648 -18.172 1 92.19 65 ILE B C 1
ATOM 2452 O O . ILE B 1 65 ? 14.695 -15.125 -19.156 1 92.19 65 ILE B O 1
ATOM 2456 N N . HIS B 1 66 ? 15.305 -16.969 -18.031 1 93.25 66 HIS B N 1
ATOM 2457 C CA . HIS B 1 66 ? 14.977 -17.859 -19.141 1 93.25 66 HIS B CA 1
ATOM 2458 C C . HIS B 1 66 ? 13.742 -18.703 -18.812 1 93.25 66 HIS B C 1
ATOM 2460 O O . HIS B 1 66 ? 13.219 -19.406 -19.688 1 93.25 66 HIS B O 1
ATOM 2466 N N . GLU B 1 67 ? 13.211 -18.578 -17.641 1 91.88 67 GLU B N 1
ATOM 2467 C CA . GLU B 1 67 ? 12.219 -19.516 -17.125 1 91.88 67 GLU B CA 1
ATOM 2468 C C . GLU B 1 67 ? 10.797 -19.062 -17.469 1 91.88 67 GLU B C 1
ATOM 2470 O O . GLU B 1 67 ? 9.828 -19.781 -17.188 1 91.88 67 GLU B O 1
ATOM 2475 N N . ILE B 1 68 ? 10.727 -17.922 -18.125 1 94.81 68 ILE B N 1
ATOM 2476 C CA . ILE B 1 68 ? 9.398 -17.359 -18.328 1 94.81 68 ILE B CA 1
ATOM 2477 C C . ILE B 1 68 ? 9.359 -16.594 -19.656 1 94.81 68 ILE B C 1
ATOM 2479 O O . ILE B 1 68 ? 10.398 -16.172 -20.156 1 94.81 68 ILE B O 1
ATOM 2483 N N . SER B 1 69 ? 8.18 -16.5 -20.234 1 96.56 69 SER B N 1
ATOM 2484 C CA . SER B 1 69 ? 8.008 -15.688 -21.422 1 96.56 69 SER B CA 1
ATOM 2485 C C . SER B 1 69 ? 8 -14.195 -21.094 1 96.56 69 SER B C 1
ATOM 2487 O O . SER B 1 69 ? 7.859 -13.82 -19.922 1 96.56 69 SER B O 1
ATOM 2489 N N . ALA B 1 70 ? 8.109 -13.328 -22.094 1 96.75 70 ALA B N 1
ATOM 2490 C CA . ALA B 1 70 ? 8.086 -11.883 -21.906 1 96.75 70 ALA B CA 1
ATOM 2491 C C . ALA B 1 70 ? 6.734 -11.43 -21.359 1 96.75 70 ALA B C 1
ATOM 2493 O O . ALA B 1 70 ? 6.676 -10.609 -20.438 1 96.75 70 ALA B O 1
ATOM 2494 N N . ASP B 1 71 ? 5.688 -12 -21.906 1 96.19 71 ASP B N 1
ATOM 2495 C CA . ASP B 1 71 ? 4.34 -11.633 -21.469 1 96.19 71 ASP B CA 1
ATOM 2496 C C . ASP B 1 71 ? 4.09 -12.078 -20.031 1 96.19 71 ASP B C 1
ATOM 2498 O O . ASP B 1 71 ? 3.52 -11.328 -19.234 1 96.19 71 ASP B O 1
ATOM 2502 N N . GLY B 1 72 ? 4.516 -13.305 -19.734 1 96.12 72 GLY B N 1
ATOM 2503 C CA . GLY B 1 72 ? 4.395 -13.781 -18.359 1 96.12 72 GLY B CA 1
ATOM 2504 C C . GLY B 1 72 ? 5.191 -12.945 -17.375 1 96.12 72 GLY B C 1
ATOM 2505 O O . GLY B 1 72 ? 4.719 -12.672 -16.266 1 96.12 72 GLY B O 1
ATOM 2506 N N . PHE B 1 73 ? 6.363 -12.484 -17.844 1 96.69 73 PHE B N 1
ATOM 2507 C CA . PHE B 1 73 ? 7.227 -11.695 -16.969 1 96.69 73 PHE B CA 1
ATOM 2508 C C . PHE B 1 73 ? 6.605 -10.336 -16.672 1 96.69 73 PHE B C 1
ATOM 2510 O O . PHE B 1 73 ? 6.73 -9.82 -15.57 1 96.69 73 PHE B O 1
ATOM 2517 N N . LEU B 1 74 ? 5.957 -9.797 -17.656 1 96.75 74 LEU B N 1
ATOM 2518 C CA . LEU B 1 74 ? 5.281 -8.516 -17.469 1 96.75 74 LEU B CA 1
ATOM 2519 C C . LEU B 1 74 ? 4.23 -8.609 -16.375 1 96.75 74 LEU B C 1
ATOM 2521 O O . LEU B 1 74 ? 4.098 -7.691 -15.555 1 96.75 74 LEU B O 1
ATOM 2525 N N . VAL B 1 75 ? 3.529 -9.719 -16.328 1 95.94 75 VAL B N 1
ATOM 2526 C CA . VAL B 1 75 ? 2.51 -9.938 -15.312 1 95.94 75 VAL B CA 1
ATOM 2527 C C . VAL B 1 75 ? 3.166 -10.039 -13.938 1 95.94 75 VAL B C 1
ATOM 2529 O O . VAL B 1 75 ? 2.699 -9.43 -12.969 1 95.94 75 VAL B O 1
ATOM 2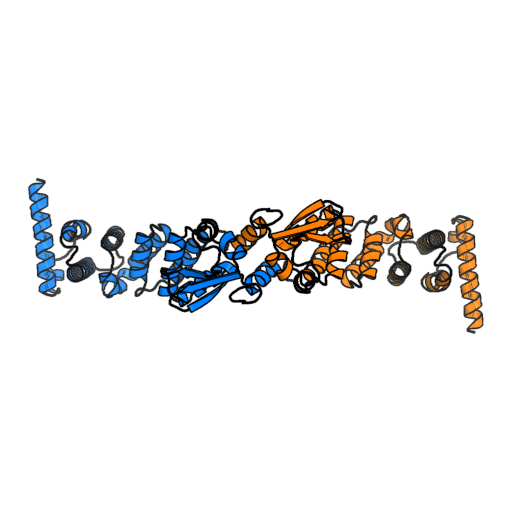532 N N . PHE B 1 76 ? 4.266 -10.773 -13.961 1 96.5 76 PHE B N 1
ATOM 2533 C CA . PHE B 1 76 ? 5.012 -10.945 -12.719 1 96.5 76 PHE B CA 1
ATOM 2534 C C . PHE B 1 76 ? 5.582 -9.617 -12.242 1 96.5 76 PHE B C 1
ATOM 2536 O O . PHE B 1 76 ? 5.445 -9.266 -11.062 1 96.5 76 PHE B O 1
ATOM 2543 N N . LEU B 1 77 ? 6.168 -8.875 -13.125 1 97.12 77 LEU B N 1
ATOM 2544 C CA . LEU B 1 77 ? 6.805 -7.605 -12.797 1 97.12 77 LEU B CA 1
ATOM 2545 C C . LEU B 1 77 ? 5.777 -6.598 -12.297 1 97.12 77 LEU B C 1
ATOM 2547 O O . LEU B 1 77 ? 6.062 -5.809 -11.391 1 97.12 77 LEU B O 1
ATOM 2551 N N . GLU B 1 78 ? 4.629 -6.617 -12.922 1 96.5 78 GLU B N 1
ATOM 2552 C CA . GLU B 1 78 ? 3.555 -5.742 -12.461 1 96.5 78 GLU B CA 1
ATOM 2553 C C . GLU B 1 78 ? 3.201 -6.031 -11 1 96.5 78 GLU B C 1
ATOM 2555 O O . GLU B 1 78 ? 3.004 -5.105 -10.211 1 96.5 78 GLU B O 1
ATOM 2560 N N . TRP B 1 79 ? 3.15 -7.281 -10.656 1 96.19 79 TRP B N 1
ATOM 2561 C CA . TRP B 1 79 ? 2.859 -7.656 -9.273 1 96.19 79 TRP B CA 1
ATOM 2562 C C . TRP B 1 79 ? 3.938 -7.137 -8.336 1 96.19 79 TRP B C 1
ATOM 2564 O O . TRP B 1 79 ? 3.637 -6.68 -7.227 1 96.19 79 TRP B O 1
ATOM 2574 N N . VAL B 1 80 ? 5.129 -7.211 -8.773 1 96.69 80 VAL B N 1
ATOM 2575 C CA . VAL B 1 80 ? 6.25 -6.781 -7.945 1 96.69 80 VAL B CA 1
ATOM 2576 C C . VAL B 1 80 ? 6.066 -5.32 -7.543 1 96.69 80 VAL B C 1
ATOM 2578 O O . VAL B 1 80 ? 6.312 -4.953 -6.395 1 96.69 80 VAL B O 1
ATOM 2581 N N . TYR B 1 81 ? 5.543 -4.516 -8.414 1 97.19 81 TYR B N 1
ATOM 2582 C CA . TYR B 1 81 ? 5.508 -3.072 -8.195 1 97.19 81 TYR B CA 1
ATOM 2583 C C . TYR B 1 81 ? 4.16 -2.639 -7.625 1 97.19 81 TYR B C 1
ATOM 2585 O O . TYR B 1 81 ? 4.07 -1.612 -6.949 1 97.19 81 TYR B O 1
ATOM 2593 N N . THR B 1 82 ? 3.133 -3.396 -7.879 1 96.5 82 THR B N 1
ATOM 2594 C CA . THR B 1 82 ? 1.807 -2.895 -7.539 1 96.5 82 THR B CA 1
ATOM 2595 C C . THR B 1 82 ? 1.132 -3.801 -6.516 1 96.5 82 THR B C 1
ATOM 2597 O O . THR B 1 82 ? 0.149 -3.408 -5.883 1 96.5 82 THR B O 1
ATOM 2600 N N . GLY B 1 83 ? 1.577 -5.023 -6.418 1 94.88 83 GLY B N 1
ATOM 2601 C CA . GLY B 1 83 ? 0.929 -5.996 -5.555 1 94.88 83 GLY B CA 1
ATOM 2602 C C . GLY B 1 83 ? -0.284 -6.645 -6.191 1 94.88 83 GLY B C 1
ATOM 2603 O O . GLY B 1 83 ? -0.921 -7.512 -5.586 1 94.88 83 GLY B O 1
ATOM 2604 N N . LEU B 1 84 ? -0.543 -6.297 -7.398 1 94.19 84 LEU B N 1
ATOM 2605 C CA . LEU B 1 84 ? -1.723 -6.824 -8.078 1 94.19 84 LEU B CA 1
ATOM 2606 C C . LEU B 1 84 ? -1.327 -7.809 -9.172 1 94.19 84 LEU B C 1
ATOM 2608 O O . LEU B 1 84 ? -0.374 -7.566 -9.914 1 94.19 84 LEU B O 1
ATOM 2612 N N . LEU B 1 85 ? -1.972 -8.93 -9.148 1 93.94 85 LEU B N 1
ATOM 2613 C CA . LEU B 1 85 ? -1.801 -9.922 -10.195 1 93.94 85 LEU B CA 1
ATOM 2614 C C . LEU B 1 85 ? -3.021 -9.969 -11.109 1 93.94 85 LEU B C 1
ATOM 2616 O O . LEU B 1 85 ? -4.109 -10.367 -10.68 1 93.94 85 LEU B O 1
ATOM 2620 N N . ARG B 1 86 ? -2.838 -9.523 -12.336 1 91.62 86 ARG B N 1
ATOM 2621 C CA . ARG B 1 86 ? -3.943 -9.5 -13.289 1 91.62 86 ARG B CA 1
ATOM 2622 C C . ARG B 1 86 ? -4.004 -10.797 -14.086 1 91.62 86 ARG B C 1
ATOM 2624 O O . ARG B 1 86 ? -2.969 -11.328 -14.492 1 91.62 86 ARG B O 1
ATOM 2631 N N . PHE B 1 87 ? -5.258 -11.234 -14.219 1 92.69 87 PHE B N 1
ATOM 2632 C CA . PHE B 1 87 ? -5.426 -12.406 -15.062 1 92.69 87 PHE B CA 1
ATOM 2633 C C . PHE B 1 87 ? -5.395 -12.023 -16.531 1 92.69 87 PHE B C 1
ATOM 2635 O O . PHE B 1 87 ? -6.223 -11.234 -17 1 92.69 87 PHE B O 1
ATOM 2642 N N . THR B 1 88 ? -4.504 -12.516 -17.234 1 93.31 88 THR B N 1
ATOM 2643 C CA . THR B 1 88 ? -4.418 -12.273 -18.672 1 93.31 88 THR B CA 1
ATOM 2644 C C . THR B 1 88 ? -4.777 -13.539 -19.438 1 93.31 88 THR B C 1
ATOM 2646 O O . THR B 1 88 ? -5.617 -13.5 -20.344 1 93.31 88 THR B O 1
ATOM 2649 N N . SER B 1 89 ? -4.199 -14.672 -19.172 1 95.56 89 SER B N 1
ATOM 2650 C CA . SER B 1 89 ? -4.477 -15.992 -19.734 1 95.56 89 SER B CA 1
ATOM 2651 C C . SER B 1 89 ? -4.066 -17.109 -18.781 1 95.56 89 SER B C 1
ATOM 2653 O O . SER B 1 89 ? -3.303 -16.875 -17.844 1 95.56 89 SER B O 1
ATOM 2655 N N . ILE B 1 90 ? -4.582 -18.234 -19.078 1 95.25 90 ILE B N 1
ATOM 2656 C CA . ILE B 1 90 ? -4.234 -19.406 -18.266 1 95.25 90 ILE B CA 1
ATOM 2657 C C . ILE B 1 90 ? -2.74 -19.688 -18.406 1 95.25 90 ILE B C 1
ATOM 2659 O O . ILE B 1 90 ? -2.051 -19.891 -17.406 1 95.25 90 ILE B O 1
ATOM 2663 N N . ASP B 1 91 ? -2.277 -19.625 -19.594 1 94.75 91 ASP B N 1
ATOM 2664 C CA . ASP B 1 91 ? -0.88 -19.953 -19.875 1 94.75 91 ASP B CA 1
ATOM 2665 C C . ASP B 1 91 ? 0.055 -19 -19.125 1 94.75 91 ASP B C 1
ATOM 2667 O O . ASP B 1 91 ? 1.006 -19.438 -18.469 1 94.75 91 ASP B O 1
ATOM 2671 N N . GLU B 1 92 ? -0.212 -17.75 -19.219 1 95.12 92 GLU B N 1
ATOM 2672 C CA . GLU B 1 92 ? 0.63 -16.75 -18.562 1 95.12 92 GLU B CA 1
ATOM 2673 C C . GLU B 1 92 ? 0.543 -16.891 -17.047 1 95.12 92 GLU B C 1
ATOM 2675 O O . GLU B 1 92 ? 1.552 -16.75 -16.344 1 95.12 92 GLU B O 1
ATOM 2680 N N . THR B 1 93 ? -0.649 -17.188 -16.547 1 96.5 93 THR B N 1
ATOM 2681 C CA . THR B 1 93 ? -0.829 -17.359 -15.117 1 96.5 93 THR B CA 1
ATOM 2682 C C . THR B 1 93 ? -0.055 -18.578 -14.617 1 96.5 93 THR B C 1
ATOM 2684 O O . THR B 1 93 ? 0.568 -18.531 -13.555 1 96.5 93 THR B O 1
ATOM 2687 N N . LEU B 1 94 ? -0.036 -19.609 -15.43 1 95.69 94 LEU B N 1
ATOM 2688 C CA . LEU B 1 94 ? 0.716 -20.812 -15.078 1 95.69 94 LEU B CA 1
ATOM 2689 C C . LEU B 1 94 ? 2.215 -20.547 -15.086 1 95.69 94 LEU B C 1
ATOM 2691 O O . LEU B 1 94 ? 2.949 -21.047 -14.234 1 95.69 94 LEU B O 1
ATOM 2695 N N . GLU B 1 95 ? 2.639 -19.719 -16.031 1 95.81 95 GLU B N 1
ATOM 2696 C CA . GLU B 1 95 ? 4.051 -19.344 -16.062 1 95.81 95 GLU B CA 1
ATOM 2697 C C . GLU B 1 95 ? 4.449 -18.578 -14.812 1 95.81 95 GLU B C 1
ATOM 2699 O O . GLU B 1 95 ? 5.52 -18.812 -14.25 1 95.81 95 GLU B O 1
ATOM 2704 N N . VAL B 1 96 ? 3.623 -17.672 -14.391 1 96.5 96 VAL B N 1
ATOM 2705 C CA . VAL B 1 96 ? 3.898 -16.844 -13.234 1 96.5 96 VAL B CA 1
ATOM 2706 C C . VAL B 1 96 ? 3.969 -17.703 -11.977 1 96.5 96 VAL B C 1
ATOM 2708 O O . VAL B 1 96 ? 4.879 -17.547 -11.156 1 96.5 96 VAL B O 1
ATOM 2711 N N . ILE B 1 97 ? 2.99 -18.625 -11.852 1 96 97 ILE B N 1
ATOM 2712 C CA . ILE B 1 97 ? 2.977 -19.453 -10.656 1 96 97 ILE B CA 1
ATOM 2713 C C . ILE B 1 97 ? 4.207 -20.359 -10.641 1 96 97 ILE B C 1
ATOM 2715 O O . ILE B 1 97 ? 4.777 -20.625 -9.578 1 96 97 ILE B O 1
ATOM 2719 N N . ARG B 1 98 ? 4.68 -20.828 -11.781 1 94.94 98 ARG B N 1
ATOM 2720 C CA . ARG B 1 98 ? 5.887 -21.641 -11.867 1 94.94 98 ARG B CA 1
ATOM 2721 C C . ARG B 1 98 ? 7.117 -20.844 -11.438 1 94.94 98 ARG B C 1
ATOM 2723 O O . ARG B 1 98 ? 7.941 -21.328 -10.664 1 94.94 98 ARG B O 1
ATOM 2730 N N . LEU B 1 99 ? 7.18 -19.656 -11.93 1 94.38 99 LEU B N 1
ATOM 2731 C CA . LEU B 1 99 ? 8.297 -18.781 -11.562 1 94.38 99 LEU B CA 1
ATOM 2732 C C . LEU B 1 99 ? 8.297 -18.5 -10.07 1 94.38 99 LEU B C 1
ATOM 2734 O O . LEU B 1 99 ? 9.344 -18.562 -9.422 1 94.38 99 LEU B O 1
ATOM 2738 N N . ALA B 1 100 ? 7.125 -18.156 -9.594 1 94.5 100 ALA B N 1
ATOM 2739 C CA . ALA B 1 100 ? 6.984 -17.859 -8.172 1 94.5 100 ALA B CA 1
ATOM 2740 C C . ALA B 1 100 ? 7.387 -19.062 -7.32 1 94.5 100 ALA B C 1
ATOM 2742 O O . ALA B 1 100 ? 7.965 -18.891 -6.242 1 94.5 100 ALA B O 1
ATOM 2743 N N . HIS B 1 101 ? 7.027 -20.266 -7.801 1 93.25 101 HIS B N 1
ATOM 2744 C CA . HIS B 1 101 ? 7.41 -21.484 -7.109 1 93.25 101 HIS B CA 1
ATOM 2745 C C . HIS B 1 101 ? 8.93 -21.656 -7.086 1 93.25 101 HIS B C 1
ATOM 2747 O O . HIS B 1 101 ? 9.508 -21.953 -6.039 1 93.25 101 HIS B O 1
ATOM 2753 N N . MET B 1 102 ? 9.539 -21.359 -8.188 1 90.62 102 MET B N 1
ATOM 2754 C CA . MET B 1 102 ? 10.992 -21.438 -8.297 1 90.62 102 MET B CA 1
ATOM 2755 C C . MET B 1 102 ? 11.672 -20.438 -7.371 1 90.62 102 MET B C 1
ATOM 2757 O O . MET B 1 102 ? 12.68 -20.75 -6.742 1 90.62 102 MET B O 1
ATOM 2761 N N . TYR B 1 103 ? 11.086 -19.25 -7.34 1 89.25 103 TYR B N 1
ATOM 2762 C CA . TYR B 1 103 ? 11.688 -18.156 -6.57 1 89.25 103 TYR B CA 1
ATOM 2763 C C . TYR B 1 103 ? 11.156 -18.141 -5.145 1 89.25 103 TYR B C 1
ATOM 2765 O O . TYR B 1 103 ? 11.523 -17.281 -4.344 1 89.25 103 TYR B O 1
ATOM 2773 N N . GLN B 1 104 ? 10.289 -19.047 -4.805 1 89.31 104 GLN B N 1
ATOM 2774 C CA . GLN B 1 104 ? 9.734 -19.25 -3.471 1 89.31 104 GLN B CA 1
ATOM 2775 C C . GLN B 1 104 ? 9 -18 -2.986 1 89.31 104 GLN B C 1
ATOM 2777 O O . GLN B 1 104 ? 9.234 -17.531 -1.869 1 89.31 104 GLN B O 1
ATOM 2782 N N . ILE B 1 105 ? 8.164 -17.484 -3.811 1 91.81 105 ILE B N 1
ATOM 2783 C CA . ILE B 1 105 ? 7.316 -16.344 -3.469 1 91.81 105 ILE B CA 1
ATOM 2784 C C . ILE B 1 105 ? 5.891 -16.828 -3.213 1 91.81 105 ILE B C 1
ATOM 2786 O O . ILE B 1 105 ? 5.055 -16.828 -4.117 1 91.81 105 ILE B O 1
ATOM 2790 N N . THR B 1 106 ? 5.602 -17.125 -2.02 1 89.81 106 THR B N 1
ATOM 2791 C CA . THR B 1 106 ? 4.359 -17.797 -1.628 1 89.81 106 THR B CA 1
ATOM 2792 C C . THR B 1 106 ? 3.156 -16.906 -1.912 1 89.81 106 THR B C 1
ATOM 2794 O O . THR B 1 106 ? 2.098 -17.391 -2.312 1 89.81 106 THR B O 1
ATOM 2797 N N . GLU B 1 107 ? 3.396 -15.609 -1.765 1 90 107 GLU B N 1
ATOM 2798 C CA . GLU B 1 107 ? 2.293 -14.672 -1.96 1 90 107 GLU B CA 1
ATOM 2799 C C . GLU B 1 107 ? 1.781 -14.719 -3.396 1 90 107 GLU B C 1
ATOM 2801 O O . GLU B 1 107 ? 0.571 -14.711 -3.631 1 90 107 GLU B O 1
ATOM 2806 N N . VAL B 1 108 ? 2.662 -14.805 -4.266 1 93.44 108 VAL B N 1
ATOM 2807 C CA . VAL B 1 108 ? 2.295 -14.82 -5.676 1 93.44 108 VAL B CA 1
ATOM 2808 C C . VAL B 1 108 ? 1.637 -16.156 -6.027 1 93.44 108 VAL B C 1
ATOM 2810 O O . VAL B 1 108 ? 0.675 -16.188 -6.797 1 93.44 108 VAL B O 1
ATOM 2813 N N . ILE B 1 109 ? 2.154 -17.234 -5.461 1 94.12 109 ILE B N 1
ATOM 2814 C CA . ILE B 1 109 ? 1.605 -18.562 -5.719 1 94.12 109 ILE B CA 1
ATOM 2815 C C . ILE B 1 109 ? 0.127 -18.594 -5.34 1 94.12 109 ILE B C 1
ATOM 2817 O O . ILE B 1 109 ? -0.716 -19.016 -6.133 1 94.12 109 ILE B O 1
ATOM 2821 N N . ASP B 1 110 ? -0.142 -18.078 -4.223 1 92.81 110 ASP B N 1
ATOM 2822 C CA . ASP B 1 110 ? -1.515 -18.094 -3.725 1 92.81 110 ASP B CA 1
ATOM 2823 C C . ASP B 1 110 ? -2.426 -17.234 -4.59 1 92.81 110 ASP B C 1
ATOM 2825 O O . ASP B 1 110 ? -3.555 -17.625 -4.898 1 92.81 110 ASP B O 1
ATOM 2829 N N . LEU B 1 111 ? -1.893 -16.094 -4.93 1 93.62 111 LEU B N 1
ATOM 2830 C CA . LEU B 1 111 ? -2.68 -15.188 -5.766 1 93.62 111 LEU B CA 1
ATOM 2831 C C . LEU B 1 111 ? -2.953 -15.812 -7.129 1 93.62 111 LEU B C 1
ATOM 2833 O O . LEU B 1 111 ? -4.09 -15.789 -7.613 1 93.62 111 LEU B O 1
ATOM 2837 N N . ALA B 1 112 ? -2.021 -16.344 -7.691 1 95.81 112 ALA B N 1
ATOM 2838 C CA . ALA B 1 112 ? -2.154 -16.953 -9.008 1 95.81 112 ALA B CA 1
ATOM 2839 C C . ALA B 1 112 ? -3.08 -18.156 -8.961 1 95.81 112 ALA B C 1
ATOM 2841 O O . ALA B 1 112 ? -3.902 -18.359 -9.859 1 95.81 112 ALA B O 1
ATOM 2842 N N . ALA B 1 113 ? -2.93 -19 -7.918 1 96 113 ALA B N 1
ATOM 2843 C CA . ALA B 1 113 ? -3.801 -20.156 -7.742 1 96 113 ALA B CA 1
ATOM 2844 C C . ALA B 1 113 ? -5.266 -19.734 -7.66 1 96 113 ALA B C 1
ATOM 2846 O O . ALA B 1 113 ? -6.133 -20.359 -8.266 1 96 113 ALA B O 1
ATOM 2847 N N . ASN B 1 114 ? -5.457 -18.688 -6.977 1 95.06 114 ASN B N 1
ATOM 2848 C CA . ASN B 1 114 ? -6.824 -18.188 -6.852 1 95.06 114 ASN B CA 1
ATOM 2849 C C . ASN B 1 114 ? -7.371 -17.703 -8.188 1 95.06 114 ASN B C 1
ATOM 2851 O O . ASN B 1 114 ? -8.547 -17.906 -8.492 1 95.06 114 ASN B O 1
ATOM 2855 N N . LEU B 1 115 ? -6.562 -17.094 -8.922 1 95.5 115 LEU B N 1
ATOM 2856 C CA . LEU B 1 115 ? -6.969 -16.641 -10.25 1 95.5 115 LEU B CA 1
ATOM 2857 C C . LEU B 1 115 ? -7.305 -17.828 -11.148 1 95.5 115 LEU B C 1
ATOM 2859 O O . LEU B 1 115 ? -8.289 -17.797 -11.898 1 95.5 115 LEU B O 1
ATOM 2863 N N . LEU B 1 116 ? -6.523 -18.828 -11.031 1 97.06 116 LEU B N 1
ATOM 2864 C CA . LEU B 1 116 ? -6.77 -20.016 -11.836 1 97.06 116 LEU B CA 1
ATOM 2865 C C . LEU B 1 116 ? -8.086 -20.672 -11.445 1 97.06 116 LEU B C 1
ATOM 2867 O O . LEU B 1 116 ? -8.891 -21.016 -12.312 1 97.06 116 LEU B O 1
ATOM 2871 N N . LYS B 1 117 ? -8.328 -20.766 -10.188 1 96.94 117 LYS B N 1
ATOM 2872 C CA . LYS B 1 117 ? -9.547 -21.391 -9.68 1 96.94 117 LYS B CA 1
ATOM 2873 C C . LYS B 1 117 ? -10.789 -20.688 -10.195 1 96.94 117 LYS B C 1
ATOM 2875 O O . LYS B 1 117 ? -11.789 -21.328 -10.531 1 96.94 117 LYS B O 1
ATOM 2880 N N . LYS B 1 118 ? -10.672 -19.406 -10.289 1 96.56 118 LYS B N 1
ATOM 2881 C CA . LYS B 1 118 ? -11.812 -18.594 -10.703 1 96.56 118 LYS B CA 1
ATOM 2882 C C . LYS B 1 118 ? -12.047 -18.703 -12.211 1 96.56 118 LYS B C 1
ATOM 2884 O O . LYS B 1 118 ? -13.094 -18.297 -12.711 1 96.56 118 LYS B O 1
ATOM 2889 N N . ASN B 1 119 ? -11.078 -19.328 -12.906 1 97.19 119 ASN B N 1
ATOM 2890 C CA . ASN B 1 119 ? -11.172 -19.359 -14.359 1 97.19 119 ASN B CA 1
ATOM 2891 C C . ASN B 1 119 ? -11.125 -20.797 -14.898 1 97.19 119 ASN B C 1
ATOM 2893 O O . ASN B 1 119 ? -10.711 -21.016 -16.047 1 97.19 119 ASN B O 1
ATOM 2897 N N . PHE B 1 120 ? -11.555 -21.719 -14.102 1 97.44 120 PHE B N 1
ATOM 2898 C CA . PHE B 1 120 ? -11.609 -23.125 -14.531 1 97.44 120 PHE B CA 1
ATOM 2899 C C . PHE B 1 120 ? -12.586 -23.297 -15.688 1 97.44 120 PHE B C 1
ATOM 2901 O O . PHE B 1 120 ? -13.672 -22.703 -15.688 1 97.44 120 PHE B O 1
ATOM 2908 N N . THR B 1 121 ? -12.266 -23.953 -16.641 1 97.56 121 THR B N 1
ATOM 2909 C CA . THR B 1 121 ? -13.125 -24.469 -17.703 1 97.56 121 THR B CA 1
ATOM 2910 C C . THR B 1 121 ? -12.82 -25.938 -17.984 1 97.56 121 THR B C 1
ATOM 2912 O O . THR B 1 121 ? -11.75 -26.438 -17.625 1 97.56 121 THR B O 1
ATOM 2915 N N . PRO B 1 122 ? -13.758 -26.641 -18.578 1 97.62 122 PRO B N 1
ATOM 2916 C CA . PRO B 1 122 ? -13.492 -28.031 -18.922 1 97.62 122 PRO B CA 1
ATOM 2917 C C . PRO B 1 122 ? -12.242 -28.203 -19.797 1 97.62 122 PRO B C 1
ATOM 2919 O O . PRO B 1 122 ? -11.508 -29.188 -19.656 1 97.62 122 PRO B O 1
ATOM 2922 N N . GLU B 1 123 ? -11.93 -27.203 -20.594 1 97.06 123 GLU B N 1
ATOM 2923 C CA . GLU B 1 123 ? -10.828 -27.297 -21.547 1 97.06 123 GLU B CA 1
ATOM 2924 C C . GLU B 1 123 ? -9.484 -27.047 -20.859 1 97.06 123 GLU B C 1
ATOM 2926 O O . GLU B 1 123 ? -8.453 -27.547 -21.312 1 97.06 123 GLU B O 1
ATOM 2931 N N . ASN B 1 124 ? -9.508 -26.312 -19.719 1 97.31 124 ASN B N 1
ATOM 2932 C CA . ASN B 1 124 ? -8.211 -25.922 -19.172 1 97.31 124 ASN B CA 1
ATOM 2933 C C . ASN B 1 124 ? -7.918 -26.641 -17.859 1 97.31 124 ASN B C 1
ATOM 2935 O O . ASN B 1 124 ? -6.77 -26.672 -17.406 1 97.31 124 ASN B O 1
ATOM 2939 N N . VAL B 1 125 ? -8.867 -27.281 -17.203 1 98.31 125 VAL B N 1
ATOM 2940 C CA . VAL B 1 125 ? -8.75 -27.75 -15.828 1 98.31 125 VAL B CA 1
ATOM 2941 C C . VAL B 1 125 ? -7.723 -28.875 -15.75 1 98.31 125 VAL B C 1
ATOM 2943 O O . VAL B 1 125 ? -6.988 -28.984 -14.766 1 98.31 125 VAL B O 1
ATOM 2946 N N . CYS B 1 126 ? -7.648 -29.719 -16.766 1 98.06 126 CYS B N 1
ATOM 2947 C CA . CYS B 1 126 ? -6.707 -30.828 -16.734 1 98.06 126 CYS B CA 1
ATOM 2948 C C . CYS B 1 126 ? -5.266 -30.328 -16.75 1 98.06 126 CYS B C 1
ATOM 2950 O O . CYS B 1 126 ? -4.422 -30.844 -16 1 98.06 126 CYS B O 1
ATOM 2952 N N . ASN B 1 127 ? -5.023 -29.328 -17.547 1 97 127 ASN B N 1
ATOM 2953 C CA . ASN B 1 127 ? -3.699 -28.719 -17.578 1 97 127 ASN B CA 1
ATOM 2954 C C . ASN B 1 127 ? -3.35 -28.062 -16.25 1 97 127 ASN B C 1
ATOM 2956 O O . ASN B 1 127 ? -2.219 -28.188 -15.766 1 97 127 ASN B O 1
ATOM 2960 N N . ILE B 1 128 ? -4.273 -27.406 -15.672 1 98.19 128 ILE B N 1
ATOM 2961 C CA . ILE B 1 128 ? -4.074 -26.75 -14.383 1 98.19 128 ILE B CA 1
ATOM 2962 C C . ILE B 1 128 ? -3.822 -27.797 -13.305 1 98.19 128 ILE B C 1
ATOM 2964 O O . ILE B 1 128 ? -2.963 -27.609 -12.438 1 98.19 128 ILE B O 1
ATOM 2968 N N . LEU B 1 129 ? -4.574 -28.938 -13.383 1 98.31 129 LEU B N 1
ATOM 2969 C CA . LEU B 1 129 ? -4.402 -30.031 -12.422 1 98.31 129 LEU B CA 1
ATOM 2970 C C . LEU B 1 129 ? -2.99 -30.594 -12.5 1 98.31 129 LEU B C 1
ATOM 2972 O O . LEU B 1 129 ? -2.34 -30.797 -11.469 1 98.31 129 LEU B O 1
ATOM 2976 N N . ASN B 1 130 ? -2.545 -30.797 -13.75 1 97.56 130 ASN B N 1
ATOM 2977 C CA . ASN B 1 130 ? -1.174 -31.266 -13.922 1 97.56 130 ASN B CA 1
ATOM 2978 C C . ASN B 1 130 ? -0.173 -30.328 -13.25 1 97.56 130 ASN B C 1
ATOM 2980 O O . ASN B 1 130 ? 0.729 -30.781 -12.539 1 97.56 130 ASN B O 1
ATOM 2984 N N . GLU B 1 131 ? -0.35 -29.047 -13.406 1 96.19 131 GLU B N 1
ATOM 2985 C CA . GLU B 1 131 ? 0.552 -28.047 -12.836 1 96.19 131 GLU B CA 1
ATOM 2986 C C . GLU B 1 131 ? 0.45 -28.016 -11.32 1 96.19 131 GLU B C 1
ATOM 2988 O O . GLU B 1 131 ? 1.461 -27.875 -10.625 1 96.19 131 GLU B O 1
ATOM 2993 N N . ALA B 1 132 ? -0.765 -28.078 -10.82 1 97.31 132 ALA B N 1
ATOM 2994 C CA . ALA B 1 132 ? -0.996 -28.062 -9.375 1 97.31 132 ALA B CA 1
ATOM 2995 C C . ALA B 1 132 ? -0.257 -29.203 -8.68 1 97.31 132 ALA B C 1
ATOM 2997 O O . ALA B 1 132 ? 0.365 -29 -7.637 1 97.31 132 ALA B O 1
ATOM 2998 N N . ILE B 1 133 ? -0.28 -30.375 -9.312 1 96.88 133 ILE B N 1
ATOM 2999 C CA . ILE B 1 133 ? 0.38 -31.562 -8.766 1 96.88 133 ILE B CA 1
ATOM 3000 C C . ILE B 1 133 ? 1.895 -31.391 -8.836 1 96.88 133 ILE B C 1
ATOM 3002 O O . ILE B 1 133 ? 2.604 -31.656 -7.863 1 96.88 133 ILE B O 1
ATOM 3006 N N . LEU B 1 134 ? 2.369 -30.906 -9.992 1 93.69 134 LEU B N 1
ATOM 3007 C CA . LEU B 1 134 ? 3.797 -30.656 -10.18 1 93.69 134 LEU B CA 1
ATOM 3008 C C . LEU B 1 134 ? 4.328 -29.688 -9.133 1 93.69 134 LEU B C 1
ATOM 3010 O O . LEU B 1 134 ? 5.43 -29.875 -8.609 1 93.69 134 LEU B O 1
ATOM 3014 N N . LEU B 1 135 ? 3.527 -28.719 -8.773 1 93.12 135 LEU B N 1
ATOM 3015 C CA . LEU B 1 135 ? 3.938 -27.688 -7.832 1 93.12 135 LEU B CA 1
ATOM 3016 C C . LEU B 1 135 ? 3.604 -28.094 -6.402 1 93.12 135 LEU B C 1
ATOM 3018 O O . LEU B 1 135 ? 3.883 -27.359 -5.457 1 93.12 135 LEU B O 1
ATOM 3022 N N . SER B 1 136 ? 2.967 -29.219 -6.215 1 94.5 136 SER B N 1
ATOM 3023 C CA . SER B 1 136 ? 2.537 -29.734 -4.918 1 94.5 136 SER B CA 1
ATOM 3024 C C . SER B 1 136 ? 1.651 -28.719 -4.191 1 94.5 136 SER B C 1
ATOM 3026 O O . SER B 1 136 ? 1.809 -28.5 -2.99 1 94.5 136 SER B O 1
ATOM 3028 N N . HIS B 1 137 ? 0.871 -28.016 -4.926 1 95.19 137 HIS B N 1
ATOM 3029 C CA . HIS B 1 137 ? -0.092 -27.094 -4.332 1 95.19 137 HIS B CA 1
ATOM 3030 C C . HIS B 1 137 ? -1.397 -27.812 -3.994 1 95.19 137 HIS B C 1
ATOM 3032 O O . HIS B 1 137 ? -2.25 -28 -4.863 1 95.19 137 HIS B O 1
ATOM 3038 N N . ALA B 1 138 ? -1.666 -28.062 -2.816 1 95.94 138 ALA B N 1
ATOM 3039 C CA . ALA B 1 138 ? -2.725 -28.969 -2.352 1 95.94 138 ALA B CA 1
ATOM 3040 C C . ALA B 1 138 ? -4.102 -28.375 -2.654 1 95.94 138 ALA B C 1
ATOM 3042 O O . ALA B 1 138 ? -4.969 -29.078 -3.193 1 95.94 138 ALA B O 1
ATOM 3043 N N . GLU B 1 139 ? -4.219 -27.141 -2.34 1 96.25 139 GLU B N 1
ATOM 3044 C CA . GLU B 1 139 ? -5.543 -26.547 -2.488 1 96.25 139 GLU B CA 1
ATOM 3045 C C . GLU B 1 139 ? -5.953 -26.469 -3.955 1 96.25 139 GLU B C 1
ATOM 3047 O O . GLU B 1 139 ? -7.094 -26.797 -4.301 1 96.25 139 GLU B O 1
ATOM 3052 N N . LEU B 1 140 ? -5.09 -26 -4.766 1 97.31 140 LEU B N 1
ATOM 3053 C CA . LEU B 1 140 ? -5.387 -25.922 -6.195 1 97.31 140 LEU B CA 1
ATOM 3054 C C . LEU B 1 140 ? -5.672 -27.312 -6.762 1 97.31 140 LEU B C 1
ATOM 3056 O O . LEU B 1 140 ? -6.578 -27.484 -7.578 1 97.31 140 LEU B O 1
ATOM 3060 N N . THR B 1 141 ? -4.965 -28.312 -6.293 1 98.06 141 THR B N 1
ATOM 3061 C CA . THR B 1 141 ? -5.176 -29.688 -6.715 1 98.06 141 THR B CA 1
ATOM 3062 C C . THR B 1 141 ? -6.57 -30.172 -6.316 1 98.06 141 THR B C 1
ATOM 3064 O O . THR B 1 141 ? -7.316 -30.688 -7.152 1 98.06 141 THR B O 1
ATOM 3067 N N . ARG B 1 142 ? -6.836 -29.938 -5.141 1 97.75 142 ARG B N 1
ATOM 3068 C CA . ARG B 1 142 ? -8.133 -30.375 -4.621 1 97.75 142 ARG B CA 1
ATOM 3069 C C . ARG B 1 142 ? -9.273 -29.719 -5.395 1 97.75 142 ARG B C 1
ATOM 3071 O O . ARG B 1 142 ? -10.234 -30.391 -5.773 1 97.75 142 ARG B O 1
ATOM 3078 N N . CYS B 1 143 ? -9.141 -28.484 -5.609 1 98.19 143 CYS B N 1
ATOM 3079 C CA . CYS B 1 143 ? -10.195 -27.75 -6.309 1 98.19 143 CYS B CA 1
ATOM 3080 C C . CYS B 1 143 ? -10.312 -28.219 -7.754 1 98.19 143 CYS B C 1
ATOM 3082 O O . CYS B 1 143 ? -11.422 -28.344 -8.281 1 98.19 143 CYS B O 1
ATOM 3084 N N . ALA B 1 144 ? -9.234 -28.453 -8.367 1 98.44 144 ALA B N 1
ATOM 3085 C CA . ALA B 1 144 ? -9.25 -28.906 -9.75 1 98.44 144 ALA B CA 1
ATOM 3086 C C . ALA B 1 144 ? -9.883 -30.297 -9.859 1 98.44 144 ALA B C 1
ATOM 3088 O O . ALA B 1 144 ? -10.703 -30.547 -10.742 1 98.44 144 ALA B O 1
ATOM 3089 N N . VAL B 1 145 ? -9.555 -31.156 -8.961 1 98 145 VAL B N 1
ATOM 3090 C CA . VAL B 1 145 ? -10.109 -32.5 -8.945 1 98 145 VAL B CA 1
ATOM 3091 C C . VAL B 1 145 ? -11.625 -32.438 -8.734 1 98 145 VAL B C 1
ATOM 3093 O O . VAL B 1 145 ? -12.383 -33.156 -9.406 1 98 145 VAL B O 1
ATOM 3096 N N . SER B 1 146 ? -11.977 -31.609 -7.828 1 97.94 146 SER B N 1
ATOM 3097 C CA . SER B 1 146 ? -13.398 -31.438 -7.555 1 97.94 146 SER B CA 1
ATOM 3098 C C . SER B 1 146 ? -14.141 -30.938 -8.789 1 97.94 146 SER B C 1
ATOM 3100 O O . SER B 1 146 ? -15.266 -31.359 -9.062 1 97.94 146 SER B O 1
ATOM 3102 N N . PHE B 1 147 ? -13.539 -30.062 -9.438 1 98.19 147 PHE B N 1
ATOM 3103 C CA . PHE B 1 147 ? -14.133 -29.531 -10.656 1 98.19 147 PHE B CA 1
ATOM 3104 C C . PHE B 1 147 ? -14.297 -30.641 -11.695 1 98.19 147 PHE B C 1
ATOM 3106 O O . PHE B 1 147 ? -15.344 -30.734 -12.352 1 98.19 147 PHE B O 1
ATOM 3113 N N . VAL B 1 148 ? -13.328 -31.484 -11.898 1 97.5 148 VAL B N 1
ATOM 3114 C CA . VAL B 1 148 ? -13.398 -32.594 -12.836 1 97.5 148 VAL B CA 1
ATOM 3115 C C . VAL B 1 148 ? -14.5 -33.562 -12.422 1 97.5 148 VAL B C 1
ATOM 3117 O O . VAL B 1 148 ? -15.234 -34.094 -13.266 1 97.5 148 VAL B O 1
ATOM 3120 N N . LYS B 1 149 ? -14.594 -33.75 -11.125 1 96.88 149 LYS B N 1
ATOM 3121 C CA . LYS B 1 149 ? -15.617 -34.656 -10.594 1 96.88 149 LYS B CA 1
ATOM 3122 C C . LYS B 1 149 ? -17.016 -34.188 -11.008 1 96.88 149 LYS B C 1
ATOM 3124 O O . LYS B 1 149 ? -17.844 -35 -11.445 1 96.88 149 LYS B O 1
ATOM 3129 N N . VAL B 1 150 ? -17.188 -32.906 -10.898 1 96.69 150 VAL B N 1
ATOM 3130 C CA . VAL B 1 150 ? -18.516 -32.344 -11.109 1 96.69 150 VAL B CA 1
ATOM 3131 C C . VAL B 1 150 ? -18.781 -32.219 -12.609 1 96.69 150 VAL B C 1
ATOM 3133 O O . VAL B 1 150 ? -19.906 -32.469 -13.062 1 96.69 150 VAL B O 1
ATOM 3136 N N . ARG B 1 151 ? -17.75 -31.938 -13.414 1 96.12 151 ARG B N 1
ATOM 3137 C CA . ARG B 1 151 ? -17.938 -31.719 -14.844 1 96.12 151 ARG B CA 1
ATOM 3138 C C . ARG B 1 151 ? -17.328 -32.844 -15.664 1 96.12 151 ARG B C 1
ATOM 3140 O O . ARG B 1 151 ? -16.859 -32.625 -16.781 1 96.12 151 ARG B O 1
ATOM 3147 N N . GLY B 1 152 ? -17.328 -34 -15.141 1 95.06 152 GLY B N 1
ATOM 3148 C CA . GLY B 1 152 ? -16.641 -35.125 -15.742 1 95.06 152 GLY B CA 1
ATOM 3149 C C . GLY B 1 152 ? -17.203 -35.5 -17.094 1 95.06 152 GLY B C 1
ATOM 3150 O O . GLY B 1 152 ? -16.453 -35.875 -18 1 95.06 152 GLY B O 1
ATOM 3151 N N . SER B 1 153 ? -18.516 -35.375 -17.25 1 93.31 153 SER B N 1
ATOM 3152 C CA . SER B 1 153 ? -19.172 -35.75 -18.5 1 93.31 153 SER B CA 1
ATOM 3153 C C . SER B 1 153 ? -18.594 -35 -19.672 1 93.31 153 SER B C 1
ATOM 3155 O O . SER B 1 153 ? -18.438 -35.531 -20.766 1 93.31 153 SER B O 1
ATOM 3157 N N . GLU B 1 154 ? -18.203 -33.781 -19.453 1 95.75 154 GLU B N 1
ATOM 3158 C CA . GLU B 1 154 ? -17.656 -32.938 -20.5 1 95.75 154 GLU B CA 1
ATOM 3159 C C . GLU B 1 154 ? -16.156 -33.125 -20.656 1 95.75 154 GLU B C 1
ATOM 3161 O O . GLU B 1 154 ? -15.633 -33.125 -21.781 1 95.75 154 GLU B O 1
ATOM 3166 N N . ILE B 1 155 ? -15.484 -33.406 -19.625 1 97.62 155 ILE B N 1
ATOM 3167 C CA . ILE B 1 155 ? -14.031 -33.344 -19.562 1 97.62 155 ILE B CA 1
ATOM 3168 C C . ILE B 1 155 ? -13.422 -34.656 -20.094 1 97.62 155 ILE B C 1
ATOM 3170 O O . ILE B 1 155 ? -12.391 -34.625 -20.766 1 97.62 155 ILE B O 1
ATOM 3174 N N . LEU B 1 156 ? -14.062 -35.781 -19.906 1 95.56 156 LEU B N 1
ATOM 3175 C CA . LEU B 1 156 ? -13.539 -37.125 -20.203 1 95.56 156 LEU B CA 1
ATOM 3176 C C . LEU B 1 156 ? -13.289 -37.281 -21.703 1 95.56 156 LEU B C 1
ATOM 3178 O O . LEU B 1 156 ? -12.406 -38.031 -22.125 1 95.56 156 LEU B O 1
ATOM 3182 N N . ASN B 1 157 ? -14.008 -36.5 -22.484 1 92 157 ASN B N 1
ATOM 3183 C CA . ASN B 1 157 ? -13.914 -36.656 -23.938 1 92 157 ASN B CA 1
ATOM 3184 C C . ASN B 1 157 ? -13 -35.594 -24.562 1 92 157 ASN B C 1
ATOM 3186 O O . ASN B 1 157 ? -12.82 -35.562 -25.781 1 92 157 ASN B O 1
ATOM 3190 N N . LEU B 1 158 ? -12.43 -34.812 -23.781 1 96.38 158 LEU B N 1
ATOM 3191 C CA . LEU B 1 158 ? -11.57 -33.75 -24.297 1 96.38 158 LEU B CA 1
ATOM 3192 C C . LEU B 1 158 ? -10.133 -34.25 -24.422 1 96.38 158 LEU B C 1
ATOM 3194 O O . LEU B 1 158 ? -9.703 -35.125 -23.688 1 96.38 158 LEU B O 1
ATOM 3198 N N . ASP B 1 159 ? -9.406 -33.656 -25.359 1 96.81 159 ASP B N 1
ATOM 3199 C CA . ASP B 1 159 ? -8 -34 -25.562 1 96.81 159 ASP B CA 1
ATOM 3200 C C . ASP B 1 159 ? -7.168 -33.656 -24.328 1 96.81 159 ASP B C 1
ATOM 3202 O O . ASP B 1 159 ? -6.184 -34.344 -24.031 1 96.81 159 ASP B O 1
ATOM 3206 N N . SER B 1 160 ? -7.672 -32.688 -23.594 1 96.81 160 SER B N 1
ATOM 3207 C CA . SER B 1 160 ? -6.941 -32.281 -22.391 1 96.81 160 SER B CA 1
ATOM 3208 C C . SER B 1 160 ? -6.906 -33.406 -21.359 1 96.81 160 SER B C 1
ATOM 3210 O O . SER B 1 160 ? -5.93 -33.531 -20.625 1 96.81 160 SER B O 1
ATOM 3212 N N . PHE B 1 161 ? -7.906 -34.25 -21.344 1 97.75 161 PHE B N 1
ATOM 3213 C CA . PHE B 1 161 ? -7.945 -35.406 -20.422 1 97.75 161 PHE B CA 1
ATOM 3214 C C . PHE B 1 161 ? -6.84 -36.375 -20.734 1 97.75 161 PHE B C 1
ATOM 3216 O O . PHE B 1 161 ? -6.215 -36.938 -19.828 1 97.75 161 PHE B O 1
ATOM 3223 N N . LYS B 1 162 ? -6.578 -36.5 -22.016 1 97.12 162 LYS B N 1
ATOM 3224 C CA . LYS B 1 162 ? -5.566 -37.469 -22.469 1 97.12 162 LYS B CA 1
ATOM 3225 C C . LYS B 1 162 ? -4.16 -36.969 -22.109 1 97.12 162 LYS B C 1
ATOM 3227 O O . LYS B 1 162 ? -3.201 -37.75 -22.172 1 97.12 162 LYS B O 1
ATOM 3232 N N . ARG B 1 163 ? -4.09 -35.75 -21.703 1 96.81 163 ARG B N 1
ATOM 3233 C CA . ARG B 1 163 ? -2.785 -35.156 -21.406 1 96.81 163 ARG B CA 1
ATOM 3234 C C . ARG B 1 163 ? -2.535 -35.094 -19.906 1 96.81 163 ARG B C 1
ATOM 3236 O O . ARG B 1 163 ? -1.498 -34.594 -19.469 1 96.81 163 ARG B O 1
ATOM 3243 N N . LEU B 1 164 ? -3.408 -35.656 -19.156 1 97.75 164 LEU B N 1
ATOM 3244 C CA . LEU B 1 164 ? -3.199 -35.75 -17.703 1 97.75 164 LEU B CA 1
ATOM 3245 C C . LEU B 1 164 ? -1.969 -36.562 -17.391 1 97.75 164 LEU B C 1
ATOM 3247 O O . LEU B 1 164 ? -1.708 -37.594 -18.047 1 97.75 164 LEU B O 1
ATOM 3251 N N . SER B 1 165 ? -1.254 -36.125 -16.422 1 96.88 165 SER B N 1
ATOM 3252 C CA . SER B 1 165 ? -0.212 -37 -15.898 1 96.88 165 SER B CA 1
ATOM 3253 C C . SER B 1 165 ? -0.812 -38.25 -15.234 1 96.88 165 SER B C 1
ATOM 3255 O O . SER B 1 165 ? -1.999 -38.25 -14.898 1 96.88 165 SER B O 1
ATOM 3257 N N . LYS B 1 166 ? 0.016 -39.219 -15.078 1 96.12 166 LYS B N 1
ATOM 3258 C CA . LYS B 1 166 ? -0.422 -40.438 -14.414 1 96.12 166 LYS B CA 1
ATOM 3259 C C . LYS B 1 166 ? -0.979 -40.156 -13.023 1 96.12 166 LYS B C 1
ATOM 3261 O O . LYS B 1 166 ? -2.049 -40.625 -12.664 1 96.12 166 LYS B O 1
ATOM 3266 N N . ASP B 1 167 ? -0.284 -39.344 -12.281 1 96.19 167 ASP B N 1
ATOM 3267 C CA . ASP B 1 167 ? -0.697 -39 -10.922 1 96.19 167 ASP B CA 1
ATOM 3268 C C . ASP B 1 167 ? -2.029 -38.25 -10.914 1 96.19 167 ASP B C 1
ATOM 3270 O O . ASP B 1 167 ? -2.887 -38.5 -10.07 1 96.19 167 ASP B O 1
ATOM 3274 N N . ALA B 1 168 ? -2.174 -37.375 -11.797 1 97.69 168 ALA B N 1
ATOM 3275 C CA . ALA B 1 168 ? -3.422 -36.594 -11.898 1 97.69 168 ALA B CA 1
ATOM 3276 C C . ALA B 1 168 ? -4.59 -37.531 -12.242 1 97.69 168 ALA B C 1
ATOM 3278 O O . ALA B 1 168 ? -5.672 -37.406 -11.664 1 97.69 168 ALA B O 1
ATOM 3279 N N . LEU B 1 169 ? -4.336 -38.406 -13.211 1 97.56 169 LEU B N 1
ATOM 3280 C CA . LEU B 1 169 ? -5.367 -39.375 -13.609 1 97.56 169 LEU B CA 1
ATOM 3281 C C . LEU B 1 169 ? -5.809 -40.219 -12.422 1 97.56 169 LEU B C 1
ATOM 3283 O O . LEU B 1 169 ? -7.004 -40.406 -12.195 1 97.56 169 LEU B O 1
ATOM 3287 N N . ILE B 1 170 ? -4.875 -40.719 -11.719 1 95.94 170 ILE B N 1
ATOM 3288 C CA . ILE B 1 170 ? -5.168 -41.562 -10.562 1 95.94 170 ILE B CA 1
ATOM 3289 C C . ILE B 1 170 ? -5.996 -40.781 -9.555 1 95.94 170 ILE B C 1
ATOM 3291 O O . ILE B 1 170 ? -6.977 -41.281 -9.016 1 95.94 170 ILE B O 1
ATOM 3295 N N . MET B 1 171 ? -5.66 -39.531 -9.344 1 96.06 171 MET B N 1
ATOM 3296 C CA . MET B 1 171 ? -6.379 -38.719 -8.383 1 96.06 171 MET B CA 1
ATOM 3297 C C . MET B 1 171 ? -7.82 -38.5 -8.836 1 96.06 171 MET B C 1
ATOM 3299 O O . MET B 1 171 ? -8.742 -38.5 -8.016 1 96.06 171 MET B O 1
ATOM 3303 N N . VAL B 1 172 ? -7.969 -38.219 -10.086 1 96.94 172 VAL B N 1
ATOM 3304 C CA . VAL B 1 172 ? -9.305 -38.031 -10.641 1 96.94 172 VAL B CA 1
ATOM 3305 C C . VAL B 1 172 ? -10.133 -39.312 -10.445 1 96.94 172 VAL B C 1
ATOM 3307 O O . VAL B 1 172 ? -11.281 -39.219 -10 1 96.94 172 VAL B O 1
ATOM 3310 N N . LEU B 1 173 ? -9.57 -40.438 -10.719 1 95.25 173 LEU B N 1
ATOM 3311 C CA . LEU B 1 173 ? -10.281 -41.719 -10.625 1 95.25 173 LEU B CA 1
ATOM 3312 C C . LEU B 1 173 ? -10.602 -42.062 -9.172 1 95.25 173 LEU B C 1
ATOM 3314 O O . LEU B 1 173 ? -11.672 -42.562 -8.875 1 95.25 173 LEU B O 1
ATOM 3318 N N . GLU B 1 174 ? -9.711 -41.75 -8.32 1 94.12 174 GLU B N 1
ATOM 3319 C CA . GLU B 1 174 ? -9.906 -42 -6.895 1 94.12 174 GLU B CA 1
ATOM 3320 C C . GLU B 1 174 ? -11.047 -41.156 -6.34 1 94.12 174 GLU B C 1
ATOM 3322 O O . GLU B 1 174 ? -11.773 -41.594 -5.441 1 94.12 174 GLU B O 1
ATOM 3327 N N . ASN B 1 175 ? -11.18 -39.969 -6.801 1 93.88 175 ASN B N 1
ATOM 3328 C CA . ASN B 1 175 ? -12.219 -39.031 -6.332 1 93.88 175 ASN B CA 1
ATOM 3329 C C . ASN B 1 175 ? -13.547 -39.281 -7.039 1 93.88 175 ASN B C 1
ATOM 3331 O O . ASN B 1 175 ? -14.602 -38.906 -6.535 1 93.88 175 ASN B O 1
ATOM 3335 N N . GLY B 1 176 ? -13.461 -39.906 -8.211 1 90.44 176 GLY B N 1
ATOM 3336 C CA . GLY B 1 176 ? -14.656 -40.25 -8.953 1 90.44 176 GLY B CA 1
ATOM 3337 C C . GLY B 1 176 ? -15.172 -39.125 -9.828 1 90.44 176 GLY B C 1
ATOM 3338 O O . GLY B 1 176 ? -14.727 -38 -9.719 1 90.44 176 GLY B O 1
ATOM 3339 N N . VAL B 1 177 ? -15.984 -39.531 -10.781 1 88.88 177 VAL B N 1
ATOM 3340 C CA . VAL B 1 177 ? -16.656 -38.594 -11.672 1 88.88 177 VAL B CA 1
ATOM 3341 C C . VAL B 1 177 ? -18.172 -38.75 -11.516 1 88.88 177 VAL B C 1
ATOM 3343 O O . VAL B 1 177 ? -18.703 -39.844 -11.516 1 88.88 177 VAL B O 1
ATOM 3346 N N . SER B 1 178 ? -18.812 -37.594 -11.305 1 88.31 178 SER B N 1
ATOM 3347 C CA . SER B 1 178 ? -20.234 -37.625 -11.047 1 88.31 178 SER B CA 1
ATOM 3348 C C . SER B 1 178 ? -21.047 -37.719 -12.336 1 88.31 178 SER B C 1
ATOM 3350 O O . SER B 1 178 ? -20.672 -37.094 -13.344 1 88.31 178 SER B O 1
ATOM 3352 N N . GLU B 1 179 ? -22.125 -38.438 -12.281 1 89.44 179 GLU B N 1
ATOM 3353 C CA . GLU B 1 179 ? -23.156 -38.469 -13.312 1 89.44 179 GLU B CA 1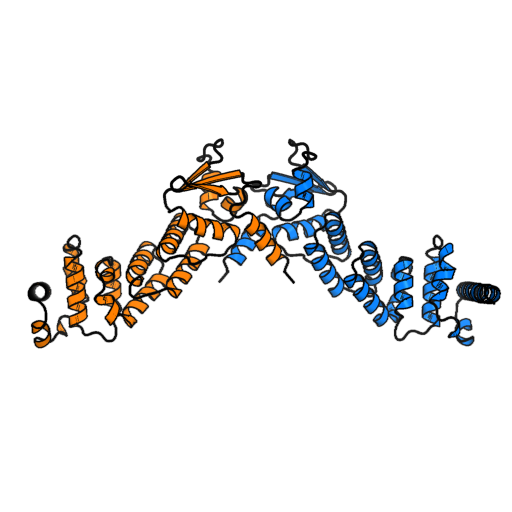
ATOM 3354 C C . GLU B 1 179 ? -22.609 -38.969 -14.641 1 89.44 179 GLU B C 1
ATOM 3356 O O . GLU B 1 179 ? -22.906 -38.438 -15.703 1 89.44 179 GLU B O 1
ATOM 3361 N N . VAL B 1 180 ? -21.719 -39.812 -14.641 1 90.5 180 VAL B N 1
ATOM 3362 C CA . VAL B 1 180 ? -21.172 -40.469 -15.82 1 90.5 180 VAL B CA 1
ATOM 3363 C C . VAL B 1 180 ? -21.203 -42 -15.633 1 90.5 180 VAL B C 1
ATOM 3365 O O . VAL B 1 180 ? -21.016 -42.5 -14.516 1 90.5 180 VAL B O 1
ATOM 3368 N N . PHE B 1 181 ? -21.516 -42.656 -16.688 1 85.88 181 PHE B N 1
ATOM 3369 C CA . PHE B 1 181 ? -21.484 -44.125 -16.625 1 85.88 181 PHE B CA 1
ATOM 3370 C C . PHE B 1 181 ? -20.062 -44.625 -16.469 1 85.88 181 PHE B C 1
ATOM 3372 O O . PHE B 1 181 ? -19.125 -44.031 -17 1 85.88 181 PHE B O 1
ATOM 3379 N N . TYR B 1 182 ? -20 -45.75 -15.734 1 89 182 TYR B N 1
ATOM 3380 C CA . TYR B 1 182 ? -18.688 -46.344 -15.484 1 89 182 TYR B CA 1
ATOM 3381 C C . TYR B 1 182 ? -17.984 -46.688 -16.797 1 89 182 TYR B C 1
ATOM 3383 O O . TYR B 1 182 ? -16.766 -46.5 -16.906 1 89 182 TYR B O 1
ATOM 3391 N N . ILE B 1 183 ? -18.734 -47.062 -17.75 1 90.19 183 ILE B N 1
ATOM 3392 C CA . ILE B 1 183 ? -18.156 -47.469 -19.016 1 90.19 183 ILE B CA 1
ATOM 3393 C C . ILE B 1 183 ? -17.531 -46.25 -19.703 1 90.19 183 ILE B C 1
ATOM 3395 O O . ILE B 1 183 ? -16.5 -46.375 -20.391 1 90.19 183 ILE B O 1
ATOM 3399 N N . ASP B 1 184 ? -18.125 -45.125 -19.547 1 92 184 ASP B N 1
ATOM 3400 C CA . ASP B 1 184 ? -17.578 -43.906 -20.156 1 92 184 ASP B CA 1
ATOM 3401 C C . ASP B 1 184 ? -16.234 -43.531 -19.531 1 92 184 ASP B C 1
ATOM 3403 O O . ASP B 1 184 ? -15.328 -43.062 -20.234 1 92 184 ASP B O 1
ATOM 3407 N N . VAL B 1 185 ? -16.141 -43.781 -18.234 1 94.31 185 VAL B N 1
ATOM 3408 C CA . VAL B 1 185 ? -14.891 -43.531 -17.547 1 94.31 185 VAL B CA 1
ATOM 3409 C C . VAL B 1 185 ? -13.805 -44.469 -18.062 1 94.31 185 VAL B C 1
ATOM 3411 O O . VAL B 1 185 ? -12.688 -44.031 -18.359 1 94.31 185 VAL B O 1
ATOM 3414 N N . VAL B 1 186 ? -14.195 -45.719 -18.203 1 92.81 186 VAL B N 1
ATOM 3415 C CA . VAL B 1 186 ? -13.25 -46.719 -18.656 1 92.81 186 VAL B CA 1
ATOM 3416 C C . VAL B 1 186 ? -12.781 -46.375 -20.078 1 92.81 186 VAL B C 1
ATOM 3418 O O . VAL B 1 186 ? -11.578 -46.438 -20.359 1 92.81 186 VAL B O 1
ATOM 3421 N N . CYS B 1 187 ? -13.672 -46 -20.906 1 93 187 CYS B N 1
ATOM 3422 C CA . CYS B 1 187 ? -13.336 -45.656 -22.281 1 93 187 CYS B CA 1
ATOM 3423 C C . CYS B 1 187 ? -12.375 -44.469 -22.312 1 93 187 CYS B C 1
ATOM 3425 O O . CYS B 1 187 ? -11.414 -44.469 -23.094 1 93 187 CYS B O 1
ATOM 3427 N N . ALA B 1 188 ? -12.633 -43.5 -21.516 1 95 188 ALA B N 1
ATOM 3428 C CA . ALA B 1 188 ? -11.773 -42.312 -21.438 1 95 188 ALA B CA 1
ATOM 3429 C C . ALA B 1 188 ? -10.367 -42.719 -20.984 1 95 188 ALA B C 1
ATOM 3431 O O . ALA B 1 188 ? -9.375 -42.219 -21.531 1 95 188 ALA B O 1
ATOM 3432 N N . VAL B 1 189 ? -10.273 -43.625 -20 1 95.88 189 VAL B N 1
ATOM 3433 C CA . VAL B 1 189 ? -8.984 -44.031 -19.469 1 95.88 189 VAL B CA 1
ATOM 3434 C C . VAL B 1 189 ? -8.227 -44.844 -20.531 1 95.88 189 VAL B C 1
ATOM 3436 O O . VAL B 1 189 ? -7.016 -44.688 -20.688 1 95.88 189 VAL B O 1
ATOM 3439 N N . VAL B 1 190 ? -8.961 -45.656 -21.234 1 94 190 VAL B N 1
ATOM 3440 C CA . VAL B 1 190 ? -8.336 -46.375 -22.328 1 94 190 VAL B CA 1
ATOM 3441 C C . VAL B 1 190 ? -7.793 -45.406 -23.359 1 94 190 VAL B C 1
ATOM 3443 O O . VAL B 1 190 ? -6.691 -45.594 -23.891 1 94 190 VAL B O 1
ATOM 3446 N N . GLY B 1 191 ? -8.602 -44.406 -23.672 1 94.75 191 GLY B N 1
ATOM 3447 C CA . GLY B 1 191 ? -8.109 -43.344 -24.547 1 94.75 191 GLY B CA 1
ATOM 3448 C C . GLY B 1 191 ? -6.836 -42.719 -24.047 1 94.75 191 GLY B C 1
ATOM 3449 O O . GLY B 1 191 ? -5.922 -42.438 -24.828 1 94.75 191 GLY B O 1
ATOM 3450 N N . TRP B 1 192 ? -6.84 -42.406 -22.781 1 96.75 192 TRP B N 1
ATOM 3451 C CA . TRP B 1 192 ? -5.652 -41.844 -22.141 1 96.75 192 TRP B CA 1
ATOM 3452 C C . TRP B 1 192 ? -4.465 -42.812 -22.281 1 96.75 192 TRP B C 1
ATOM 3454 O O . TRP B 1 192 ? -3.352 -42.375 -22.594 1 96.75 192 TRP B O 1
ATOM 3464 N N . MET B 1 193 ? -4.598 -44.125 -22.094 1 94.56 193 MET B N 1
ATOM 3465 C CA . MET B 1 193 ? -3.537 -45.125 -22.203 1 94.56 193 MET B CA 1
ATOM 3466 C C . MET B 1 193 ? -2.945 -45.156 -23.609 1 94.56 193 MET B C 1
ATOM 3468 O O . MET B 1 193 ? -1.725 -45.219 -23.766 1 94.56 193 MET B O 1
ATOM 3472 N N . LYS B 1 194 ? -3.818 -45.062 -24.531 1 93.12 194 LYS B N 1
ATOM 3473 C CA . LYS B 1 194 ? -3.379 -45.062 -25.938 1 93.12 194 LYS B CA 1
ATOM 3474 C C . LYS B 1 194 ? -2.539 -43.844 -26.25 1 93.12 194 LYS B C 1
ATOM 3476 O O . LYS B 1 194 ? -1.58 -43.938 -27.031 1 93.12 194 LYS B O 1
ATOM 3481 N N . ALA B 1 195 ? -2.932 -42.812 -25.641 1 95.44 195 ALA B N 1
ATOM 3482 C CA . ALA B 1 195 ? -2.242 -41.531 -25.891 1 95.44 195 ALA B CA 1
ATOM 3483 C C . ALA B 1 195 ? -0.94 -41.469 -25.094 1 95.44 195 ALA B C 1
ATOM 3485 O O . ALA B 1 195 ? -0.084 -40.625 -25.375 1 95.44 195 ALA B O 1
ATOM 3486 N N . ASN B 1 196 ? -0.806 -42.344 -24.078 1 96 196 ASN B N 1
ATOM 3487 C CA . ASN B 1 196 ? 0.362 -42.312 -23.203 1 96 196 ASN B CA 1
ATOM 3488 C C . ASN B 1 196 ? 1.017 -43.688 -23.094 1 96 196 ASN B C 1
ATOM 3490 O O . ASN B 1 196 ? 1.16 -44.219 -22 1 96 196 ASN B O 1
ATOM 3494 N N . PRO B 1 197 ? 1.566 -44.188 -24.172 1 92.94 197 PRO B N 1
ATOM 3495 C CA . PRO B 1 197 ? 2.119 -45.531 -24.172 1 92.94 197 PRO B CA 1
ATOM 3496 C C . PRO B 1 197 ? 3.348 -45.688 -23.281 1 92.94 197 PRO B C 1
ATOM 3498 O O . PRO B 1 197 ? 3.646 -46.781 -22.797 1 92.94 197 PRO B O 1
ATOM 3501 N N . ASN B 1 198 ? 4.039 -44.625 -23.047 1 93.81 198 ASN B N 1
ATOM 3502 C CA . ASN B 1 198 ? 5.23 -44.656 -22.203 1 93.81 198 ASN B CA 1
ATOM 3503 C C . ASN B 1 198 ? 4.895 -45.031 -20.766 1 93.81 198 ASN B C 1
ATOM 3505 O O . ASN B 1 198 ? 5.781 -45.375 -19.984 1 93.81 198 ASN B O 1
ATOM 3509 N N . ASN B 1 199 ? 3.604 -45 -20.453 1 91.19 199 ASN B N 1
ATOM 3510 C CA . ASN B 1 199 ? 3.16 -45.312 -19.094 1 91.19 199 ASN B CA 1
ATOM 3511 C C . ASN B 1 199 ? 2.635 -46.75 -19.016 1 91.19 199 ASN B C 1
ATOM 3513 O O . ASN B 1 199 ? 1.931 -47.094 -18.062 1 91.19 199 ASN B O 1
ATOM 3517 N N . SER B 1 200 ? 2.955 -47.562 -19.906 1 88.75 200 SER B N 1
ATOM 3518 C CA . SER B 1 200 ? 2.385 -48.906 -20.016 1 88.75 200 SER B CA 1
ATOM 3519 C C . SER B 1 200 ? 2.607 -49.688 -18.734 1 88.75 200 SER B C 1
ATOM 3521 O O . SER B 1 200 ? 1.757 -50.5 -18.344 1 88.75 200 SER B O 1
ATOM 3523 N N . ALA B 1 201 ? 3.713 -49.5 -18.094 1 88.94 201 ALA B N 1
ATOM 3524 C CA . ALA B 1 201 ? 4.027 -50.219 -16.875 1 88.94 201 ALA B CA 1
ATOM 3525 C C . ALA B 1 201 ? 3.041 -49.844 -15.758 1 88.94 201 ALA B C 1
ATOM 3527 O O . ALA B 1 201 ? 2.848 -50.625 -14.82 1 88.94 201 ALA B O 1
ATOM 3528 N N . GLU B 1 202 ? 2.371 -48.719 -15.906 1 89.56 202 GLU B N 1
ATOM 3529 C CA . GLU B 1 202 ? 1.494 -48.219 -14.852 1 89.56 202 GLU B CA 1
ATOM 3530 C C . GLU B 1 202 ? 0.034 -48.562 -15.141 1 89.56 202 GLU B C 1
ATOM 3532 O O . GLU B 1 202 ? -0.845 -48.281 -14.312 1 89.56 202 GLU B O 1
ATOM 3537 N N . PHE B 1 203 ? -0.227 -49.125 -16.25 1 89.38 203 PHE B N 1
ATOM 3538 C CA . PHE B 1 203 ? -1.604 -49.344 -16.656 1 89.38 203 PHE B CA 1
ATOM 3539 C C . PHE B 1 203 ? -2.32 -50.281 -15.672 1 89.38 203 PHE B C 1
ATOM 3541 O O . PHE B 1 203 ? -3.496 -50.062 -15.367 1 89.38 203 PHE B O 1
ATOM 3548 N N . HIS B 1 204 ? -1.594 -51.25 -15.203 1 86.25 204 HIS B N 1
ATOM 3549 C CA . HIS B 1 204 ? -2.176 -52.156 -14.227 1 86.25 204 HIS B CA 1
ATOM 3550 C C . HIS B 1 204 ? -2.602 -51.406 -12.961 1 86.25 204 HIS B C 1
ATOM 3552 O O . HIS B 1 204 ? -3.713 -51.594 -12.469 1 86.25 204 HIS B O 1
ATOM 3558 N N . ASN B 1 205 ? -1.712 -50.656 -12.516 1 89.88 205 ASN B N 1
ATOM 3559 C CA . ASN B 1 205 ? -2.002 -49.875 -11.312 1 89.88 205 ASN B CA 1
ATOM 3560 C C . ASN B 1 205 ? -3.199 -48.938 -11.523 1 89.88 205 ASN B C 1
ATOM 3562 O O . ASN B 1 205 ? -4.023 -48.781 -10.617 1 89.88 205 ASN B O 1
ATOM 3566 N N . ILE B 1 206 ? -3.27 -48.281 -12.664 1 92.69 206 ILE B N 1
ATOM 3567 C CA . ILE B 1 206 ? -4.367 -47.406 -13.016 1 92.69 206 ILE B CA 1
ATOM 3568 C C . ILE B 1 206 ? -5.68 -48.188 -13.039 1 92.69 206 ILE B C 1
ATOM 3570 O O . ILE B 1 206 ? -6.703 -47.688 -12.547 1 92.69 206 ILE B O 1
ATOM 3574 N N . SER B 1 207 ? -5.66 -49.406 -13.57 1 89.5 207 SER B N 1
ATOM 3575 C CA . SER B 1 207 ? -6.859 -50.219 -13.742 1 89.5 207 SER B CA 1
ATOM 3576 C C . SER B 1 207 ? -7.484 -50.562 -12.398 1 89.5 207 SER B C 1
ATOM 3578 O O . SER B 1 207 ? -8.695 -50.812 -12.312 1 89.5 207 SER B O 1
ATOM 3580 N N . LYS B 1 208 ? -6.719 -50.562 -11.344 1 89.5 208 LYS B N 1
ATOM 3581 C CA . LYS B 1 208 ? -7.211 -50.875 -10 1 89.5 208 LYS B CA 1
ATOM 3582 C C . LYS B 1 208 ? -8.203 -49.812 -9.523 1 89.5 208 LYS B C 1
ATOM 3584 O O . LYS B 1 208 ? -9.016 -50.062 -8.641 1 89.5 208 LYS B O 1
ATOM 3589 N N . HIS B 1 209 ? -8.148 -48.656 -10.133 1 91.38 209 HIS B N 1
ATOM 3590 C CA . HIS B 1 209 ? -9.008 -47.562 -9.711 1 91.38 209 HIS B CA 1
ATOM 3591 C C . HIS B 1 209 ? -10.273 -47.5 -10.547 1 91.38 209 HIS B C 1
ATOM 3593 O O . HIS B 1 209 ? -11.117 -46.625 -10.344 1 91.38 209 HIS B O 1
ATOM 3599 N N . LEU B 1 210 ? -10.383 -48.406 -11.516 1 91.12 210 LEU B N 1
ATOM 3600 C CA . LEU B 1 210 ? -11.57 -48.5 -12.359 1 91.12 210 LEU B CA 1
ATOM 3601 C C . LEU B 1 210 ? -12.562 -49.5 -11.805 1 91.12 210 LEU B C 1
ATOM 3603 O O . LEU B 1 210 ? -12.156 -50.562 -11.305 1 91.12 210 LEU B O 1
ATOM 3607 N N . LYS B 1 211 ? -13.773 -49.188 -11.789 1 86.44 211 LYS B N 1
ATOM 3608 C CA . LYS B 1 211 ? -14.82 -50.094 -11.383 1 86.44 211 LYS B CA 1
ATOM 3609 C C . LYS B 1 211 ? -15.25 -51 -12.547 1 86.44 211 LYS B C 1
ATOM 3611 O O . LYS B 1 211 ? -16.406 -50.938 -12.977 1 86.44 211 LYS B O 1
ATOM 3616 N N . LEU B 1 212 ? -14.375 -51.906 -12.93 1 84.62 212 LEU B N 1
ATOM 3617 C CA . LEU B 1 212 ? -14.602 -52.75 -14.102 1 84.62 212 LEU B CA 1
ATOM 3618 C C . LEU B 1 212 ? -15.711 -53.75 -13.836 1 84.62 212 LEU B C 1
ATOM 3620 O O . LEU B 1 212 ? -16.469 -54.094 -14.742 1 84.62 212 LEU B O 1
ATOM 3624 N N . SER B 1 213 ? -15.812 -54.094 -12.586 1 80.56 213 SER B N 1
ATOM 3625 C CA . SER B 1 213 ? -16.797 -55.094 -12.211 1 80.56 213 SER B CA 1
ATOM 3626 C C . SER B 1 213 ? -18.219 -54.562 -12.297 1 80.56 213 SER B C 1
ATOM 3628 O O . SER B 1 213 ? -19.172 -55.312 -12.336 1 80.56 213 SER B O 1
ATOM 3630 N N . SER B 1 214 ? -18.312 -53.312 -12.391 1 83 214 SER B N 1
ATOM 3631 C CA . SER B 1 214 ? -19.625 -52.656 -12.398 1 83 214 SER B CA 1
ATOM 3632 C C . SER B 1 214 ? -20.109 -52.406 -13.828 1 83 214 SER B C 1
ATOM 3634 O O . SER B 1 214 ? -21.203 -51.906 -14.031 1 83 214 SER B O 1
ATOM 3636 N N . ILE B 1 215 ? -19.312 -52.875 -14.766 1 85.5 215 ILE B N 1
ATOM 3637 C CA . ILE B 1 215 ? -19.672 -52.656 -16.156 1 85.5 215 ILE B CA 1
ATOM 3638 C C . ILE B 1 215 ? -20.562 -53.812 -16.641 1 85.5 215 ILE B C 1
ATOM 3640 O O . ILE B 1 215 ? -20.25 -54.969 -16.438 1 85.5 215 ILE B O 1
ATOM 3644 N N . GLU B 1 216 ? -21.609 -53.438 -17.312 1 82.81 216 GLU B N 1
ATOM 3645 C CA . GLU B 1 216 ? -22.5 -54.469 -17.875 1 82.81 216 GLU B CA 1
ATOM 3646 C C . GLU B 1 216 ? -22.031 -54.906 -19.266 1 82.81 216 GLU B C 1
ATOM 3648 O O . GLU B 1 216 ? -21.484 -54.094 -20.016 1 82.81 216 GLU B O 1
ATOM 3653 N N . LEU B 1 217 ? -22.281 -56.125 -19.594 1 80.94 217 LEU B N 1
ATOM 3654 C CA . LEU B 1 217 ? -21.859 -56.688 -20.875 1 80.94 217 LEU B CA 1
ATOM 3655 C C . LEU B 1 217 ? -22.484 -55.938 -22.031 1 80.94 217 LEU B C 1
ATOM 3657 O O . LEU B 1 217 ? -21.859 -55.719 -23.062 1 80.94 217 LEU B O 1
ATOM 3661 N N . GLY B 1 218 ? -23.656 -55.5 -21.781 1 83.94 218 GLY B N 1
ATOM 3662 C CA . GLY B 1 218 ? -24.344 -54.781 -22.828 1 83.94 218 GLY B CA 1
ATOM 3663 C C . GLY B 1 218 ? -23.656 -53.469 -23.172 1 83.94 218 GLY B C 1
ATOM 3664 O O . GLY B 1 218 ? -23.688 -53.031 -24.328 1 83.94 218 GLY B O 1
ATOM 3665 N N . GLU B 1 219 ? -23.062 -52.969 -22.203 1 86.31 219 GLU B N 1
ATOM 3666 C CA . 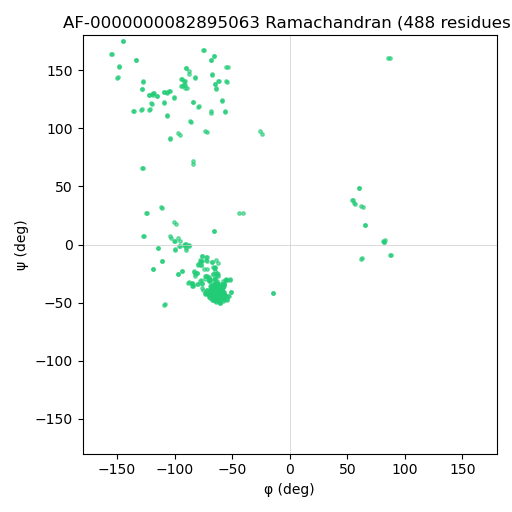GLU B 1 219 ? -22.359 -51.719 -22.422 1 86.31 219 GLU B CA 1
ATOM 3667 C C . GLU B 1 219 ? -21.078 -51.938 -23.219 1 86.31 219 GLU B C 1
ATOM 3669 O O . GLU B 1 219 ? -20.656 -51.031 -23.984 1 86.31 219 GLU B O 1
ATOM 3674 N N . LEU B 1 220 ? -20.5 -53.031 -23.109 1 85.06 220 LEU B N 1
ATOM 3675 C CA . LEU B 1 220 ? -19.25 -53.344 -23.797 1 85.06 220 LEU B CA 1
ATOM 3676 C C . LEU B 1 220 ? -19.484 -53.531 -25.281 1 85.06 220 LEU B C 1
ATOM 3678 O O . LEU B 1 220 ? -18.562 -53.344 -26.094 1 85.06 220 LEU B O 1
ATOM 3682 N N . GLU B 1 221 ? -20.672 -53.812 -25.609 1 84.31 221 GLU B N 1
ATOM 3683 C CA . GLU B 1 221 ? -21.016 -54.062 -27.016 1 84.31 221 GLU B CA 1
ATOM 3684 C C . GLU B 1 221 ? -20.953 -52.781 -27.828 1 84.31 221 GLU B C 1
ATOM 3686 O O . GLU B 1 221 ? -20.703 -52.812 -29.031 1 84.31 221 GLU B O 1
ATOM 3691 N N . ALA B 1 222 ? -21.188 -51.719 -27.156 1 84.56 222 ALA B N 1
ATOM 3692 C CA . ALA B 1 222 ? -21.281 -50.438 -27.828 1 84.56 222 ALA B CA 1
ATOM 3693 C C . ALA B 1 222 ? -19.906 -49.781 -27.969 1 84.56 222 ALA B C 1
ATOM 3695 O O . ALA B 1 222 ? -19.766 -48.75 -28.641 1 84.56 222 ALA B O 1
ATOM 3696 N N . VAL B 1 223 ? -18.938 -50.438 -27.469 1 88.31 223 VAL B N 1
ATOM 3697 C CA . VAL B 1 223 ? -17.625 -49.812 -27.438 1 88.31 223 VAL B CA 1
ATOM 3698 C C . VAL B 1 223 ? -16.828 -50.219 -28.672 1 88.31 223 VAL B C 1
ATOM 3700 O O . VAL B 1 223 ? -16.984 -51.344 -29.172 1 88.31 223 VAL B O 1
ATOM 3703 N N . PRO B 1 224 ? -16.062 -49.344 -29.25 1 88.5 224 PRO B N 1
ATOM 3704 C CA . PRO B 1 224 ? -15.211 -49.719 -30.375 1 88.5 224 PRO B CA 1
ATOM 3705 C C . PRO B 1 224 ? -14.32 -50.906 -30.062 1 88.5 224 PRO B C 1
ATOM 3707 O O . PRO B 1 224 ? -13.867 -51.062 -28.938 1 88.5 224 PRO B O 1
ATOM 3710 N N . VAL B 1 225 ? -13.977 -51.625 -31.078 1 88.38 225 VAL B N 1
ATOM 3711 C CA . VAL B 1 225 ? -13.281 -52.906 -30.953 1 88.38 225 VAL B CA 1
ATOM 3712 C C . VAL B 1 225 ? -11.914 -52.688 -30.297 1 88.38 225 VAL B C 1
ATOM 3714 O O . VAL B 1 225 ? -11.492 -53.469 -29.438 1 88.38 225 VAL B O 1
ATOM 3717 N N . GLU B 1 226 ? -11.266 -51.719 -30.719 1 88.38 226 GLU B N 1
ATOM 3718 C CA . GLU B 1 226 ? -9.93 -51.438 -30.188 1 88.38 226 GLU B CA 1
ATOM 3719 C C . GLU B 1 226 ? -9.992 -51.188 -28.688 1 88.38 226 GLU B C 1
ATOM 3721 O O . GLU B 1 226 ? -9.094 -51.594 -27.938 1 88.38 226 GLU B O 1
ATOM 3726 N N . THR B 1 227 ? -10.984 -50.531 -28.281 1 89.25 227 THR B N 1
ATOM 3727 C CA . THR B 1 227 ? -11.195 -50.25 -26.875 1 89.25 227 THR B CA 1
ATOM 3728 C C . THR B 1 227 ? -11.617 -51.5 -26.109 1 89.25 227 THR B C 1
ATOM 3730 O O . THR B 1 227 ? -11.164 -51.719 -25 1 89.25 227 THR B O 1
ATOM 3733 N N . PHE B 1 228 ? -12.453 -52.156 -26.766 1 87.31 228 PHE B N 1
ATOM 3734 C CA . PHE B 1 228 ? -12.93 -53.438 -26.188 1 87.31 228 PHE B CA 1
ATOM 3735 C C . PHE B 1 228 ? -11.766 -54.344 -25.859 1 87.31 228 PHE B C 1
ATOM 3737 O O . PHE B 1 228 ? -11.695 -54.906 -24.766 1 87.31 228 PHE B O 1
ATOM 3744 N N . ASP B 1 229 ? -10.859 -54.5 -26.75 1 88.12 229 ASP B N 1
ATOM 3745 C CA . ASP B 1 229 ? -9.711 -55.375 -26.562 1 88.12 229 ASP B CA 1
ATOM 3746 C C . ASP B 1 229 ? -8.875 -54.969 -25.359 1 88.12 229 ASP B C 1
ATOM 3748 O O . ASP B 1 229 ? -8.406 -55.812 -24.594 1 88.12 229 ASP B O 1
ATOM 3752 N N . VAL B 1 230 ? -8.742 -53.688 -25.219 1 88.38 230 VAL B N 1
ATOM 3753 C CA . VAL B 1 230 ? -7.949 -53.188 -24.109 1 88.38 230 VAL B CA 1
ATOM 3754 C C . VAL B 1 230 ? -8.648 -53.5 -22.797 1 88.38 230 VAL B C 1
ATOM 3756 O O . VAL B 1 230 ? -8 -53.906 -21.828 1 88.38 230 VAL B O 1
ATOM 3759 N N . ILE B 1 231 ? -9.945 -53.281 -22.734 1 87.12 231 ILE B N 1
ATOM 3760 C CA . ILE B 1 231 ? -10.727 -53.531 -21.516 1 87.12 231 ILE B CA 1
ATOM 3761 C C . ILE B 1 231 ? -10.609 -55 -21.125 1 87.12 231 ILE B C 1
ATOM 3763 O O . ILE B 1 231 ? -10.391 -55.312 -19.953 1 87.12 231 ILE B O 1
ATOM 3767 N N . VAL B 1 232 ? -10.68 -55.812 -22.125 1 84.81 232 VAL B N 1
ATOM 3768 C CA . VAL B 1 232 ? -10.602 -57.25 -21.891 1 84.81 232 VAL B CA 1
ATOM 3769 C C . VAL B 1 232 ? -9.219 -57.594 -21.344 1 84.81 232 VAL B C 1
ATOM 3771 O O . VAL B 1 232 ? -9.094 -58.406 -20.406 1 84.81 232 VAL B O 1
ATOM 3774 N N . ASP B 1 233 ? -8.273 -57.094 -21.953 1 86.69 233 ASP B N 1
ATOM 3775 C CA . ASP B 1 233 ? -6.91 -57.344 -21.5 1 86.69 233 ASP B CA 1
ATOM 3776 C C . ASP B 1 233 ? -6.727 -56.906 -20.047 1 86.69 233 ASP B C 1
ATOM 3778 O O . ASP B 1 233 ? -6.078 -57.625 -19.25 1 86.69 233 ASP B O 1
ATOM 3782 N N . LEU B 1 234 ? -7.266 -55.781 -19.734 1 85.31 234 LEU B N 1
ATOM 3783 C CA . LEU B 1 234 ? -7.18 -55.281 -18.375 1 85.31 234 LEU B CA 1
ATOM 3784 C C . LEU B 1 234 ? -7.883 -56.219 -17.406 1 85.31 234 LEU B C 1
ATOM 3786 O O . LEU B 1 234 ? -7.379 -56.5 -16.312 1 85.31 234 LEU B O 1
ATOM 3790 N N . LEU B 1 235 ? -9.047 -56.656 -17.797 1 82.94 235 LEU B N 1
ATOM 3791 C CA . LEU B 1 235 ? -9.812 -57.594 -16.984 1 82.94 235 LEU B CA 1
ATOM 3792 C C . LEU B 1 235 ? -9.047 -58.906 -16.797 1 82.94 235 LEU B C 1
ATOM 3794 O O . LEU B 1 235 ? -9.016 -59.469 -15.688 1 82.94 235 LEU B O 1
ATOM 3798 N N . ARG B 1 236 ? -8.445 -59.344 -17.828 1 82.88 236 ARG B N 1
ATOM 3799 C CA . ARG B 1 236 ? -7.641 -60.562 -17.781 1 82.88 236 ARG B CA 1
ATOM 3800 C C . ARG B 1 236 ? -6.496 -60.438 -16.781 1 82.88 236 ARG B C 1
ATOM 3802 O O . ARG B 1 236 ? -6.23 -61.344 -16 1 82.88 236 ARG B O 1
ATOM 3809 N N . GLN B 1 237 ? -5.887 -59.406 -16.812 1 83.12 237 GLN B N 1
ATOM 3810 C CA . GLN B 1 237 ? -4.766 -59.156 -15.922 1 83.12 237 GLN B CA 1
ATOM 3811 C C . GLN B 1 237 ? -5.223 -59.094 -14.469 1 83.12 237 GLN B C 1
ATOM 3813 O O . GLN B 1 237 ? -4.531 -59.594 -13.578 1 83.12 237 GLN B O 1
ATOM 3818 N N . ARG B 1 238 ? -6.344 -58.469 -14.234 1 79.69 238 ARG B N 1
ATOM 3819 C CA . ARG B 1 238 ? -6.875 -58.344 -12.883 1 79.69 238 ARG B CA 1
ATOM 3820 C C . ARG B 1 238 ? -7.25 -59.719 -12.32 1 79.69 238 ARG B C 1
ATOM 3822 O O . ARG B 1 238 ? -7.023 -60 -11.148 1 79.69 238 ARG B O 1
ATOM 3829 N N . ILE B 1 239 ? -7.812 -60.562 -13.141 1 79.62 239 ILE B N 1
ATOM 3830 C CA . ILE B 1 239 ? -8.25 -61.906 -12.734 1 79.62 239 ILE B CA 1
ATOM 3831 C C . ILE B 1 239 ? -7.039 -62.781 -12.484 1 79.62 239 ILE B C 1
ATOM 3833 O O . ILE B 1 239 ? -7 -63.531 -11.5 1 79.62 239 ILE B O 1
ATOM 3837 N N . THR B 1 240 ? -6.098 -62.719 -13.281 1 77.94 240 THR B N 1
ATOM 3838 C CA . THR B 1 240 ? -4.895 -63.531 -13.148 1 77.94 240 THR B CA 1
ATOM 3839 C C . THR B 1 240 ? -4.105 -63.125 -11.906 1 77.94 240 THR B C 1
ATOM 3841 O O . THR B 1 240 ? -3.584 -64 -11.195 1 77.94 240 THR B O 1
ATOM 3844 N N . LYS B 1 241 ? -3.943 -62 -11.5 1 74.81 241 LYS B N 1
ATOM 3845 C CA . LYS B 1 241 ? -3.203 -61.531 -10.328 1 74.81 241 LYS B CA 1
ATOM 3846 C C . LYS B 1 241 ? -3.977 -61.781 -9.047 1 74.81 241 LYS B C 1
ATOM 3848 O O . LYS B 1 241 ? -3.379 -62.031 -7.992 1 74.81 241 LYS B O 1
ATOM 3853 N N . GLN B 1 242 ? -5.324 -61.594 -9.164 1 63.75 242 GLN B N 1
ATOM 3854 C CA . GLN B 1 242 ? -6.129 -62 -8.023 1 63.75 242 GLN B CA 1
ATOM 3855 C C . GLN B 1 242 ? -6.012 -63.5 -7.77 1 63.75 242 GLN B C 1
ATOM 3857 O O . GLN B 1 242 ? -6.043 -63.938 -6.621 1 63.75 242 GLN B O 1
ATOM 3862 N N . SER B 1 243 ? -5.922 -64.188 -8.898 1 57 243 SER B N 1
ATOM 3863 C CA . SER B 1 243 ? -5.773 -65.625 -8.766 1 57 243 SER B CA 1
ATOM 3864 C C . SER B 1 243 ? -4.41 -66 -8.188 1 57 243 SER B C 1
ATOM 3866 O O . SER B 1 243 ? -4.27 -67 -7.492 1 57 243 SER B O 1
ATOM 3868 N N . VAL B 1 244 ? -3.484 -65.25 -8.43 1 54.88 244 VAL B N 1
ATOM 3869 C CA . VAL B 1 244 ? -2.164 -65.562 -7.887 1 54.88 244 VAL B CA 1
ATOM 3870 C C . VAL B 1 244 ? -2.117 -65.188 -6.41 1 54.88 244 VAL B C 1
ATOM 3872 O O . VAL B 1 244 ? -1.27 -65.688 -5.66 1 54.88 244 VAL B O 1
ATOM 3875 N N . LEU B 1 245 ? -2.879 -64.188 -6.082 1 47.69 245 LEU B N 1
ATOM 3876 C CA . LEU B 1 245 ? -2.912 -63.781 -4.672 1 47.69 245 LEU B CA 1
ATOM 3877 C C . LEU B 1 245 ? -3.799 -64.75 -3.877 1 47.69 245 LEU B C 1
ATOM 3879 O O . LEU B 1 245 ? -3.822 -64.688 -2.645 1 47.69 245 LEU B O 1
ATOM 3883 N N . LEU B 1 246 ? -4.621 -65.562 -4.582 1 39 246 LEU B N 1
ATOM 3884 C CA . LEU B 1 246 ? -5.273 -66.688 -3.9 1 39 246 LEU B CA 1
ATOM 3885 C C . LEU B 1 246 ? -4.414 -67.938 -3.965 1 39 246 LEU B C 1
ATOM 3887 O O . LEU B 1 246 ? -3.85 -68.25 -5.016 1 39 246 LEU B O 1
#

Nearest PDB structures (foldseek):
  8h3f-assembly1_M  TM=7.785E-01  e=2.974E-11  Homo sapiens
  8h3f-assembly1_I  TM=7.856E-01  e=1.574E-10  Homo sapiens
  8h38-assembly1_I  TM=7.762E-01  e=2.219E-10  Homo sapiens
  3htm-assembly1_B  TM=8.635E-01  e=4.412E-09  Homo sapiens
  8khp-assembly1_B  TM=5.844E-01  e=2.570E-10  Homo sapiens

Sequence (492 aa):
MATGIDCLVKQIGDLYLNEEQSDVTIVVQGFSFPAHRLILTQRCTYFKTMLNSGLVESTSNRIEIHEISADGFLVFLEWVYTGLLRFTSIDETLEVIRLAHMYQITEVIDLAANLLKKNFTPENVCNILNEAILLSHAELTRCAVSFVKVRGSEILNLDSFKRLSKDALIMVLENGVSEVFYIDVVCAVVGWMKANPNNSAEFHNISKHLKLSSIELGELEAVPVETFDVIVDLLRQRITKQSVLLMATGIDCLVKQIGDLYLNEEQSDVTIVVQGFSFPAHRLILTQRCTYFKTMLNSGLVESTSNRIEIHEISADGFLVFLEWVYTGLLRFTSIDETLEVIRLAHMYQITEVIDLAANLLKKNFTPENVCNILNEAILLSHAELTRCAVSFVKVRGSEILNLDSFKRLSKDALIMVLENGVSEVFYIDVVCAVVGWMKANPNNSAEFHNISKHLKLSSIELGELEAVPVETFDVIVDLLRQRITKQSVLL

Secondary structure (DSSP, 8-state):
---HHHHHHHHHHTTTT--TT--EEEEETTEEEEE-HHHHHHH-HHHHHHHHTT-S-TT--EEEE-SS-HHHHHHHHHHHHHS------HHHHHHHHHHHHHHT-HHHHHHHHHHHHHT--TTTHHHHHHHHHHTT-HHHHHHHHHHHHHTHHHHTTSHHHHT--HHHHHHHHHH--TT--HHHHHHHHHHHHHH-GGGGGGHHHHHTTS-GGG--HHHHHTS-HHHHHHHHHHHHHHHHHHHHH-/---HHHHHHHHHHTTTT--TT--EEEEETTEEEEE-HHHHHHH-HHHHHHHHSS-S-TT--EEEE-SS-HHHHHHHHHHHHHS------HHHHHHHHHHHHHTT-HHHHHHHHHHHHHT--TTTHHHHHHHHHHTT-HHHHHHHHHHHHHTHHHHTTSHHHHT--HHHHHHHHHH--TT--HHHHHHHHHHHHHH-GGGGGGHHHHHTTS-GGG--HHHHHTS-HHHHHHHHHHHHHHHHHHHHH-

Solvent-accessible surface area (backbone atoms only — not comparable to full-atom values): 26688 Å² total; per-residue (Å²): 126,82,46,43,46,54,50,45,46,50,46,48,29,59,48,55,72,28,66,79,82,38,62,28,30,38,31,22,88,87,39,78,42,46,35,40,60,70,60,45,33,60,70,30,61,46,45,35,51,46,65,66,65,53,72,45,53,86,81,54,52,59,47,78,48,83,85,44,53,53,70,25,44,51,44,47,50,42,22,66,35,47,21,48,77,74,89,83,45,70,67,40,42,51,39,35,30,52,47,23,57,74,43,66,36,64,68,52,32,54,52,38,48,51,55,48,65,75,60,64,43,71,77,49,34,40,59,51,31,39,48,21,57,75,67,66,36,63,67,56,29,52,51,36,43,52,49,43,15,69,44,24,70,66,26,52,78,35,74,45,48,40,65,39,41,71,68,49,47,50,50,39,46,71,71,36,55,45,92,52,58,63,60,58,52,51,52,34,49,51,50,21,45,70,68,37,60,91,46,57,87,47,47,64,67,53,54,71,57,49,67,68,86,74,51,53,72,72,61,54,69,76,43,56,67,74,57,41,54,50,53,50,52,51,50,51,52,54,53,53,52,53,50,67,75,93,125,83,47,43,47,55,50,46,46,50,46,47,30,60,49,57,72,28,64,77,82,38,63,29,31,38,32,24,86,87,39,79,40,45,35,41,60,68,58,45,34,59,70,30,62,47,45,33,50,46,66,67,65,53,72,45,54,87,80,54,51,60,46,79,48,84,84,43,53,54,70,25,41,52,45,46,50,42,23,66,36,47,23,48,79,73,89,81,47,70,69,39,43,51,39,36,33,50,47,22,59,75,44,66,37,64,69,52,32,54,52,40,46,51,53,48,65,76,62,63,40,71,78,48,34,39,58,50,30,42,49,20,56,76,66,65,37,62,68,54,28,52,51,36,42,51,49,42,17,69,44,23,68,66,27,53,77,35,72,43,49,41,65,38,42,70,68,48,49,50,52,39,45,71,72,36,55,45,92,52,58,66,59,58,53,51,52,33,50,52,51,24,45,70,68,38,61,92,46,56,87,48,47,64,66,53,52,72,56,49,66,67,85,75,51,53,70,74,61,54,69,76,44,56,66,75,57,41,53,50,53,50,51,52,50,50,54,52,52,53,52,53,49,66,75,93

InterPro domains:
  IPR000210 BTB/POZ domain [PF00651] (15-119)
  IPR000210 BTB/POZ domain [PS50097] (22-89)
  IPR000210 BTB/POZ domain [SM00225] (22-120)
  IPR011333 SKP1/BTB/POZ domain superfamily [G3DSA:3.30.710.10] (6-150)
  IPR011333 SKP1/BTB/POZ domain superfamily [SSF54695] (7-118)
  IPR052407 BTB/POZ domain-containing protein 9 [PTHR46306] (5-223)